Protein AF-A0A432UGG3-F1 (afdb_monomer_lite)

Sequence (606 aa):
MLRRPDIIRIIIPVVLSIFFVIMGLDVCRGDDNATISLNNWPVVSEWVRELSLVPADPLHSLPAAFDLRTEHRALPAAHDHPCASCWASAGTYMVESLLMPGQETDLSETDMQMTMNEECSGGGSLSTITNYLTTWNGPVTEDDYQDLVVAQGKKAPIQAHVQQVRILPARRSPNDNLWIKSAIYHYGPVYAEVSKYGIGHDNPNCPNCYYMPKRSPQHAVALVGWDDNIPREWFSHTFYDEEYTPPGDGAFIARGNEGFCYYISYYDGTVGYDITGFLSMESTDNYRRIYQHDPLGTLSWLELLDIPGGYEVPNQLPTVYGGNVFIAQEDEILSAVGFKVEDHLTVSEHPDTTVHVSVYLDPDSGPVNTSGPVSSFTTVVYMDGYYTVPLPQEIPLSAGQRFSVVLHYGTNLPIETKTLTHHFAVSPGESFISKDGTQWFDITDVPKSGDVFGNLDIKAYTRKLVLPAFVSNLSWSTDWDFVSHLSLMPWHPGFTLGKAPEVESTEPLNNETVTDGVVLKVHFKDQIKPGPGLADVVLASDDETRLVFVFIEGDTLLIPPGGPLTAHETGGKKWTVKIPADAVTDIYGNSMEQDYSWSFVVMAVN

Structure (mmCIF, N/CA/C/O backbone):
data_AF-A0A432UGG3-F1
#
_entry.id   AF-A0A432UGG3-F1
#
loop_
_atom_site.group_PDB
_atom_site.id
_atom_site.type_symbol
_atom_site.label_atom_id
_atom_site.label_alt_id
_atom_site.label_comp_id
_atom_site.label_asym_id
_atom_site.label_entity_id
_atom_site.label_seq_id
_atom_site.pdbx_PDB_ins_code
_atom_site.Cartn_x
_atom_site.Cartn_y
_atom_site.Cartn_z
_atom_site.occupancy
_atom_site.B_iso_or_equiv
_atom_site.auth_seq_id
_atom_site.auth_comp_id
_atom_site.auth_asym_id
_atom_site.auth_atom_id
_atom_site.pdbx_PDB_model_num
ATOM 1 N N . MET A 1 1 ? -55.460 -19.803 51.973 1.00 30.41 1 MET A N 1
ATOM 2 C CA . MET A 1 1 ? -54.493 -20.880 51.654 1.00 30.41 1 MET A CA 1
ATOM 3 C C . MET A 1 1 ? -54.147 -20.694 50.185 1.00 30.41 1 MET A C 1
ATOM 5 O O . MET A 1 1 ? -55.088 -20.676 49.418 1.00 30.41 1 MET A O 1
ATOM 9 N N . LEU A 1 2 ? -52.947 -20.420 49.684 1.00 28.98 2 LEU A N 1
ATOM 10 C CA . LEU A 1 2 ? -51.561 -20.333 50.155 1.00 28.98 2 LEU A CA 1
ATOM 11 C C . LEU A 1 2 ? -50.867 -19.205 49.337 1.00 28.98 2 LEU A C 1
ATOM 13 O O . LEU A 1 2 ? -51.477 -18.624 48.446 1.00 28.98 2 LEU A O 1
ATOM 17 N N . ARG A 1 3 ? -49.646 -18.833 49.738 1.00 26.69 3 ARG A N 1
ATOM 18 C CA . ARG A 1 3 ? -48.885 -17.597 49.432 1.00 26.69 3 ARG A CA 1
ATOM 19 C C . ARG A 1 3 ? -48.250 -17.549 48.008 1.00 26.69 3 ARG A C 1
ATOM 21 O O . ARG A 1 3 ? -48.073 -18.593 47.401 1.00 26.69 3 ARG A O 1
ATOM 28 N N . ARG A 1 4 ? -47.893 -16.324 47.549 1.00 34.59 4 ARG A N 1
ATOM 29 C CA . ARG A 1 4 ? -47.024 -15.900 46.389 1.00 34.59 4 ARG A CA 1
ATOM 30 C C . ARG A 1 4 ? -45.610 -16.580 46.387 1.00 34.59 4 ARG A C 1
ATOM 32 O O . ARG A 1 4 ? -45.355 -17.164 47.443 1.00 34.59 4 ARG A O 1
ATOM 39 N N . PRO A 1 5 ? -44.652 -16.446 45.404 1.00 40.06 5 PRO A N 1
ATOM 40 C CA . PRO A 1 5 ? -44.424 -15.394 44.363 1.00 40.06 5 PRO A CA 1
ATOM 41 C C . PRO A 1 5 ? -43.720 -15.815 43.009 1.00 40.06 5 PRO A C 1
ATOM 43 O O . PRO A 1 5 ? -43.531 -16.995 42.750 1.00 40.06 5 PRO A O 1
ATOM 46 N N . ASP A 1 6 ? -43.333 -14.816 42.184 1.00 27.33 6 ASP A N 1
ATOM 47 C CA . ASP A 1 6 ? -42.291 -14.789 41.112 1.00 27.33 6 ASP A CA 1
ATOM 48 C C . ASP A 1 6 ? -42.625 -15.122 39.628 1.00 27.33 6 ASP A C 1
ATOM 50 O O . ASP A 1 6 ? -42.434 -16.235 39.152 1.00 27.33 6 ASP A O 1
ATOM 54 N N . ILE A 1 7 ? -42.979 -14.086 38.840 1.00 30.62 7 ILE A N 1
ATOM 55 C CA . ILE A 1 7 ? -42.857 -14.033 37.357 1.00 30.62 7 ILE A CA 1
ATOM 56 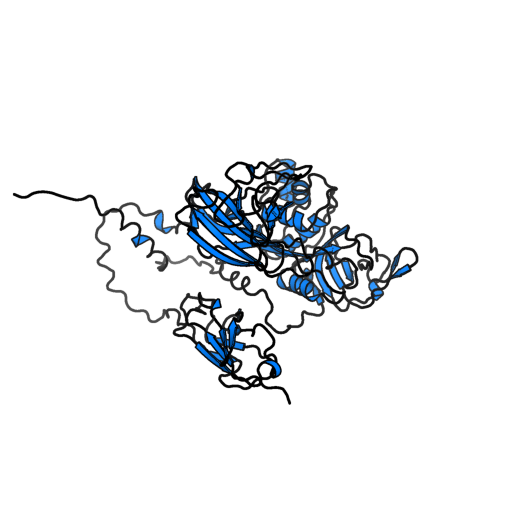C C . ILE A 1 7 ? -42.056 -12.777 36.961 1.00 30.62 7 ILE A C 1
ATOM 58 O O . ILE A 1 7 ? -42.538 -11.888 36.270 1.00 30.62 7 ILE A O 1
ATOM 62 N N . ILE A 1 8 ? -40.822 -12.664 37.454 1.00 31.95 8 ILE A N 1
ATOM 63 C CA . ILE A 1 8 ? -39.798 -11.749 36.919 1.00 31.95 8 ILE A CA 1
ATOM 64 C C . ILE A 1 8 ? -38.461 -12.479 37.045 1.00 31.95 8 ILE A C 1
ATOM 66 O O . ILE A 1 8 ? -37.739 -12.259 38.012 1.00 31.95 8 ILE A O 1
ATOM 70 N N . ARG A 1 9 ? -38.169 -13.421 36.132 1.00 30.23 9 ARG A N 1
ATOM 71 C CA . ARG A 1 9 ? -36.820 -14.008 35.952 1.00 30.23 9 ARG A CA 1
ATOM 72 C C . ARG A 1 9 ? -36.668 -14.948 34.744 1.00 30.23 9 ARG A C 1
ATOM 74 O O . ARG A 1 9 ? -35.931 -15.912 34.839 1.00 30.23 9 ARG A O 1
ATOM 81 N N . ILE A 1 10 ? -37.316 -14.703 33.601 1.00 31.17 10 ILE A N 1
ATOM 82 C CA . ILE A 1 10 ? -37.008 -15.442 32.352 1.00 31.17 10 ILE A CA 1
ATOM 83 C C . ILE A 1 10 ? -37.231 -14.535 31.124 1.00 31.17 10 ILE A C 1
ATOM 85 O O . ILE A 1 10 ? -38.097 -14.807 30.308 1.00 31.17 10 ILE A O 1
ATOM 89 N N . ILE A 1 11 ? -36.512 -13.411 31.002 1.00 32.97 11 ILE A N 1
ATOM 90 C CA . ILE A 1 11 ? -36.455 -12.624 29.737 1.00 32.97 11 ILE A CA 1
ATOM 91 C C . ILE A 1 11 ? -35.000 -12.234 29.392 1.00 32.97 11 ILE A C 1
ATOM 93 O O . ILE A 1 11 ? -34.749 -11.296 28.657 1.00 32.97 11 ILE A O 1
ATOM 97 N N . ILE A 1 12 ? -33.993 -12.945 29.914 1.00 28.56 12 ILE A N 1
ATOM 98 C CA . ILE A 1 12 ? -32.579 -12.632 29.612 1.00 28.56 12 ILE A CA 1
ATOM 99 C C . ILE A 1 12 ? -31.769 -13.823 29.047 1.00 28.56 12 ILE A C 1
ATOM 101 O O . ILE A 1 12 ? -30.853 -13.561 28.278 1.00 28.56 12 ILE A O 1
ATOM 105 N N . PRO A 1 13 ? -32.123 -15.117 29.235 1.00 26.33 13 PRO A N 1
ATOM 106 C CA . PRO A 1 13 ? -31.367 -16.186 28.560 1.00 26.33 13 PRO A CA 1
ATOM 107 C C . PRO A 1 13 ? -31.864 -16.558 27.150 1.00 26.33 13 PRO A C 1
ATOM 109 O O . PRO A 1 13 ? -31.120 -17.163 26.392 1.00 26.33 13 PRO A O 1
ATOM 112 N N . VAL A 1 14 ? -33.102 -16.221 26.767 1.00 28.94 14 VAL A N 1
ATOM 113 C CA . VAL A 1 14 ? -33.704 -16.741 25.514 1.00 28.94 14 VAL A CA 1
ATOM 114 C C . VAL A 1 14 ? -33.273 -15.951 24.268 1.00 28.94 14 VAL A C 1
ATOM 116 O O . VAL A 1 14 ? -33.290 -16.487 23.166 1.00 28.94 14 VAL A O 1
ATOM 119 N N . VAL A 1 15 ? -32.795 -14.714 24.433 1.00 29.27 15 VAL A N 1
ATOM 120 C CA . VAL A 1 15 ? -32.273 -13.899 23.317 1.00 29.27 15 VAL A CA 1
ATOM 121 C C . VAL A 1 15 ? -30.853 -14.334 22.910 1.00 29.27 15 VAL A C 1
ATOM 123 O O . VAL A 1 15 ? -30.475 -14.184 21.755 1.00 29.27 15 VAL A O 1
ATOM 126 N N . LEU A 1 16 ? -30.097 -14.973 23.811 1.00 28.00 16 LEU A N 1
ATOM 127 C CA . LEU A 1 16 ? -28.740 -15.468 23.535 1.00 28.00 16 LEU A CA 1
ATOM 128 C C . LEU A 1 16 ? -28.710 -16.862 22.887 1.00 28.00 16 LEU A C 1
ATOM 130 O O . LEU A 1 16 ? -27.773 -17.176 22.161 1.00 28.00 16 LEU A O 1
ATOM 134 N N . SER A 1 17 ? -29.739 -17.692 23.082 1.00 27.23 17 SER A N 1
ATOM 135 C CA . SER A 1 17 ? -29.787 -19.037 22.481 1.00 27.23 17 SER A CA 1
ATOM 136 C C . SER A 1 17 ? -30.266 -19.053 21.025 1.00 27.23 17 SER A C 1
ATOM 138 O O . SER A 1 17 ? -30.052 -20.043 20.333 1.00 27.23 17 SER A O 1
ATOM 140 N N . ILE A 1 18 ? -30.885 -17.971 20.542 1.00 30.36 18 ILE A N 1
ATOM 141 C CA . ILE A 1 18 ? -31.332 -17.853 19.142 1.00 30.36 18 ILE A CA 1
ATOM 142 C C . ILE A 1 18 ? -30.207 -17.314 18.236 1.00 30.36 18 ILE A C 1
ATOM 144 O O . ILE A 1 18 ? -30.219 -17.564 17.035 1.00 30.36 18 ILE A O 1
ATOM 148 N N . PHE A 1 19 ? -29.173 -16.685 18.805 1.00 29.77 19 PHE A N 1
ATOM 149 C CA . PHE A 1 19 ? -28.015 -16.193 18.048 1.00 29.77 19 PHE A CA 1
ATOM 150 C C . PHE A 1 19 ? -27.074 -17.305 17.552 1.00 29.77 19 PHE A C 1
ATOM 152 O O . PHE A 1 19 ? -26.435 -17.139 16.521 1.00 29.77 19 PHE A O 1
ATOM 159 N N . PHE A 1 20 ? -27.027 -18.461 18.224 1.00 28.27 20 PHE A N 1
ATOM 160 C CA . PHE A 1 20 ? -26.119 -19.560 17.858 1.00 28.27 20 PHE A CA 1
ATOM 161 C C . PHE A 1 20 ? -26.693 -20.572 16.853 1.00 28.27 20 PHE A C 1
ATOM 163 O O . PHE A 1 20 ? -25.953 -21.411 16.355 1.00 28.27 20 PHE A O 1
ATOM 170 N N . VAL A 1 21 ? -27.990 -20.514 16.532 1.00 28.78 21 VAL A N 1
ATOM 171 C CA . VAL A 1 21 ? -28.657 -21.544 15.702 1.00 28.78 21 VAL A CA 1
ATOM 172 C C . VAL A 1 21 ? -28.946 -21.068 14.268 1.00 28.78 21 VAL A C 1
ATOM 174 O O . VAL A 1 21 ? -29.292 -21.874 13.414 1.00 28.78 21 VAL A O 1
ATOM 177 N N . ILE A 1 22 ? -28.748 -19.783 13.956 1.00 28.97 22 ILE A N 1
ATOM 178 C CA . ILE A 1 22 ? -29.049 -19.219 12.622 1.00 28.97 22 ILE A CA 1
ATOM 179 C C . ILE A 1 22 ? -27.804 -19.151 11.706 1.00 28.97 22 ILE A C 1
ATOM 181 O O . ILE A 1 22 ? -27.929 -18.881 10.519 1.00 28.97 22 ILE A O 1
ATOM 185 N N . MET A 1 23 ? -26.608 -19.495 12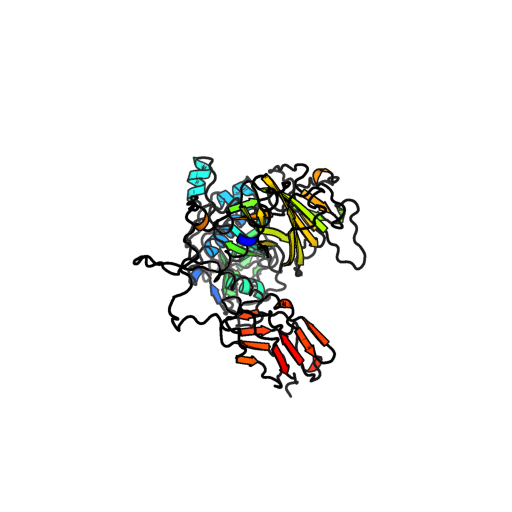.198 1.00 28.27 23 MET A N 1
ATOM 186 C CA . MET A 1 23 ? -25.381 -19.546 11.378 1.00 28.27 23 MET A CA 1
ATOM 187 C C . MET A 1 23 ? -25.157 -20.868 10.623 1.00 28.27 23 MET A C 1
ATOM 189 O O . MET A 1 23 ? -24.085 -21.088 10.073 1.00 28.27 23 MET A O 1
ATOM 193 N N . GLY A 1 24 ? -26.145 -21.757 10.548 1.00 30.25 24 GLY A N 1
ATOM 194 C CA . GLY A 1 24 ? -25.952 -23.015 9.830 1.00 30.25 24 GLY A CA 1
ATOM 195 C C . GLY A 1 24 ? -27.244 -23.756 9.573 1.00 30.25 24 GLY A C 1
ATOM 196 O O . GLY A 1 24 ? -27.504 -24.734 10.260 1.00 30.25 24 GLY A O 1
ATOM 197 N N . LEU A 1 25 ? -28.044 -23.269 8.619 1.00 27.38 25 LEU A N 1
ATOM 198 C CA . LEU A 1 25 ? -29.070 -24.016 7.875 1.00 27.38 25 LEU A CA 1
ATOM 199 C C . LEU A 1 25 ? -29.767 -23.058 6.895 1.00 27.38 25 LEU A C 1
ATOM 201 O O . LEU A 1 25 ? -30.711 -22.368 7.271 1.00 27.38 25 LEU A O 1
ATOM 205 N N . ASP A 1 26 ? -29.338 -23.047 5.632 1.00 25.86 26 ASP A N 1
ATOM 206 C CA . ASP A 1 26 ? -30.174 -22.533 4.546 1.00 25.86 26 ASP A CA 1
ATOM 207 C C . ASP A 1 26 ? -31.056 -23.680 4.037 1.00 25.86 26 ASP A C 1
ATOM 209 O O . ASP A 1 26 ? -30.601 -24.613 3.374 1.00 25.86 26 ASP A O 1
ATOM 213 N N . VAL A 1 27 ? -32.341 -23.636 4.392 1.00 27.03 27 VAL A N 1
ATOM 214 C CA . VAL A 1 27 ? -33.385 -24.463 3.778 1.00 27.03 27 VAL A CA 1
ATOM 215 C C . VAL A 1 27 ? -34.187 -23.556 2.854 1.00 27.03 27 VAL A C 1
ATOM 217 O O . VAL A 1 27 ? -35.085 -22.840 3.296 1.00 27.03 27 VAL A O 1
ATOM 220 N N . CYS A 1 28 ? -33.894 -23.600 1.555 1.00 27.22 28 CYS A N 1
ATOM 221 C CA . CYS A 1 28 ? -34.759 -22.995 0.550 1.00 27.22 28 CYS A CA 1
ATOM 222 C C . CYS A 1 28 ? -36.041 -23.831 0.395 1.00 27.22 28 CYS A C 1
ATOM 224 O O . CYS A 1 28 ? -35.994 -25.012 0.046 1.00 27.22 28 CYS A O 1
ATOM 226 N N . ARG A 1 29 ? -37.206 -23.204 0.603 1.00 27.62 29 ARG A N 1
ATOM 227 C CA . ARG A 1 29 ? -38.473 -23.640 -0.002 1.00 27.62 29 ARG A CA 1
ATOM 228 C C . ARG A 1 29 ? -38.636 -22.900 -1.327 1.00 27.62 29 ARG A C 1
ATOM 230 O O . ARG A 1 29 ? -38.493 -21.683 -1.363 1.00 27.62 29 ARG A O 1
ATOM 237 N N . GLY A 1 30 ? -38.873 -23.670 -2.384 1.00 28.83 30 GLY A N 1
ATOM 238 C CA . GLY A 1 30 ? -38.929 -23.198 -3.760 1.00 28.83 30 GLY A CA 1
ATOM 239 C C . GLY A 1 30 ? -40.196 -22.428 -4.110 1.00 28.83 30 GLY A C 1
ATOM 240 O O . GLY A 1 30 ? -41.278 -22.750 -3.627 1.00 28.83 30 GLY A O 1
ATOM 241 N N . ASP A 1 31 ? -40.010 -21.477 -5.019 1.00 26.67 31 ASP A N 1
ATOM 242 C CA . ASP A 1 31 ? -40.995 -21.093 -6.019 1.00 26.67 31 ASP A CA 1
ATOM 243 C C . ASP A 1 31 ? -40.331 -21.247 -7.395 1.00 26.67 31 ASP A C 1
ATOM 245 O O . ASP A 1 31 ? -39.202 -20.805 -7.628 1.00 26.67 31 ASP A O 1
ATOM 249 N N . ASP A 1 32 ? -41.025 -21.953 -8.282 1.00 34.75 32 ASP A N 1
ATOM 250 C CA . ASP A 1 32 ? -40.562 -22.324 -9.612 1.00 34.75 32 ASP A CA 1
ATOM 251 C C . ASP A 1 32 ? -40.459 -21.093 -10.539 1.00 34.75 32 ASP A C 1
ATOM 253 O O . ASP A 1 32 ? -41.384 -20.286 -10.630 1.00 34.75 32 ASP A O 1
ATOM 257 N N . ASN A 1 33 ? -39.351 -21.024 -11.291 1.00 31.39 33 ASN A N 1
ATOM 258 C CA . ASN A 1 33 ? -38.985 -20.054 -12.345 1.00 31.39 33 ASN A CA 1
ATOM 259 C C . ASN A 1 33 ? -38.254 -18.752 -11.958 1.00 31.39 33 ASN A C 1
ATOM 261 O O . ASN A 1 33 ? -38.509 -17.696 -12.540 1.00 31.39 33 ASN A O 1
ATOM 265 N N . ALA A 1 34 ? -37.210 -18.851 -11.135 1.00 25.44 34 ALA A N 1
ATOM 266 C CA . ALA A 1 34 ? -36.071 -17.934 -11.228 1.00 25.44 34 ALA A CA 1
ATOM 267 C C . ALA A 1 34 ? -34.775 -18.728 -11.460 1.00 25.44 34 ALA A C 1
ATOM 269 O O . ALA A 1 34 ? -34.230 -19.339 -10.546 1.00 25.44 34 ALA A O 1
ATOM 270 N N . THR A 1 35 ? -34.262 -18.734 -12.692 1.00 25.23 35 THR A N 1
ATOM 271 C CA . THR A 1 35 ? -32.867 -19.114 -12.963 1.00 25.23 35 THR A CA 1
ATOM 272 C C . THR A 1 35 ? -31.955 -18.060 -12.342 1.00 25.23 35 THR A C 1
ATOM 274 O O . THR A 1 35 ? -31.727 -17.009 -12.938 1.00 25.23 35 THR A O 1
ATOM 277 N N . ILE A 1 36 ? -31.460 -18.331 -11.135 1.00 24.83 36 ILE A N 1
ATOM 278 C CA . ILE A 1 36 ? -30.361 -17.585 -10.520 1.00 24.83 36 ILE A CA 1
ATOM 279 C C . ILE A 1 36 ? -29.060 -18.171 -11.073 1.00 24.83 36 ILE A C 1
ATOM 281 O O . ILE A 1 36 ? -28.774 -19.355 -10.912 1.00 24.83 36 ILE A O 1
ATOM 285 N N . SER A 1 37 ? -28.299 -17.335 -11.774 1.00 25.00 37 SER A N 1
ATOM 286 C CA . SER A 1 37 ? -26.930 -17.632 -12.192 1.00 25.00 37 SER A CA 1
ATOM 287 C C . SER A 1 37 ? -26.035 -17.709 -10.952 1.00 25.00 37 SER A C 1
ATOM 289 O O . SER A 1 37 ? -25.988 -16.758 -10.176 1.00 25.00 37 SER A O 1
ATOM 291 N N . LEU A 1 38 ? -25.313 -18.816 -10.768 1.00 26.30 38 LEU A N 1
ATOM 292 C CA . LEU A 1 38 ? -24.376 -19.052 -9.656 1.00 26.30 38 LEU A CA 1
ATOM 293 C C . LEU A 1 38 ? -23.055 -18.253 -9.772 1.00 26.30 38 LEU A C 1
ATOM 295 O O . LEU A 1 38 ? -22.051 -18.632 -9.183 1.00 26.30 38 LEU A O 1
ATOM 299 N N . ASN A 1 39 ? -23.045 -17.128 -10.491 1.00 25.48 39 ASN A N 1
ATOM 300 C CA . ASN A 1 39 ? -21.838 -16.324 -10.721 1.00 25.48 39 ASN A CA 1
ATOM 301 C C . ASN A 1 39 ? -21.619 -15.182 -9.706 1.00 25.48 39 ASN A C 1
ATOM 303 O O . ASN A 1 39 ? -20.687 -14.408 -9.882 1.00 25.48 39 ASN A O 1
ATOM 307 N N . ASN A 1 40 ? -22.430 -15.059 -8.649 1.00 29.25 40 ASN A N 1
ATOM 308 C CA . ASN A 1 40 ? -22.374 -13.907 -7.730 1.00 29.25 40 ASN A CA 1
ATOM 309 C C . ASN A 1 40 ? -21.915 -14.255 -6.302 1.00 29.25 40 ASN A C 1
ATOM 311 O O . ASN A 1 40 ? -22.542 -13.839 -5.330 1.00 29.25 40 ASN A O 1
ATOM 315 N N . TRP A 1 41 ? -20.794 -14.966 -6.159 1.00 23.98 41 TRP A N 1
ATOM 316 C CA . TRP A 1 41 ? -20.061 -15.000 -4.885 1.00 23.98 41 TRP A CA 1
ATOM 317 C C . TRP A 1 41 ? -18.558 -14.752 -5.115 1.00 23.98 41 TRP A C 1
ATOM 319 O O . TRP A 1 41 ? -17.819 -15.706 -5.345 1.00 23.98 41 TRP A O 1
ATOM 329 N N . PRO A 1 42 ? -18.084 -13.489 -5.070 1.00 28.41 42 PRO A N 1
ATOM 330 C CA . PRO A 1 42 ? -16.671 -13.161 -5.326 1.00 28.41 42 PRO A CA 1
ATOM 331 C C . PRO A 1 42 ? -15.732 -13.592 -4.183 1.00 28.41 42 PRO A C 1
ATOM 333 O O . PRO A 1 42 ? -14.552 -13.856 -4.382 1.00 28.41 42 PRO A O 1
ATOM 336 N N . VAL A 1 43 ? -16.276 -13.744 -2.973 1.00 33.69 43 VAL A N 1
ATOM 337 C CA . VAL A 1 43 ? -15.511 -13.791 -1.713 1.00 33.69 43 VAL A CA 1
ATOM 338 C C . VAL A 1 43 ? -14.913 -15.170 -1.395 1.00 33.69 43 VAL A C 1
ATOM 340 O O . VAL A 1 43 ? -14.542 -15.422 -0.266 1.00 33.69 43 VAL A O 1
ATOM 343 N N . VAL A 1 44 ? -14.841 -16.124 -2.326 1.00 28.05 44 VAL A N 1
ATOM 344 C CA . VAL A 1 44 ? -14.196 -17.433 -2.043 1.00 28.05 44 VAL A CA 1
ATOM 345 C C . VAL A 1 44 ? -13.108 -17.762 -3.060 1.00 28.05 44 VAL A C 1
ATOM 347 O O . VAL A 1 44 ? -12.134 -18.422 -2.712 1.00 28.05 44 VAL A O 1
ATOM 350 N N . SER A 1 45 ? -13.211 -17.245 -4.288 1.00 27.61 45 SER A N 1
ATOM 351 C CA . SER A 1 45 ? -12.153 -17.374 -5.294 1.00 27.61 45 SER A CA 1
ATOM 352 C C . SER A 1 45 ? -10.966 -16.439 -5.046 1.00 27.61 45 SER A C 1
ATOM 354 O O . SER A 1 45 ? -9.860 -16.769 -5.462 1.00 27.61 45 SER A O 1
ATOM 356 N N . GLU A 1 46 ? -11.164 -15.309 -4.357 1.00 33.66 46 GLU A N 1
ATOM 357 C CA . GLU A 1 46 ? -10.078 -14.363 -4.042 1.00 33.66 46 GLU A CA 1
ATOM 358 C C . GLU A 1 46 ? -9.252 -14.786 -2.815 1.00 33.66 46 GLU A C 1
ATOM 360 O O . GLU A 1 46 ? -8.032 -14.660 -2.836 1.00 33.66 46 GLU A O 1
ATOM 365 N N . TRP A 1 47 ? -9.860 -15.456 -1.827 1.00 30.12 47 TRP A N 1
ATOM 366 C CA . TRP A 1 47 ? -9.157 -15.961 -0.632 1.00 30.12 47 TRP A CA 1
ATOM 367 C C . TRP A 1 47 ? -8.092 -17.020 -0.946 1.00 30.12 47 TRP A C 1
ATOM 369 O O . TRP A 1 47 ? -7.101 -17.142 -0.232 1.00 30.12 47 TRP A O 1
ATOM 379 N N . VAL A 1 48 ? -8.273 -17.777 -2.033 1.00 28.72 48 VAL A N 1
ATOM 380 C CA . VAL A 1 48 ? -7.290 -18.768 -2.509 1.00 28.72 48 VAL A CA 1
ATOM 381 C C . VAL A 1 48 ? -6.091 -18.086 -3.184 1.00 28.72 48 VAL A C 1
ATOM 383 O O . VAL A 1 48 ? -5.030 -18.688 -3.299 1.00 28.72 48 VAL A O 1
ATOM 386 N N . ARG A 1 49 ? -6.222 -16.817 -3.590 1.00 29.17 49 ARG A N 1
ATOM 387 C CA . ARG A 1 49 ? -5.159 -16.045 -4.247 1.00 29.17 49 ARG A CA 1
ATOM 388 C C . ARG A 1 49 ? -4.315 -15.229 -3.256 1.00 29.17 49 ARG A C 1
ATOM 390 O O . ARG A 1 49 ? -3.172 -14.906 -3.567 1.00 29.17 49 ARG A O 1
ATOM 397 N N . GLU A 1 50 ? -4.852 -14.929 -2.072 1.00 33.62 50 GLU A N 1
ATOM 398 C CA . GLU A 1 50 ? -4.221 -14.052 -1.071 1.00 33.62 50 GLU A CA 1
ATOM 399 C C . GLU A 1 50 ? -3.309 -14.758 -0.050 1.00 33.62 50 GLU A C 1
ATOM 401 O O . GLU A 1 50 ? -2.496 -14.101 0.595 1.00 33.62 50 GLU A O 1
ATOM 406 N N . LEU A 1 51 ? -3.364 -16.090 0.062 1.00 30.53 51 LEU A N 1
ATOM 407 C CA . LEU A 1 51 ? -2.536 -16.877 0.997 1.00 30.53 51 LEU A CA 1
ATOM 408 C C . LEU A 1 51 ? -1.288 -17.519 0.362 1.00 30.53 51 LEU A C 1
ATOM 410 O O . LEU A 1 51 ? -0.522 -18.201 1.040 1.00 30.53 51 LEU A O 1
ATOM 414 N N . SER A 1 52 ? -1.048 -17.285 -0.927 1.00 29.23 52 SER A N 1
ATOM 415 C CA . SER A 1 52 ? 0.004 -17.942 -1.711 1.00 29.23 52 SER A CA 1
ATOM 416 C C . SER A 1 52 ? 0.968 -16.927 -2.321 1.00 29.23 52 SER A C 1
ATOM 418 O O . SER A 1 52 ? 0.969 -16.746 -3.533 1.00 29.23 52 SER A O 1
ATOM 420 N N . LEU A 1 53 ? 1.760 -16.217 -1.509 1.00 32.94 53 LEU A N 1
ATOM 421 C CA . LEU A 1 53 ? 2.646 -15.157 -2.021 1.00 32.94 53 LEU A CA 1
ATOM 422 C C . LEU A 1 53 ? 4.062 -15.156 -1.421 1.00 32.94 53 LEU A C 1
ATOM 424 O O . LEU A 1 53 ? 4.659 -14.109 -1.185 1.00 32.94 53 LEU A O 1
ATOM 428 N N . VAL A 1 54 ? 4.631 -16.354 -1.293 1.00 31.25 54 VAL A N 1
ATOM 429 C CA . VAL A 1 54 ? 6.051 -16.608 -1.578 1.00 31.25 54 VAL A CA 1
ATOM 430 C C . VAL A 1 54 ? 6.066 -17.807 -2.529 1.00 31.25 54 VAL A C 1
ATOM 432 O O . VAL A 1 54 ? 5.464 -18.824 -2.185 1.00 31.25 54 VAL A O 1
ATOM 435 N N . PRO A 1 55 ? 6.689 -17.741 -3.720 1.00 29.33 55 PRO A N 1
ATOM 436 C CA . PRO A 1 55 ? 6.832 -18.930 -4.546 1.00 29.33 55 PRO A CA 1
ATOM 437 C C . PRO A 1 55 ? 7.694 -19.944 -3.787 1.00 29.33 55 PRO A C 1
ATOM 439 O O . PRO A 1 55 ? 8.896 -19.750 -3.620 1.00 29.33 55 PRO A O 1
ATOM 442 N N . ALA A 1 56 ? 7.066 -21.019 -3.314 1.00 31.38 56 ALA A N 1
ATOM 443 C CA . ALA A 1 56 ? 7.751 -22.213 -2.830 1.00 31.38 56 ALA A CA 1
ATOM 444 C C . ALA A 1 56 ? 7.778 -23.336 -3.879 1.00 31.38 56 ALA A C 1
ATOM 446 O O . ALA A 1 56 ? 8.051 -24.488 -3.546 1.00 31.38 56 ALA A O 1
ATOM 447 N N . ASP A 1 57 ? 7.537 -22.998 -5.145 1.00 31.12 57 ASP A N 1
ATOM 448 C CA . ASP A 1 57 ? 7.796 -23.885 -6.273 1.00 31.12 57 ASP A CA 1
ATOM 449 C C . ASP A 1 57 ? 9.201 -23.553 -6.816 1.00 31.12 57 ASP A C 1
ATOM 451 O O . ASP A 1 57 ? 9.544 -22.368 -6.941 1.00 31.12 57 ASP A O 1
ATOM 455 N N . PRO A 1 58 ? 10.068 -24.539 -7.107 1.00 33.31 58 PRO A N 1
ATOM 456 C CA . PRO A 1 58 ? 11.350 -24.257 -7.724 1.00 33.31 58 PRO A CA 1
ATOM 457 C C . PRO A 1 58 ? 11.065 -23.632 -9.082 1.00 33.31 58 PRO A C 1
ATOM 459 O O . PRO A 1 58 ? 10.610 -24.344 -9.967 1.00 33.31 58 PRO A O 1
ATOM 462 N N . LEU A 1 59 ? 11.314 -22.321 -9.218 1.00 35.12 59 LEU A N 1
ATOM 463 C CA . LEU A 1 59 ? 11.467 -21.601 -10.485 1.00 35.12 59 LEU A CA 1
ATOM 464 C C . LEU A 1 59 ? 10.784 -22.332 -11.651 1.00 35.12 59 LEU A C 1
ATOM 466 O O . LEU A 1 59 ? 11.455 -22.947 -12.485 1.00 35.12 59 LEU A O 1
ATOM 470 N N . HIS A 1 60 ? 9.459 -22.208 -11.775 1.00 42.41 60 HIS A N 1
ATOM 471 C CA . HIS A 1 60 ? 8.959 -22.034 -13.131 1.00 42.41 60 HIS A CA 1
ATOM 472 C C . HIS A 1 60 ? 9.745 -20.828 -13.632 1.00 42.41 60 HIS A C 1
ATOM 474 O O . HIS A 1 60 ? 9.589 -19.725 -13.107 1.00 42.41 60 HIS A O 1
ATOM 480 N N . SER A 1 61 ? 10.730 -21.064 -14.498 1.00 63.09 61 SER A N 1
ATOM 481 C CA . SER A 1 61 ? 11.572 -19.994 -15.008 1.00 63.09 61 SER A CA 1
ATOM 482 C C . SER A 1 61 ? 10.624 -18.945 -15.569 1.00 63.09 61 SER A C 1
ATOM 484 O O . SER A 1 61 ? 9.912 -19.250 -16.531 1.00 63.09 61 SER A O 1
ATOM 486 N N . LEU A 1 62 ? 10.566 -17.763 -14.939 1.00 76.88 62 LEU A N 1
ATOM 487 C CA . LEU A 1 62 ? 9.815 -16.636 -15.483 1.00 76.88 62 LEU A CA 1
ATOM 488 C C . LEU A 1 62 ? 10.177 -16.533 -16.970 1.00 76.88 62 LEU A C 1
ATOM 490 O O . LEU A 1 62 ? 11.348 -16.742 -17.317 1.00 76.88 62 LEU A O 1
ATOM 494 N N . PRO A 1 63 ? 9.201 -16.296 -17.859 1.00 90.12 63 PRO A N 1
ATOM 495 C CA . PRO A 1 63 ? 9.478 -16.312 -19.283 1.00 90.12 63 PRO A CA 1
ATOM 496 C C . PRO A 1 63 ? 10.571 -15.290 -19.613 1.00 90.12 63 PRO A C 1
ATOM 498 O O . PRO A 1 63 ? 10.701 -14.256 -18.956 1.00 90.12 63 PRO A O 1
ATOM 501 N N . ALA A 1 64 ? 11.357 -15.565 -20.654 1.00 91.50 64 ALA A N 1
ATOM 502 C CA . ALA A 1 64 ? 12.410 -14.642 -21.080 1.00 91.50 64 ALA A CA 1
ATOM 503 C C . ALA A 1 64 ? 11.846 -13.258 -21.462 1.00 91.50 64 ALA A C 1
ATOM 505 O O . ALA A 1 64 ? 12.553 -12.260 -21.390 1.00 91.50 64 ALA A O 1
ATOM 506 N N . ALA A 1 65 ? 10.561 -13.186 -21.822 1.00 94.62 65 ALA A N 1
ATOM 507 C CA . ALA A 1 65 ? 9.837 -11.944 -22.029 1.00 94.62 65 ALA A CA 1
ATOM 508 C C . ALA A 1 65 ? 8.401 -12.045 -21.501 1.00 94.62 65 ALA A C 1
ATOM 510 O O . ALA A 1 65 ? 7.771 -13.100 -21.594 1.00 94.62 65 ALA A O 1
ATOM 511 N N . PHE A 1 66 ? 7.886 -10.938 -20.980 1.00 92.25 66 PHE A N 1
ATOM 512 C CA . PHE A 1 66 ? 6.510 -10.787 -20.519 1.00 92.25 66 PHE A CA 1
ATOM 513 C C . PHE A 1 66 ? 6.059 -9.342 -20.711 1.00 92.25 66 PHE A C 1
ATOM 515 O O . PHE A 1 66 ? 6.840 -8.415 -20.503 1.00 92.25 66 PHE A O 1
ATOM 522 N N . ASP A 1 67 ? 4.801 -9.143 -21.092 1.00 91.69 67 ASP A N 1
ATOM 523 C CA . ASP A 1 67 ? 4.274 -7.827 -21.431 1.00 91.69 67 ASP A CA 1
ATOM 524 C C . ASP A 1 67 ? 2.785 -7.730 -21.082 1.00 91.69 67 ASP A C 1
ATOM 526 O O . ASP A 1 67 ? 1.942 -8.354 -21.720 1.00 91.69 67 ASP A O 1
ATOM 530 N N . LEU A 1 68 ? 2.426 -6.904 -20.098 1.00 86.25 68 LEU A N 1
ATOM 531 C CA . LEU A 1 68 ? 1.024 -6.722 -19.702 1.00 86.25 68 LEU A CA 1
ATOM 532 C C . LEU A 1 68 ? 0.147 -6.154 -20.829 1.00 86.25 68 LEU A C 1
ATOM 534 O O . LEU A 1 68 ? -1.075 -6.307 -20.800 1.00 86.25 68 LEU A O 1
ATOM 538 N N . ARG A 1 69 ? 0.744 -5.530 -21.854 1.00 82.06 69 ARG A N 1
ATOM 539 C CA . ARG A 1 69 ? 0.010 -5.037 -23.029 1.00 82.06 69 ARG A CA 1
ATOM 540 C C . ARG A 1 69 ? -0.570 -6.176 -23.857 1.00 82.06 69 ARG A C 1
ATOM 542 O O . ARG A 1 69 ? -1.658 -6.022 -24.406 1.00 82.06 69 ARG A O 1
ATOM 549 N N . THR A 1 70 ? 0.130 -7.308 -23.952 1.00 77.00 70 THR A N 1
ATOM 550 C CA . THR A 1 70 ? -0.368 -8.473 -24.700 1.00 77.00 70 THR A CA 1
ATOM 551 C C . THR A 1 70 ? -1.479 -9.204 -23.952 1.00 77.00 70 THR A C 1
ATOM 553 O O . THR A 1 70 ? -2.258 -9.913 -24.577 1.00 77.00 70 THR A O 1
ATOM 556 N N . GLU A 1 71 ? -1.602 -8.960 -22.646 1.00 69.12 71 GLU A N 1
ATOM 557 C CA . GLU A 1 71 ? -2.644 -9.502 -21.767 1.00 69.12 71 GLU A CA 1
ATOM 558 C C . GLU A 1 71 ? -3.890 -8.595 -21.665 1.00 69.12 71 GLU A C 1
ATOM 560 O O . GLU A 1 71 ? -4.740 -8.818 -20.808 1.00 69.12 71 GLU A O 1
ATOM 565 N N . HIS A 1 72 ? -4.011 -7.553 -22.503 1.00 64.62 72 HIS A N 1
ATOM 566 C CA . HIS A 1 72 ? -5.080 -6.536 -22.432 1.00 64.62 72 HIS A CA 1
ATOM 567 C C . HIS A 1 72 ? -5.156 -5.789 -21.088 1.00 64.62 72 HIS A C 1
ATOM 569 O O . HIS A 1 72 ? -6.214 -5.311 -20.689 1.00 64.62 72 HIS A O 1
ATOM 575 N N . ARG A 1 73 ? -4.023 -5.657 -20.389 1.00 64.44 73 ARG A N 1
ATOM 576 C CA . ARG A 1 73 ? -3.915 -4.956 -19.100 1.00 64.44 73 ARG A CA 1
ATOM 577 C C . ARG A 1 73 ? -3.091 -3.675 -19.212 1.00 64.44 73 ARG A C 1
ATOM 579 O O . ARG A 1 73 ? -2.404 -3.286 -18.272 1.00 64.44 73 ARG A O 1
ATOM 586 N N . ALA A 1 74 ? -3.145 -3.002 -20.358 1.00 62.78 74 ALA A N 1
ATOM 587 C CA . ALA A 1 74 ? -2.498 -1.710 -20.562 1.00 62.78 74 ALA A CA 1
ATOM 588 C C . ALA A 1 74 ? -3.338 -0.814 -21.480 1.00 62.78 74 ALA A C 1
ATOM 590 O O . ALA A 1 74 ? -3.737 -1.243 -22.563 1.00 62.78 74 ALA A O 1
ATOM 591 N N . LEU A 1 75 ? -3.570 0.436 -21.065 1.00 60.03 75 LEU A N 1
ATOM 592 C CA . LEU A 1 75 ? -4.440 1.350 -21.802 1.00 60.03 75 LEU A CA 1
ATOM 593 C C . LEU A 1 75 ? -3.818 1.825 -23.130 1.00 60.03 75 LEU A C 1
ATOM 595 O O . LEU A 1 75 ? -2.594 1.910 -23.249 1.00 60.03 75 LEU A O 1
ATOM 599 N N . PRO A 1 76 ? -4.620 2.195 -24.140 1.00 49.22 76 PRO A N 1
ATOM 600 C CA . PRO A 1 76 ? -4.103 2.523 -25.468 1.00 49.22 76 PRO A CA 1
ATOM 601 C C . PRO A 1 76 ? -3.358 3.869 -25.628 1.00 49.22 76 PRO A C 1
ATOM 603 O O . PRO A 1 76 ? -2.668 4.013 -26.635 1.00 49.22 76 PRO A O 1
ATOM 606 N N . ALA A 1 77 ? -3.426 4.840 -24.703 1.00 51.94 77 ALA A N 1
ATOM 607 C CA . ALA A 1 77 ? -2.688 6.117 -24.825 1.00 51.94 77 ALA A CA 1
ATOM 608 C C . ALA A 1 77 ? -2.462 6.822 -23.469 1.00 51.94 77 ALA A C 1
ATOM 610 O O . ALA A 1 77 ? -3.176 6.520 -22.520 1.00 51.94 77 ALA A O 1
ATOM 611 N N . ALA A 1 78 ? -1.473 7.724 -23.370 1.00 52.72 78 ALA A N 1
ATOM 612 C CA . ALA A 1 78 ? -1.456 8.765 -22.324 1.00 52.72 78 ALA A CA 1
ATOM 613 C C . ALA A 1 78 ? -2.186 10.010 -22.814 1.00 52.72 78 ALA A C 1
ATOM 615 O O . ALA A 1 78 ? -2.381 10.193 -24.023 1.00 52.72 78 ALA A O 1
ATOM 616 N N . HIS A 1 79 ? -2.550 10.877 -21.880 1.00 56.41 79 HIS A N 1
ATOM 617 C CA . HIS A 1 79 ? -3.169 12.156 -22.171 1.00 56.41 79 HIS A CA 1
ATOM 618 C C . HIS A 1 79 ? -2.193 13.312 -21.917 1.00 56.41 79 HIS A C 1
ATOM 620 O O . HIS A 1 79 ? -1.265 13.231 -21.114 1.00 56.41 79 HIS A O 1
ATOM 626 N N . ASP A 1 80 ? -2.363 14.380 -22.698 1.00 49.84 80 ASP A N 1
ATOM 627 C CA . ASP A 1 80 ? -1.578 15.613 -22.603 1.00 49.84 80 ASP A CA 1
ATOM 628 C C . ASP A 1 80 ? -2.071 16.381 -21.363 1.00 49.84 80 ASP A C 1
ATOM 630 O O . ASP A 1 80 ? -2.958 17.235 -21.442 1.00 49.84 80 ASP A O 1
ATOM 634 N N . HIS A 1 81 ? -1.557 16.028 -20.183 1.00 59.91 81 HIS A N 1
ATOM 635 C CA . HIS A 1 81 ? -1.967 16.679 -18.940 1.00 59.91 81 HIS A CA 1
ATOM 636 C C . HIS A 1 81 ? -1.223 18.010 -18.749 1.00 59.91 81 HIS A C 1
ATOM 638 O O . HIS A 1 81 ? -0.001 18.078 -18.919 1.00 59.91 81 HIS A O 1
ATOM 644 N N . PRO A 1 82 ? -1.916 19.086 -18.327 1.00 53.94 82 PRO A N 1
ATOM 645 C CA . PRO A 1 82 ? -1.293 20.391 -18.094 1.00 53.94 82 PRO A CA 1
ATOM 646 C C . PRO A 1 82 ? -0.297 20.385 -16.920 1.00 53.94 82 PRO A C 1
ATOM 648 O O . PRO A 1 82 ? 0.514 21.305 -16.798 1.00 53.94 82 PRO A O 1
ATOM 651 N N . CYS A 1 83 ? -0.351 19.358 -16.067 1.00 62.88 83 CYS A N 1
ATOM 652 C CA . CYS A 1 83 ? 0.471 19.191 -14.875 1.00 62.88 83 CYS A CA 1
ATOM 653 C C . CYS A 1 83 ? 1.347 17.944 -15.073 1.00 62.88 83 CYS A C 1
ATOM 655 O O . CYS A 1 83 ? 0.864 16.819 -15.086 1.00 62.88 83 CYS A O 1
ATOM 657 N N . ALA A 1 84 ? 2.641 18.151 -15.326 1.00 55.09 84 ALA A N 1
ATOM 658 C CA . ALA A 1 84 ? 3.580 17.104 -15.733 1.00 55.09 84 ALA A CA 1
ATOM 659 C C . ALA A 1 84 ? 4.114 16.289 -14.536 1.00 55.09 84 ALA A C 1
ATOM 661 O O . ALA A 1 84 ? 5.317 16.299 -14.254 1.00 55.09 84 ALA A O 1
ATOM 662 N N . SER A 1 85 ? 3.233 15.592 -13.817 1.00 79.56 85 SER A N 1
ATOM 663 C CA . SER A 1 85 ? 3.579 14.810 -12.628 1.00 79.56 85 SER A CA 1
ATOM 664 C C . SER A 1 85 ? 3.725 13.319 -12.922 1.00 79.56 85 SER A C 1
ATOM 666 O O . SER A 1 85 ? 2.821 12.515 -12.735 1.00 79.56 85 SER A O 1
ATOM 668 N N . CYS A 1 86 ? 4.932 12.929 -13.332 1.00 87.56 86 CYS A N 1
ATOM 669 C CA . CYS A 1 86 ? 5.269 11.537 -13.650 1.00 87.56 86 CYS A CA 1
ATOM 670 C C . CYS A 1 86 ? 4.897 10.504 -12.573 1.00 87.56 86 CYS A C 1
ATOM 672 O O . CYS A 1 86 ? 4.530 9.384 -12.911 1.00 87.56 86 CYS A O 1
ATOM 674 N N . TRP A 1 87 ? 4.946 10.877 -11.292 1.00 89.88 87 TRP A N 1
ATOM 675 C CA . TRP A 1 87 ? 4.534 10.008 -10.192 1.00 89.88 87 TRP A CA 1
ATOM 676 C C . TRP A 1 87 ? 3.022 9.742 -10.204 1.00 89.88 87 TRP A C 1
ATOM 678 O O . TRP A 1 87 ? 2.614 8.601 -10.013 1.00 89.88 87 TRP A O 1
ATOM 688 N N . ALA A 1 88 ? 2.200 10.762 -10.480 1.00 90.62 88 ALA A N 1
ATOM 689 C CA . ALA A 1 88 ? 0.749 10.624 -10.531 1.00 90.62 88 ALA A CA 1
ATOM 690 C C . ALA A 1 88 ? 0.346 9.766 -11.732 1.00 90.62 88 ALA A C 1
ATOM 692 O O . ALA A 1 88 ? -0.398 8.811 -11.550 1.00 90.62 88 ALA A O 1
ATOM 693 N N . SER A 1 89 ? 0.940 10.017 -12.908 1.00 88.88 89 SER A N 1
ATOM 694 C CA . SER A 1 89 ? 0.733 9.182 -14.101 1.00 88.88 89 SER A CA 1
ATOM 695 C C . SER A 1 89 ? 1.175 7.733 -13.889 1.00 88.88 89 SER A C 1
ATOM 697 O O . SER A 1 89 ? 0.491 6.804 -14.300 1.00 88.88 89 SER A O 1
ATOM 699 N N . ALA A 1 90 ? 2.316 7.497 -13.230 1.00 90.75 90 ALA A N 1
ATOM 700 C CA . ALA A 1 90 ? 2.724 6.137 -12.888 1.00 90.75 90 ALA A CA 1
ATOM 701 C C . ALA A 1 90 ? 1.689 5.466 -11.968 1.00 90.75 90 ALA A C 1
ATOM 703 O O . ALA A 1 90 ? 1.322 4.317 -12.200 1.00 90.75 90 ALA A O 1
ATOM 704 N N . GLY A 1 91 ? 1.186 6.190 -10.963 1.00 92.56 91 GLY A N 1
ATOM 705 C CA . GLY A 1 91 ? 0.166 5.702 -10.036 1.00 92.56 91 GLY A CA 1
ATOM 706 C C . GLY A 1 91 ? -1.168 5.367 -10.702 1.00 92.56 91 GLY A C 1
ATOM 707 O O . GLY A 1 91 ? -1.681 4.266 -10.497 1.00 92.56 91 GLY A O 1
ATOM 708 N N . THR A 1 92 ? -1.719 6.272 -11.515 1.00 91.75 92 THR A N 1
ATOM 709 C CA . THR A 1 92 ? -2.973 6.041 -12.254 1.00 91.75 92 THR A CA 1
ATOM 710 C C . THR A 1 92 ? -2.829 4.863 -13.209 1.00 91.75 92 THR A C 1
ATOM 712 O O . THR A 1 92 ? -3.639 3.940 -13.125 1.00 91.75 92 THR A O 1
ATOM 715 N N . TYR A 1 93 ? -1.739 4.780 -13.986 1.00 89.56 93 TYR A N 1
ATOM 716 C CA . TYR A 1 93 ? -1.503 3.638 -14.880 1.00 89.56 93 TYR A CA 1
ATOM 717 C C . TYR A 1 93 ? -1.436 2.300 -14.155 1.00 89.56 93 TYR A C 1
ATOM 719 O O . TYR A 1 93 ? -1.928 1.291 -14.672 1.00 89.56 93 TYR A O 1
ATOM 727 N N . MET A 1 94 ? -0.811 2.258 -12.976 1.00 91.69 94 MET A N 1
ATOM 728 C CA . MET A 1 94 ? -0.796 1.038 -12.175 1.00 91.69 94 MET A CA 1
ATOM 729 C C . MET A 1 94 ? -2.214 0.632 -11.783 1.00 91.69 94 MET A C 1
ATOM 731 O O . MET A 1 94 ? -2.580 -0.525 -11.978 1.00 91.69 94 MET A O 1
ATOM 735 N N . VAL A 1 95 ? -3.025 1.566 -11.277 1.00 92.62 95 VAL A N 1
ATOM 736 C CA . VAL A 1 95 ? -4.397 1.257 -10.858 1.00 92.62 95 VAL A CA 1
ATOM 737 C C . VAL A 1 95 ? -5.266 0.850 -12.047 1.00 92.62 95 VAL A C 1
ATOM 739 O O . VAL A 1 95 ? -5.926 -0.181 -11.978 1.00 92.62 95 VAL A O 1
ATOM 742 N N . GLU A 1 96 ? -5.234 1.576 -13.159 1.00 90.44 96 GLU A N 1
ATOM 743 C CA . GLU A 1 96 ? -5.995 1.235 -14.371 1.00 90.44 96 GLU A CA 1
ATOM 744 C C . GLU A 1 96 ? -5.664 -0.175 -14.868 1.00 90.44 96 GLU A C 1
ATOM 746 O O . GLU A 1 96 ? -6.552 -0.959 -15.200 1.00 90.44 96 GLU A O 1
ATOM 751 N N . SER A 1 97 ? -4.380 -0.540 -14.861 1.00 87.75 97 SER A N 1
ATOM 752 C CA . SER A 1 97 ? -3.926 -1.887 -15.222 1.00 87.75 97 SER A CA 1
ATOM 753 C C . SER A 1 97 ? -4.415 -2.983 -14.272 1.00 87.75 97 SER A C 1
ATOM 755 O O . SER A 1 97 ? -4.636 -4.123 -14.697 1.00 87.75 97 SER A O 1
ATOM 757 N N . LEU A 1 98 ? -4.590 -2.656 -12.991 1.00 87.81 98 LEU A N 1
ATOM 758 C CA . LEU A 1 98 ? -5.147 -3.564 -11.988 1.00 87.81 98 LEU A CA 1
ATOM 759 C C . LEU A 1 98 ? -6.663 -3.726 -12.131 1.00 87.81 98 LEU A C 1
ATOM 761 O O . LEU A 1 98 ? -7.174 -4.807 -11.851 1.00 87.81 98 LEU A O 1
ATOM 765 N N . LEU A 1 99 ? -7.366 -2.693 -12.598 1.00 84.56 99 LEU A N 1
ATOM 766 C CA . LEU A 1 99 ? -8.804 -2.745 -12.868 1.00 84.56 99 LEU A CA 1
ATOM 767 C C . LEU A 1 99 ? -9.129 -3.473 -14.181 1.00 84.56 99 LEU A C 1
ATOM 769 O O . LEU A 1 99 ? -10.201 -4.066 -14.321 1.00 84.56 99 LEU A O 1
ATOM 773 N N . MET A 1 100 ? -8.197 -3.496 -15.133 1.00 82.50 100 MET A N 1
ATOM 774 C CA . MET A 1 100 ? -8.361 -4.217 -16.393 1.00 82.50 100 MET A CA 1
ATOM 775 C C . MET A 1 100 ? -8.204 -5.746 -16.264 1.00 82.50 100 MET A C 1
ATOM 777 O O . MET A 1 100 ? -7.384 -6.235 -15.482 1.00 82.50 100 MET A O 1
ATOM 781 N N . PRO A 1 101 ? -8.931 -6.526 -17.093 1.00 69.94 101 PRO A N 1
ATOM 782 C CA . PRO A 1 101 ? -9.908 -6.087 -18.102 1.00 69.94 101 PRO A CA 1
ATOM 783 C C . PRO A 1 101 ? -11.326 -5.862 -17.536 1.00 69.94 101 PRO A C 1
ATOM 785 O O . PRO A 1 101 ? -12.256 -5.627 -18.302 1.00 69.94 101 PRO A O 1
ATOM 788 N N . GLY A 1 102 ? -11.525 -5.986 -16.217 1.00 74.94 102 GLY A N 1
ATOM 789 C CA . GLY A 1 102 ? -12.845 -5.887 -15.582 1.00 74.94 102 GLY A CA 1
ATOM 790 C C . GLY A 1 102 ? -13.472 -4.494 -15.679 1.00 74.94 102 GLY A C 1
ATOM 791 O O . GLY A 1 102 ? -14.685 -4.376 -15.853 1.00 74.94 102 GLY A O 1
ATOM 792 N N . GLN A 1 103 ? -12.642 -3.455 -15.616 1.00 80.38 103 GLN A N 1
ATOM 793 C CA . GLN A 1 103 ? -13.022 -2.059 -15.774 1.00 80.38 103 GLN A CA 1
ATOM 794 C C . GLN A 1 103 ? -11.934 -1.314 -16.558 1.00 80.38 103 GLN A C 1
ATOM 796 O O . GLN A 1 103 ? -10.822 -1.110 -16.076 1.00 80.38 103 GLN A O 1
ATOM 801 N N . GLU A 1 104 ? -12.274 -0.892 -17.775 1.00 83.94 104 GLU A N 1
ATOM 802 C CA . GLU A 1 104 ? -11.485 0.064 -18.553 1.00 83.94 104 GLU A CA 1
ATOM 803 C C . GLU A 1 104 ? -11.915 1.475 -18.138 1.00 83.94 104 GLU A C 1
ATOM 805 O O . GLU A 1 104 ? -13.052 1.880 -18.381 1.00 83.94 104 GLU A O 1
ATOM 810 N N . THR A 1 105 ? -11.031 2.201 -17.460 1.00 85.50 105 THR A N 1
ATOM 811 C CA . THR A 1 105 ? -11.304 3.547 -16.946 1.00 85.50 105 THR A CA 1
ATOM 812 C C . THR A 1 105 ? -10.101 4.447 -17.168 1.00 85.50 105 THR A C 1
ATOM 814 O O . THR A 1 105 ? -8.976 3.960 -17.168 1.00 85.50 105 THR A O 1
ATOM 817 N N . ASP A 1 106 ? -10.368 5.737 -17.341 1.00 87.94 106 ASP A N 1
ATOM 818 C CA . ASP A 1 106 ? -9.377 6.813 -17.406 1.00 87.94 106 ASP A CA 1
ATOM 819 C C . ASP A 1 106 ? -9.402 7.546 -16.059 1.00 87.94 106 ASP A C 1
ATOM 821 O O . ASP A 1 106 ? -10.426 8.139 -15.696 1.00 87.94 106 ASP A O 1
ATOM 825 N N . LEU A 1 107 ? -8.356 7.376 -15.249 1.00 91.56 107 LEU A N 1
ATOM 826 C CA . LEU A 1 107 ? -8.266 7.926 -13.896 1.00 91.56 107 LEU A CA 1
ATOM 827 C C . LEU A 1 107 ? -7.602 9.300 -13.906 1.00 91.56 107 LEU A C 1
ATOM 829 O O . LEU A 1 107 ? -6.682 9.551 -14.666 1.00 91.56 107 LEU A O 1
ATOM 833 N N . SER A 1 108 ? -8.021 10.179 -12.998 1.00 91.19 108 SER A N 1
ATOM 834 C CA . SER A 1 108 ? -7.510 11.548 -12.968 1.00 91.19 108 SER A CA 1
ATOM 835 C C . SER A 1 108 ? -6.176 11.677 -12.230 1.00 91.19 108 SER A C 1
ATOM 837 O O . SER A 1 108 ? -6.126 11.708 -10.995 1.00 91.19 108 SER A O 1
ATOM 839 N N . GLU A 1 109 ? -5.084 11.872 -12.969 1.00 89.12 109 GLU A N 1
ATOM 840 C CA . GLU A 1 109 ? -3.796 12.297 -12.405 1.00 89.12 109 GLU A CA 1
ATOM 841 C C . GLU A 1 109 ? -3.907 13.665 -11.737 1.00 89.12 109 GLU A C 1
ATOM 843 O O . GLU A 1 109 ? -3.237 13.930 -10.737 1.00 89.12 109 GLU A O 1
ATOM 848 N N . THR A 1 110 ? -4.741 14.548 -12.294 1.00 87.38 110 THR A N 1
ATOM 849 C CA . THR A 1 110 ? -4.917 15.907 -11.773 1.00 87.38 110 THR A CA 1
ATOM 850 C C . THR A 1 110 ? -5.573 15.876 -10.398 1.00 87.38 110 THR A C 1
ATOM 852 O O . THR A 1 110 ? -5.121 16.598 -9.509 1.00 87.38 110 THR A O 1
ATOM 855 N N . ASP A 1 111 ? -6.576 15.019 -10.181 1.00 90.38 111 ASP A N 1
ATOM 856 C CA . ASP A 1 111 ? -7.162 14.822 -8.852 1.00 90.38 111 ASP A CA 1
ATOM 857 C C . ASP A 1 111 ? -6.113 14.359 -7.835 1.00 90.38 111 ASP A C 1
ATOM 859 O O . ASP A 1 111 ? -5.962 14.976 -6.777 1.00 90.38 111 ASP A O 1
ATOM 863 N N . MET A 1 112 ? -5.327 13.335 -8.187 1.00 90.88 112 MET A N 1
ATOM 864 C CA . MET A 1 112 ? -4.259 12.812 -7.331 1.00 90.88 112 MET A CA 1
ATOM 865 C C . MET A 1 112 ? -3.209 13.887 -7.011 1.00 90.88 112 MET A C 1
ATOM 867 O O . MET A 1 112 ? -2.852 14.095 -5.850 1.00 90.88 112 MET A O 1
ATOM 871 N N . GLN A 1 113 ? -2.742 14.615 -8.027 1.00 86.94 113 GLN A N 1
ATOM 872 C CA . GLN A 1 113 ? -1.755 15.686 -7.887 1.00 86.94 113 GLN A CA 1
ATOM 873 C C . GLN A 1 113 ? -2.267 16.816 -6.993 1.00 86.94 113 GLN A C 1
ATOM 875 O O . GLN A 1 113 ? -1.570 17.238 -6.070 1.00 86.94 113 GLN A O 1
ATOM 880 N N . MET A 1 114 ? -3.460 17.334 -7.283 1.00 85.00 114 MET A N 1
ATOM 881 C CA . MET A 1 114 ? -4.000 18.510 -6.603 1.00 85.00 114 MET A CA 1
ATOM 882 C C . MET A 1 114 ? -4.414 18.192 -5.170 1.00 85.00 114 MET A C 1
ATOM 884 O O . MET A 1 114 ? -4.238 19.043 -4.302 1.00 85.00 114 MET A O 1
ATOM 888 N N . THR A 1 115 ? -4.886 16.969 -4.914 1.00 86.88 115 THR A N 1
ATOM 889 C CA . THR A 1 115 ? -5.191 16.494 -3.560 1.00 86.88 115 THR A CA 1
ATOM 890 C C . THR A 1 115 ? -3.936 16.386 -2.702 1.00 86.88 115 THR A C 1
ATOM 892 O O . THR A 1 115 ? -3.979 16.724 -1.525 1.00 86.88 115 THR A O 1
ATOM 895 N N . MET A 1 116 ? -2.818 15.923 -3.271 1.00 85.06 116 MET A N 1
ATOM 896 C CA . MET A 1 116 ? -1.616 15.645 -2.480 1.00 85.06 116 MET A CA 1
ATOM 897 C C . MET A 1 116 ? -0.608 16.791 -2.434 1.00 85.06 116 MET A C 1
ATOM 899 O O . MET A 1 116 ? 0.164 16.876 -1.480 1.00 85.06 116 MET A O 1
ATOM 903 N N . ASN A 1 117 ? -0.555 17.644 -3.459 1.00 71.94 117 ASN A N 1
ATOM 904 C CA . ASN A 1 117 ? 0.537 18.606 -3.607 1.00 71.94 117 ASN A CA 1
ATOM 905 C C . ASN A 1 117 ? 0.104 20.052 -3.855 1.00 71.94 117 ASN A C 1
ATOM 907 O O . ASN A 1 117 ? 0.982 20.902 -3.938 1.00 71.94 117 ASN A O 1
ATOM 911 N N . GLU A 1 118 ? -1.198 20.349 -3.966 1.00 65.44 118 GLU A N 1
ATOM 912 C CA . GLU A 1 118 ? -1.801 21.680 -4.232 1.00 65.44 118 GLU A CA 1
ATOM 913 C C . GLU A 1 118 ? -1.260 22.460 -5.460 1.00 65.44 118 GLU A C 1
ATOM 915 O O . GLU A 1 118 ? -1.885 23.420 -5.912 1.00 65.44 118 GLU A O 1
ATOM 920 N N . GLU A 1 119 ? -0.133 22.050 -6.047 1.00 70.94 119 GLU A N 1
ATOM 921 C CA . GLU A 1 119 ? 0.588 22.702 -7.128 1.00 70.94 119 GLU A CA 1
ATOM 922 C C . GLU A 1 119 ? 0.955 21.696 -8.225 1.00 70.94 119 GLU A C 1
ATOM 924 O O . GLU A 1 119 ? 1.508 20.619 -7.984 1.00 70.94 119 GLU A O 1
ATOM 929 N N . CYS A 1 120 ? 0.746 22.098 -9.478 1.00 68.00 120 CYS A N 1
ATOM 930 C CA . CYS A 1 120 ? 1.049 21.281 -10.656 1.00 68.00 120 CYS A CA 1
ATOM 931 C C . CYS A 1 120 ? 2.541 20.981 -10.879 1.00 68.00 120 CYS A C 1
ATOM 933 O O . CYS A 1 120 ? 2.868 20.091 -11.660 1.00 68.00 120 CYS A O 1
ATOM 935 N N . SER A 1 121 ? 3.448 21.710 -10.220 1.00 67.12 121 SER A N 1
ATOM 936 C CA . SER A 1 121 ? 4.898 21.457 -10.239 1.00 67.12 121 SER A CA 1
ATOM 937 C C . SER A 1 121 ? 5.395 20.621 -9.060 1.00 67.12 121 SER A C 1
ATOM 939 O O . SER A 1 121 ? 6.595 20.368 -8.957 1.00 67.12 121 SER A O 1
ATOM 941 N N . GLY A 1 122 ? 4.502 20.226 -8.154 1.00 69.81 122 GLY A N 1
ATOM 942 C CA . GLY A 1 122 ? 4.861 19.469 -6.968 1.00 69.81 122 GLY A CA 1
ATOM 943 C C . GLY A 1 122 ? 5.371 18.064 -7.308 1.00 69.81 122 GLY A C 1
ATOM 944 O O . GLY A 1 122 ? 4.697 17.288 -7.993 1.00 69.81 122 GLY A O 1
ATOM 945 N N . GLY A 1 123 ? 6.568 17.732 -6.820 1.00 79.44 123 GLY A N 1
ATOM 946 C CA . GLY A 1 123 ? 7.129 16.382 -6.910 1.00 79.44 123 GLY A CA 1
ATOM 947 C C . GLY A 1 123 ? 6.468 15.421 -5.921 1.00 79.44 123 GLY A C 1
ATOM 948 O O . GLY A 1 123 ? 6.008 15.840 -4.863 1.00 79.44 123 GLY A O 1
ATOM 949 N N . GLY A 1 124 ? 6.446 14.134 -6.245 1.00 86.31 124 GLY A N 1
ATOM 950 C CA . GLY A 1 124 ? 5.858 13.086 -5.415 1.00 86.31 124 GLY A CA 1
ATOM 951 C C . GLY A 1 124 ? 6.578 11.760 -5.626 1.00 86.31 124 GLY A C 1
ATOM 952 O O . GLY A 1 124 ? 7.438 11.649 -6.500 1.00 86.31 124 GLY A O 1
ATOM 953 N N . SER A 1 125 ? 6.239 10.775 -4.802 1.00 89.25 125 SER A N 1
ATOM 954 C CA . SER A 1 125 ? 6.816 9.427 -4.831 1.00 89.25 125 SER A CA 1
ATOM 955 C C . SER A 1 125 ? 5.726 8.367 -4.671 1.00 89.25 125 SER A C 1
ATOM 957 O O . SER A 1 125 ? 4.549 8.696 -4.499 1.00 89.25 125 SER A O 1
ATOM 959 N N . LEU A 1 126 ? 6.113 7.087 -4.641 1.00 92.75 126 LEU A N 1
ATOM 960 C CA . LEU A 1 126 ? 5.195 6.005 -4.276 1.00 92.75 126 LEU A CA 1
ATOM 961 C C . LEU A 1 126 ? 4.499 6.270 -2.934 1.00 92.75 126 LEU A C 1
ATOM 963 O O . LEU A 1 126 ? 3.314 5.997 -2.815 1.00 92.75 126 LEU A O 1
ATOM 967 N N . SER A 1 127 ? 5.180 6.872 -1.951 1.00 91.19 127 SER A N 1
ATOM 968 C CA . SER A 1 127 ? 4.545 7.207 -0.668 1.00 91.19 127 SER A CA 1
ATOM 969 C C . SER A 1 127 ? 3.435 8.252 -0.819 1.00 91.19 127 SER A C 1
ATOM 971 O O . SER A 1 127 ? 2.448 8.198 -0.091 1.00 91.19 127 SER A O 1
ATOM 973 N N . THR A 1 128 ? 3.563 9.188 -1.764 1.00 91.50 128 THR A N 1
ATOM 974 C CA . THR A 1 128 ? 2.510 10.171 -2.066 1.00 91.50 128 THR A CA 1
ATOM 975 C C . THR A 1 128 ? 1.280 9.486 -2.662 1.00 91.50 128 THR A C 1
ATOM 977 O O . THR A 1 128 ? 0.157 9.780 -2.253 1.00 91.50 128 THR A O 1
ATOM 980 N N . ILE A 1 129 ? 1.495 8.533 -3.576 1.00 94.06 129 ILE A N 1
ATOM 981 C CA . ILE A 1 129 ? 0.435 7.701 -4.169 1.00 94.06 129 ILE A CA 1
ATOM 982 C C . ILE A 1 129 ? -0.242 6.863 -3.080 1.00 94.06 129 ILE A C 1
ATOM 984 O O . ILE A 1 129 ? -1.468 6.840 -2.996 1.00 94.06 129 ILE A O 1
ATOM 988 N N . THR A 1 130 ? 0.547 6.225 -2.209 1.00 95.06 130 THR A N 1
ATOM 989 C CA . THR A 1 130 ? 0.046 5.448 -1.070 1.00 95.06 130 THR A CA 1
ATOM 990 C C . THR A 1 130 ? -0.884 6.292 -0.215 1.00 95.06 130 THR A C 1
ATOM 992 O O . THR A 1 130 ? -2.023 5.893 -0.021 1.00 95.06 130 THR A O 1
ATOM 995 N N . ASN A 1 131 ? -0.459 7.479 0.226 1.00 93.81 131 ASN A N 1
ATOM 996 C CA . ASN A 1 131 ? -1.289 8.329 1.080 1.00 93.81 131 ASN A CA 1
ATOM 997 C C . ASN A 1 131 ? -2.599 8.747 0.399 1.00 93.81 131 ASN A C 1
ATOM 999 O O . ASN A 1 131 ? -3.643 8.735 1.045 1.00 93.81 131 ASN A O 1
ATOM 1003 N N . TYR A 1 132 ? -2.579 9.073 -0.898 1.00 94.81 132 TYR A N 1
ATOM 1004 C CA . TYR A 1 132 ? -3.797 9.394 -1.651 1.00 94.81 132 TYR A CA 1
ATOM 1005 C C . TYR A 1 132 ? -4.798 8.228 -1.664 1.00 94.81 132 TYR A C 1
ATOM 1007 O O . TYR A 1 132 ? -5.994 8.415 -1.419 1.00 94.81 132 TYR A O 1
ATOM 1015 N N . LEU A 1 133 ? -4.307 7.015 -1.924 1.00 96.81 133 LEU A N 1
ATOM 1016 C CA . LEU A 1 133 ? -5.147 5.828 -2.045 1.00 96.81 133 LEU A CA 1
ATOM 1017 C C . LEU A 1 133 ? -5.624 5.311 -0.675 1.00 96.81 133 LEU A C 1
ATOM 1019 O O . LEU A 1 133 ? -6.801 4.985 -0.516 1.00 96.81 133 LEU A O 1
ATOM 1023 N N . THR A 1 134 ? -4.750 5.254 0.335 1.00 95.69 134 THR A N 1
ATOM 1024 C CA . THR A 1 134 ? -5.062 4.665 1.654 1.00 95.69 134 THR A CA 1
ATOM 1025 C C . THR A 1 134 ? -5.969 5.546 2.504 1.00 95.69 134 THR A C 1
ATOM 1027 O O . THR A 1 134 ? -6.676 5.039 3.373 1.00 95.69 134 THR A O 1
ATOM 1030 N N . THR A 1 135 ? -6.006 6.853 2.231 1.00 94.25 135 THR A N 1
ATOM 1031 C CA . THR A 1 135 ? -6.941 7.795 2.867 1.00 94.25 135 THR A CA 1
ATOM 1032 C C . THR A 1 135 ? -8.316 7.836 2.189 1.00 94.25 135 THR A C 1
ATOM 1034 O O . THR A 1 135 ? -9.196 8.565 2.653 1.00 94.25 135 THR A O 1
ATOM 1037 N N . TRP A 1 136 ? -8.533 7.038 1.132 1.00 94.62 136 TRP A N 1
ATOM 1038 C CA . TRP A 1 136 ? -9.754 7.024 0.311 1.00 94.62 136 TRP A CA 1
ATOM 1039 C C . TRP A 1 136 ? -10.107 8.407 -0.264 1.00 94.62 136 TRP A C 1
ATOM 1041 O O . TRP A 1 136 ? -11.278 8.821 -0.308 1.00 94.62 136 TRP A O 1
ATOM 1051 N N . ASN A 1 137 ? -9.086 9.140 -0.710 1.00 92.94 137 ASN A N 1
ATOM 1052 C CA . ASN A 1 137 ? -9.290 10.356 -1.493 1.00 92.94 137 ASN A CA 1
ATOM 1053 C C . ASN A 1 137 ? -9.601 10.042 -2.964 1.00 92.94 137 ASN A C 1
ATOM 1055 O O . ASN A 1 137 ? -10.377 10.769 -3.578 1.00 92.94 137 ASN A O 1
ATOM 1059 N N . GLY A 1 138 ? -9.127 8.904 -3.476 1.00 94.12 138 GLY A N 1
ATOM 1060 C CA . GLY A 1 138 ? -9.496 8.375 -4.785 1.00 94.12 138 GLY A CA 1
ATOM 1061 C C . GLY A 1 138 ? -9.077 6.911 -4.971 1.00 94.12 138 GLY A C 1
ATOM 1062 O O . GLY A 1 138 ? -8.956 6.198 -3.973 1.00 94.12 138 GLY A O 1
ATOM 1063 N N . PRO A 1 139 ? -8.886 6.441 -6.218 1.00 94.56 139 PRO A N 1
ATOM 1064 C CA . PRO A 1 139 ? -8.858 7.230 -7.446 1.00 94.56 139 PRO A CA 1
ATOM 1065 C C . PRO A 1 139 ? -10.252 7.509 -8.012 1.00 94.56 139 PRO A C 1
ATOM 1067 O O . PRO A 1 139 ? -11.200 6.763 -7.760 1.00 94.56 139 PRO A O 1
ATOM 1070 N N . VAL A 1 140 ? -10.360 8.583 -8.790 1.00 95.00 140 VAL A N 1
ATOM 1071 C CA . VAL A 1 140 ? -11.579 9.027 -9.487 1.00 95.00 140 VAL A CA 1
ATOM 1072 C C . VAL A 1 140 ? -11.327 9.070 -10.993 1.00 95.00 140 VAL A C 1
ATOM 1074 O O . VAL A 1 140 ? -10.171 9.107 -11.414 1.00 95.00 140 VAL A O 1
ATOM 1077 N N . THR A 1 141 ? -12.383 9.055 -11.807 1.00 93.44 141 THR A N 1
ATOM 1078 C CA . THR A 1 141 ? -12.232 9.180 -13.266 1.00 93.44 141 THR A CA 1
ATOM 1079 C C . THR A 1 141 ? -11.882 10.615 -13.671 1.00 93.44 141 THR A C 1
ATOM 1081 O O . THR A 1 141 ? -12.240 11.557 -12.958 1.00 93.44 141 THR A O 1
ATOM 1084 N N . GLU A 1 142 ? -11.202 10.802 -14.805 1.00 89.75 142 GLU A N 1
ATOM 1085 C CA . GLU A 1 142 ? -10.916 12.141 -15.348 1.00 89.75 142 GLU A CA 1
ATOM 1086 C C . GLU A 1 142 ? -12.216 12.906 -15.652 1.00 89.75 142 GLU A C 1
ATOM 1088 O O . GLU A 1 142 ? -12.355 14.065 -15.257 1.00 89.75 142 GLU A O 1
ATOM 1093 N N . ASP A 1 143 ? -13.217 12.242 -16.237 1.00 91.06 143 ASP A N 1
ATOM 1094 C CA . ASP 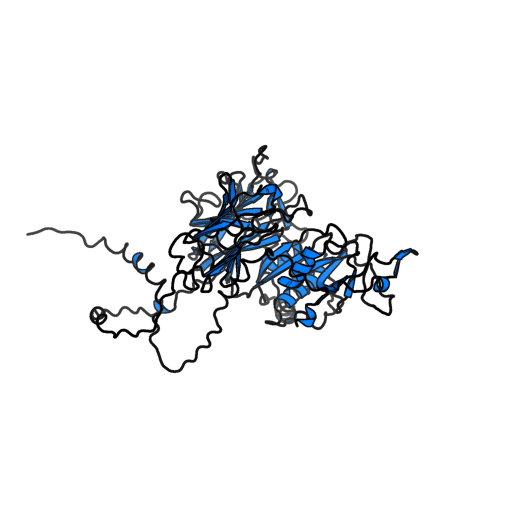A 1 143 ? -14.534 12.836 -16.502 1.00 91.06 143 ASP A CA 1
ATOM 1095 C C . ASP A 1 143 ? -15.230 13.296 -15.208 1.00 91.06 143 ASP A C 1
ATOM 1097 O O . ASP A 1 143 ? -15.663 14.447 -15.110 1.00 91.06 143 ASP A O 1
ATOM 1101 N N . ASP A 1 144 ? -15.302 12.441 -14.179 1.00 93.88 144 ASP A N 1
ATOM 1102 C CA . ASP A 1 144 ? -15.925 12.810 -12.902 1.00 93.88 144 ASP A CA 1
ATOM 1103 C C . ASP A 1 144 ? -15.141 13.911 -12.180 1.00 93.88 144 ASP A C 1
ATOM 1105 O O . ASP A 1 144 ? -15.742 14.754 -11.506 1.00 93.88 144 ASP A O 1
ATOM 1109 N N . TYR A 1 145 ? -13.813 13.941 -12.310 1.00 91.12 145 TYR A N 1
ATOM 1110 C CA . TYR A 1 145 ? -13.010 15.034 -11.774 1.00 91.12 145 TYR A CA 1
ATOM 1111 C C . TYR A 1 145 ? -13.391 16.368 -12.428 1.00 91.12 145 TYR A C 1
ATOM 1113 O O . TYR A 1 145 ? -13.706 17.335 -11.725 1.00 91.12 145 TYR A O 1
ATOM 1121 N N . GLN A 1 146 ? -13.453 16.425 -13.760 1.00 90.06 146 GLN A N 1
ATOM 1122 C CA . GLN A 1 146 ? -13.834 17.646 -14.473 1.00 90.06 146 GLN A CA 1
ATOM 1123 C C . GLN A 1 146 ? -15.285 18.058 -14.166 1.00 90.06 146 GLN A C 1
ATOM 1125 O O . GLN A 1 146 ? -15.557 19.215 -13.819 1.00 90.06 146 GLN A O 1
ATOM 1130 N N . ASP A 1 147 ? -16.225 17.115 -14.229 1.00 91.19 147 ASP A N 1
ATOM 1131 C CA . ASP A 1 147 ? -17.656 17.399 -14.115 1.00 91.19 147 ASP A CA 1
ATOM 1132 C C . ASP A 1 147 ? -18.120 17.631 -12.674 1.00 91.19 147 ASP A C 1
ATOM 1134 O O . ASP A 1 147 ? -18.977 18.490 -12.431 1.00 91.19 147 ASP A O 1
ATOM 1138 N N . LEU A 1 148 ? -17.606 16.873 -11.702 1.00 92.06 148 LEU A N 1
ATOM 1139 C CA . LEU A 1 148 ? -18.051 16.941 -10.307 1.00 92.06 148 LEU A CA 1
ATOM 1140 C C . LEU A 1 148 ? -17.126 17.809 -9.461 1.00 92.06 148 LEU A C 1
ATOM 1142 O O . LEU A 1 148 ? -17.622 18.693 -8.757 1.00 92.06 148 LEU A O 1
ATOM 1146 N N . VAL A 1 149 ? -15.811 17.604 -9.535 1.00 89.12 149 VAL A N 1
ATOM 1147 C CA . VAL A 1 149 ? -14.862 18.325 -8.676 1.00 89.12 149 VAL A CA 1
ATOM 1148 C C . VAL A 1 149 ? -14.651 19.741 -9.200 1.00 89.12 149 VAL A C 1
ATOM 1150 O O . VAL A 1 149 ? -14.977 20.703 -8.501 1.00 89.12 149 VAL A O 1
ATOM 1153 N N . VAL A 1 150 ? -14.195 19.892 -10.446 1.00 87.56 150 VAL A N 1
ATOM 1154 C CA . VAL A 1 150 ? -13.849 21.203 -11.020 1.00 87.56 150 VAL A CA 1
ATOM 1155 C C . VAL A 1 150 ? -15.096 22.049 -11.288 1.00 87.56 150 VAL A C 1
ATOM 1157 O O . VAL A 1 150 ? -15.173 23.197 -10.846 1.00 87.56 150 VAL A O 1
ATOM 1160 N N . ALA A 1 151 ? -16.093 21.506 -11.992 1.00 90.38 151 ALA A N 1
ATOM 1161 C CA . ALA A 1 151 ? -17.256 22.290 -12.407 1.00 90.38 151 ALA A CA 1
ATOM 1162 C C . ALA A 1 151 ? -18.290 22.515 -11.288 1.00 90.38 151 ALA A C 1
ATOM 1164 O O . ALA A 1 151 ? -19.003 23.523 -11.309 1.00 90.38 151 ALA A O 1
ATOM 1165 N N . GLN A 1 152 ? -18.401 21.594 -10.322 1.00 92.56 152 GLN A N 1
ATOM 1166 C CA . GLN A 1 152 ? -19.469 21.621 -9.310 1.00 92.56 152 GLN A CA 1
ATOM 1167 C C . GLN A 1 152 ? -18.980 21.721 -7.860 1.00 92.56 152 GLN A C 1
ATOM 1169 O O . GLN A 1 152 ? -19.814 21.957 -6.981 1.00 92.56 152 GLN A O 1
ATOM 1174 N N . GLY A 1 153 ? -17.683 21.551 -7.583 1.00 91.94 153 GLY A N 1
ATOM 1175 C CA . GLY A 1 153 ? -17.151 21.530 -6.216 1.00 91.94 153 GLY A CA 1
ATOM 1176 C C . GLY A 1 153 ? -17.689 20.367 -5.374 1.00 91.94 153 GLY A C 1
ATOM 1177 O O . GLY A 1 153 ? -17.915 20.525 -4.174 1.00 91.94 153 GLY A O 1
ATOM 1178 N N . LYS A 1 154 ? -17.976 19.222 -6.002 1.00 92.50 154 LYS A N 1
ATOM 1179 C CA . LYS A 1 154 ? -18.508 18.006 -5.369 1.00 92.50 154 LYS A CA 1
ATOM 1180 C C . LYS A 1 154 ? -17.461 16.898 -5.361 1.00 92.50 154 LYS A C 1
ATOM 1182 O O . LYS A 1 154 ? -16.623 16.835 -6.247 1.00 92.50 154 LYS A O 1
ATOM 1187 N N . LYS A 1 155 ? -17.559 15.981 -4.392 1.00 91.06 155 LYS A N 1
ATOM 1188 C CA . LYS A 1 155 ? -16.720 14.775 -4.357 1.00 91.06 155 LYS A CA 1
ATOM 1189 C C . LYS A 1 155 ? -17.096 13.840 -5.514 1.00 91.06 155 LYS A C 1
ATOM 1191 O O . LYS A 1 155 ? -18.279 13.534 -5.681 1.00 91.06 155 LYS A O 1
ATOM 1196 N N . ALA A 1 156 ? -16.098 13.395 -6.270 1.00 94.88 156 ALA A N 1
ATOM 1197 C CA . ALA A 1 156 ? -16.251 12.380 -7.306 1.00 94.88 156 ALA A CA 1
ATOM 1198 C C . ALA A 1 156 ? -16.296 10.955 -6.707 1.00 94.88 156 ALA A C 1
ATOM 1200 O O . ALA A 1 156 ? -15.791 10.730 -5.600 1.00 94.88 156 ALA A O 1
ATOM 1201 N N . PRO A 1 157 ? -16.949 9.991 -7.384 1.00 95.19 157 PRO A N 1
ATOM 1202 C CA . PRO A 1 157 ? -17.006 8.609 -6.930 1.00 95.19 157 PRO A CA 1
ATOM 1203 C C . PRO A 1 157 ? -15.638 7.928 -7.049 1.00 95.19 157 PRO A C 1
ATOM 1205 O O . PRO A 1 157 ? -14.981 7.973 -8.090 1.00 95.19 157 PRO A O 1
ATOM 1208 N N . ILE A 1 158 ? -15.242 7.256 -5.971 1.00 95.81 158 ILE A N 1
ATOM 1209 C CA . ILE A 1 158 ? -14.020 6.453 -5.916 1.00 95.81 158 ILE A CA 1
ATOM 1210 C C . ILE A 1 158 ? -14.235 5.171 -6.724 1.00 95.81 158 ILE A C 1
ATOM 1212 O O . ILE A 1 158 ? -15.274 4.526 -6.585 1.00 95.81 158 ILE A O 1
ATOM 1216 N N . GLN A 1 159 ? -13.259 4.810 -7.554 1.00 94.75 159 GLN A N 1
ATOM 1217 C CA . GLN A 1 159 ? -13.350 3.669 -8.468 1.00 94.75 159 GLN A CA 1
ATOM 1218 C C . GLN A 1 159 ? -12.927 2.346 -7.820 1.00 94.75 159 GLN A C 1
ATOM 1220 O O . GLN A 1 159 ? -13.489 1.302 -8.135 1.00 94.75 159 GLN A O 1
ATOM 1225 N N . ALA A 1 160 ? -11.964 2.378 -6.897 1.00 92.00 160 ALA A N 1
ATOM 1226 C CA . ALA A 1 160 ? -11.457 1.196 -6.204 1.00 92.00 160 ALA A CA 1
ATOM 1227 C C . ALA A 1 160 ? -10.742 1.579 -4.905 1.00 92.00 160 ALA A C 1
ATOM 1229 O O . ALA A 1 160 ? -10.282 2.711 -4.756 1.00 92.00 160 ALA A O 1
ATOM 1230 N N . HIS A 1 161 ? -10.611 0.629 -3.981 1.00 92.69 161 HIS A N 1
ATOM 1231 C CA . HIS A 1 161 ? -9.858 0.810 -2.743 1.00 92.69 161 HIS A CA 1
ATOM 1232 C C . HIS A 1 161 ? -8.552 0.024 -2.788 1.00 92.69 161 HIS A C 1
ATOM 1234 O O . HIS A 1 161 ? -8.558 -1.190 -3.008 1.00 92.69 161 HIS A O 1
ATOM 1240 N N . VAL A 1 162 ? -7.434 0.699 -2.516 1.00 93.44 162 VAL A N 1
ATOM 1241 C CA . VAL A 1 162 ? -6.156 0.014 -2.297 1.00 93.44 162 VAL A CA 1
ATOM 1242 C C . VAL A 1 162 ? -6.252 -0.850 -1.046 1.00 93.44 162 VAL A C 1
ATOM 1244 O O . VAL A 1 162 ? -6.777 -0.400 -0.027 1.00 93.44 162 VAL A O 1
ATOM 1247 N N . GLN A 1 163 ? -5.756 -2.081 -1.120 1.00 88.44 163 GLN A N 1
ATOM 1248 C CA . GLN A 1 163 ? -5.641 -2.946 0.056 1.00 88.44 163 GLN A CA 1
ATOM 1249 C C . GLN A 1 163 ? -4.213 -3.009 0.551 1.00 88.44 163 GLN A C 1
ATOM 1251 O O . GLN A 1 163 ? -3.975 -2.962 1.759 1.00 88.44 163 GLN A O 1
ATOM 1256 N N . GLN A 1 164 ? -3.259 -3.094 -0.372 1.00 88.25 164 GLN A N 1
ATOM 1257 C CA . GLN A 1 164 ? -1.852 -3.178 -0.033 1.00 88.25 164 GLN A CA 1
ATOM 1258 C C . GLN A 1 164 ? -1.011 -2.334 -0.977 1.00 88.25 164 GLN A C 1
ATOM 1260 O O . GLN A 1 164 ? -1.282 -2.234 -2.174 1.00 88.25 164 GLN A O 1
ATOM 1265 N N . VAL A 1 165 ? 0.051 -1.772 -0.420 1.00 92.06 165 VAL A N 1
ATOM 1266 C CA . VAL A 1 165 ? 1.176 -1.226 -1.174 1.00 92.06 165 VAL A CA 1
ATOM 1267 C C . VAL A 1 165 ? 2.411 -1.905 -0.631 1.00 92.06 165 VAL A C 1
ATOM 1269 O O . VAL A 1 165 ? 2.577 -1.918 0.581 1.00 92.06 165 VAL A O 1
ATOM 1272 N N . ARG A 1 166 ? 3.263 -2.468 -1.486 1.00 88.25 166 ARG A N 1
ATOM 1273 C CA . ARG A 1 166 ? 4.489 -3.145 -1.045 1.00 88.25 166 ARG A CA 1
ATOM 1274 C C . ARG A 1 166 ? 5.698 -2.606 -1.788 1.00 88.25 166 ARG A C 1
ATOM 1276 O O . ARG A 1 166 ? 5.677 -2.491 -3.014 1.00 88.25 166 ARG A O 1
ATOM 1283 N N . ILE A 1 167 ? 6.740 -2.285 -1.036 1.00 89.06 167 ILE A N 1
ATOM 1284 C CA . ILE A 1 167 ? 8.014 -1.757 -1.508 1.00 89.06 167 ILE A CA 1
ATOM 1285 C C . ILE A 1 167 ? 8.958 -2.939 -1.714 1.00 89.06 167 ILE A C 1
ATOM 1287 O O . ILE A 1 167 ? 9.230 -3.710 -0.802 1.00 89.06 167 ILE A O 1
ATOM 1291 N N . LEU A 1 168 ? 9.434 -3.111 -2.939 1.00 85.56 168 LEU A N 1
ATOM 1292 C CA . LEU A 1 168 ? 10.354 -4.181 -3.283 1.00 85.56 168 LEU A CA 1
ATOM 1293 C C . LEU A 1 168 ? 11.766 -3.871 -2.772 1.00 85.56 168 LEU A C 1
ATOM 1295 O O . LEU A 1 168 ? 12.194 -2.716 -2.850 1.00 85.56 168 LEU A O 1
ATOM 1299 N N . PRO A 1 169 ? 12.538 -4.907 -2.390 1.00 81.69 169 PRO A N 1
ATOM 1300 C CA . PRO A 1 169 ? 13.960 -4.754 -2.128 1.00 81.69 169 PRO A CA 1
ATOM 1301 C C . PRO A 1 169 ? 14.686 -4.096 -3.294 1.00 81.69 169 PRO A C 1
ATOM 1303 O O . PRO A 1 169 ? 14.497 -4.476 -4.456 1.00 81.69 169 PRO A O 1
ATOM 1306 N N . ALA A 1 170 ? 15.572 -3.157 -2.966 1.00 83.94 170 ALA A N 1
ATOM 1307 C CA . ALA A 1 170 ? 16.454 -2.560 -3.951 1.00 83.94 170 ALA A CA 1
ATOM 1308 C C . ALA A 1 170 ? 17.311 -3.642 -4.628 1.00 83.94 170 ALA A C 1
ATOM 1310 O O . ALA A 1 170 ? 17.881 -4.531 -3.985 1.00 83.94 170 ALA A O 1
ATOM 1311 N N . ARG A 1 171 ? 17.445 -3.542 -5.949 1.00 87.62 171 ARG A N 1
ATOM 1312 C CA . ARG A 1 171 ? 18.319 -4.404 -6.744 1.00 87.62 171 ARG A CA 1
ATOM 1313 C C . ARG A 1 171 ? 19.753 -4.272 -6.248 1.00 87.62 171 ARG A C 1
ATOM 1315 O O . ARG A 1 171 ? 20.257 -3.176 -6.015 1.00 87.62 171 ARG A O 1
ATOM 1322 N N . ARG A 1 172 ? 20.463 -5.394 -6.165 1.00 86.62 172 ARG A N 1
ATOM 1323 C CA . ARG A 1 172 ? 21.893 -5.411 -5.807 1.00 86.62 172 ARG A CA 1
ATOM 1324 C C . ARG A 1 172 ? 22.811 -5.318 -7.021 1.00 86.62 172 ARG A C 1
ATOM 1326 O O . ARG A 1 172 ? 23.993 -5.011 -6.887 1.00 86.62 172 ARG A O 1
ATOM 1333 N N . SER A 1 173 ? 22.291 -5.622 -8.209 1.00 86.25 173 SER A N 1
ATOM 1334 C CA . SER A 1 173 ? 23.039 -5.580 -9.466 1.00 86.25 173 SER A CA 1
ATOM 1335 C C . SER A 1 173 ? 22.101 -5.536 -10.679 1.00 86.25 173 SER A C 1
ATOM 1337 O O . SER A 1 173 ? 20.917 -5.851 -10.536 1.00 86.25 173 SER A O 1
ATOM 1339 N N . PRO A 1 174 ? 22.621 -5.268 -11.895 1.00 86.69 174 PRO A N 1
ATOM 1340 C CA . PRO A 1 174 ? 21.835 -5.313 -13.128 1.00 86.69 174 PRO A CA 1
ATOM 1341 C C . PRO A 1 174 ? 21.126 -6.651 -13.406 1.00 86.69 174 PRO A C 1
ATOM 1343 O O . PRO A 1 174 ? 20.149 -6.696 -14.147 1.00 86.69 174 PRO A O 1
ATOM 1346 N N . ASN A 1 175 ? 21.594 -7.744 -12.802 1.00 83.88 175 ASN A N 1
ATOM 1347 C CA . ASN A 1 175 ? 21.009 -9.074 -12.979 1.00 83.88 175 ASN A CA 1
ATOM 1348 C C . ASN A 1 175 ? 20.011 -9.439 -11.865 1.00 83.88 175 ASN A C 1
ATOM 1350 O O . ASN A 1 175 ? 19.346 -10.468 -11.955 1.00 83.88 175 ASN A O 1
ATOM 1354 N N . ASP A 1 176 ? 19.896 -8.620 -10.816 1.00 86.06 176 ASP A N 1
ATOM 1355 C CA . ASP A 1 176 ? 18.986 -8.842 -9.686 1.00 86.06 176 ASP A CA 1
ATOM 1356 C C . ASP A 1 176 ? 17.565 -8.383 -10.046 1.00 86.06 176 ASP A C 1
ATOM 1358 O O . ASP A 1 176 ? 17.052 -7.416 -9.505 1.00 86.06 176 ASP A O 1
ATOM 1362 N N . ASN A 1 177 ? 16.953 -9.015 -11.050 1.00 88.44 177 ASN A N 1
ATOM 1363 C CA . ASN A 1 177 ? 15.662 -8.581 -11.611 1.00 88.44 177 ASN A CA 1
ATOM 1364 C C . ASN A 1 177 ? 14.477 -9.410 -11.113 1.00 88.44 177 ASN A C 1
ATOM 1366 O O . ASN A 1 177 ? 13.337 -9.115 -11.465 1.00 88.44 177 ASN A O 1
ATOM 1370 N N . LEU A 1 178 ? 14.731 -10.462 -10.331 1.00 84.56 178 LEU A N 1
ATOM 1371 C CA . LEU A 1 178 ? 13.731 -11.480 -10.020 1.00 84.56 178 LEU A CA 1
ATOM 1372 C C . LEU A 1 178 ? 12.532 -10.909 -9.257 1.00 84.56 178 LEU A C 1
ATOM 1374 O O . LEU A 1 178 ? 11.403 -11.201 -9.632 1.00 84.56 178 LEU A O 1
ATOM 1378 N N . TRP A 1 179 ? 12.763 -10.065 -8.246 1.00 82.38 179 TRP A N 1
ATOM 1379 C CA . TRP A 1 179 ? 11.681 -9.450 -7.469 1.00 82.38 179 TRP A CA 1
ATOM 1380 C C . TRP A 1 179 ? 10.770 -8.578 -8.330 1.00 82.38 179 TRP A C 1
ATOM 1382 O O . TRP A 1 179 ? 9.554 -8.728 -8.276 1.00 82.38 179 TRP A O 1
ATOM 1392 N N . ILE A 1 180 ? 11.352 -7.731 -9.182 1.00 88.94 180 ILE A N 1
ATOM 1393 C CA . ILE A 1 180 ? 10.592 -6.855 -10.082 1.00 88.94 180 ILE A CA 1
ATOM 1394 C C . ILE A 1 180 ? 9.825 -7.681 -11.115 1.00 88.94 180 ILE A C 1
ATOM 1396 O O . ILE A 1 180 ? 8.632 -7.470 -11.295 1.00 88.94 180 ILE A O 1
ATOM 1400 N N . LYS A 1 181 ? 10.475 -8.651 -11.771 1.00 91.12 181 LYS A N 1
ATOM 1401 C CA . LYS A 1 181 ? 9.813 -9.507 -12.769 1.00 91.12 181 LYS A CA 1
ATOM 1402 C C . LYS A 1 181 ? 8.684 -10.331 -12.155 1.00 91.12 181 LYS A C 1
ATOM 1404 O O . LYS A 1 181 ? 7.602 -10.397 -12.728 1.00 91.12 181 LYS A O 1
ATOM 1409 N N . SER A 1 182 ? 8.926 -10.922 -10.986 1.00 83.06 182 SER A N 1
ATOM 1410 C CA . SER A 1 182 ? 7.917 -11.664 -10.226 1.00 83.06 182 SER A CA 1
ATOM 1411 C C . SER A 1 182 ? 6.735 -10.763 -9.879 1.00 83.06 182 SER A C 1
ATOM 1413 O O . SER A 1 182 ? 5.585 -11.133 -10.113 1.00 83.06 182 SER A O 1
ATOM 1415 N N . ALA A 1 183 ? 7.010 -9.539 -9.417 1.00 83.12 183 ALA A N 1
ATOM 1416 C CA . ALA A 1 183 ? 5.957 -8.600 -9.082 1.00 83.12 183 ALA A CA 1
ATOM 1417 C C . ALA A 1 183 ? 5.115 -8.208 -10.306 1.00 83.12 183 ALA A C 1
ATOM 1419 O O . ALA A 1 183 ? 3.889 -8.297 -10.254 1.00 83.12 183 ALA A O 1
ATOM 1420 N N . ILE A 1 184 ? 5.771 -7.894 -11.431 1.00 89.62 184 ILE A N 1
ATOM 1421 C CA . ILE A 1 184 ? 5.104 -7.600 -12.707 1.00 89.62 184 ILE A CA 1
ATOM 1422 C C . ILE A 1 184 ? 4.202 -8.758 -13.144 1.00 89.62 184 ILE A C 1
ATOM 1424 O O . ILE A 1 184 ? 3.053 -8.552 -13.536 1.00 89.62 184 ILE A O 1
ATOM 1428 N N . TYR A 1 185 ? 4.727 -9.980 -13.074 1.00 82.56 185 TYR A N 1
ATOM 1429 C CA . TYR A 1 185 ? 4.049 -11.178 -13.553 1.00 82.56 185 TYR A CA 1
ATOM 1430 C C . TYR A 1 185 ? 2.818 -11.539 -12.711 1.00 82.56 185 TYR A C 1
ATOM 1432 O O . TYR A 1 185 ? 1.765 -11.861 -13.259 1.00 82.56 185 TYR A O 1
ATOM 1440 N N . HIS A 1 186 ? 2.931 -11.476 -11.382 1.00 79.69 186 HIS A N 1
ATOM 1441 C CA . HIS A 1 186 ? 1.879 -11.949 -10.479 1.00 79.69 186 HIS A CA 1
ATOM 1442 C C . HIS A 1 186 ? 0.881 -10.865 -10.073 1.00 79.69 186 HIS A C 1
ATOM 1444 O O . HIS A 1 186 ? -0.313 -11.156 -9.949 1.00 79.69 186 HIS A O 1
ATOM 1450 N N . TYR A 1 187 ? 1.347 -9.628 -9.895 1.00 81.31 187 TYR A N 1
ATOM 1451 C CA . TYR A 1 187 ? 0.527 -8.538 -9.365 1.00 81.31 187 TYR A CA 1
ATOM 1452 C C . TYR A 1 187 ? 0.151 -7.510 -10.423 1.00 81.31 187 TYR A C 1
ATOM 1454 O O . TYR A 1 187 ? -0.873 -6.858 -10.281 1.00 81.31 187 TYR A O 1
ATOM 1462 N N . GLY A 1 188 ? 0.872 -7.425 -11.539 1.00 87.75 188 GLY A N 1
ATOM 1463 C CA . GLY A 1 188 ? 0.678 -6.357 -12.518 1.00 87.75 188 GLY A CA 1
ATOM 1464 C C . GLY A 1 188 ? 1.724 -5.259 -12.340 1.00 87.75 188 GLY A C 1
ATOM 1465 O O . GLY A 1 188 ? 2.802 -5.541 -11.828 1.00 87.75 188 GLY A O 1
ATOM 1466 N N . PRO A 1 189 ? 1.479 -4.022 -12.797 1.00 92.50 189 PRO A N 1
ATOM 1467 C CA . PRO A 1 189 ? 2.560 -3.062 -12.958 1.00 92.50 189 PRO A CA 1
ATOM 1468 C C . PRO A 1 189 ? 3.266 -2.695 -11.654 1.00 92.50 189 PRO A C 1
ATOM 1470 O O . PRO A 1 189 ? 2.673 -2.694 -10.575 1.00 92.50 189 PRO A O 1
ATOM 1473 N N . VAL A 1 190 ? 4.537 -2.328 -11.785 1.00 95.38 190 VAL A N 1
ATOM 1474 C CA . VAL A 1 190 ? 5.420 -1.961 -10.674 1.00 95.38 190 VAL A CA 1
ATOM 1475 C C . VAL A 1 190 ? 5.860 -0.509 -10.838 1.00 95.38 190 VAL A C 1
ATOM 1477 O O . VAL A 1 190 ? 6.430 -0.153 -11.864 1.00 95.38 190 VAL A O 1
ATOM 1480 N N . TYR A 1 191 ? 5.633 0.326 -9.831 1.00 95.69 191 TYR A N 1
ATOM 1481 C CA . TYR A 1 191 ? 6.196 1.670 -9.754 1.00 95.69 191 TYR A CA 1
ATOM 1482 C C . TYR A 1 191 ? 7.717 1.572 -9.706 1.00 95.69 191 TYR A C 1
ATOM 1484 O O . TYR A 1 191 ? 8.244 0.775 -8.929 1.00 95.69 191 TYR A O 1
ATOM 1492 N N . ALA A 1 192 ? 8.422 2.406 -10.463 1.00 94.56 192 ALA A N 1
ATOM 1493 C CA . ALA A 1 192 ? 9.866 2.546 -10.340 1.00 94.56 192 ALA A CA 1
ATOM 1494 C C . ALA A 1 192 ? 10.310 3.993 -10.550 1.00 94.56 192 ALA A C 1
ATOM 1496 O O . ALA A 1 192 ? 9.852 4.676 -11.471 1.00 94.56 192 ALA A O 1
ATOM 1497 N N . GLU A 1 193 ? 11.266 4.432 -9.735 1.00 91.56 193 GLU A N 1
ATOM 1498 C CA . GLU A 1 193 ? 12.006 5.664 -9.989 1.00 91.56 193 GLU A CA 1
ATOM 1499 C C . GLU A 1 193 ? 13.084 5.437 -11.052 1.00 91.56 193 GLU A C 1
ATOM 1501 O O . GLU A 1 193 ? 13.806 4.436 -11.057 1.00 91.56 193 GLU A O 1
ATOM 1506 N N . VAL A 1 194 ? 13.185 6.387 -11.977 1.00 89.31 194 VAL A N 1
ATOM 1507 C CA . VAL A 1 194 ? 14.110 6.343 -13.107 1.00 89.31 194 VAL A CA 1
ATOM 1508 C C . VAL A 1 194 ? 14.757 7.707 -13.320 1.00 89.31 194 VAL A C 1
ATOM 1510 O O . VAL A 1 194 ? 14.304 8.750 -12.836 1.00 89.31 194 VAL A O 1
ATOM 1513 N N . SER A 1 195 ? 15.870 7.708 -14.043 1.00 85.75 195 SER A N 1
ATOM 1514 C CA . SER A 1 195 ? 16.492 8.955 -14.474 1.00 85.75 195 SER A CA 1
ATOM 1515 C C . SER A 1 195 ? 15.673 9.587 -15.608 1.00 85.75 195 SER A C 1
ATOM 1517 O O . SER A 1 195 ? 15.135 8.891 -16.460 1.00 85.75 195 SER A O 1
ATOM 1519 N N . LYS A 1 196 ? 15.588 10.923 -15.640 1.00 73.38 196 LYS A N 1
ATOM 1520 C CA . LYS A 1 196 ? 14.897 11.659 -16.718 1.00 73.38 196 LYS A CA 1
ATOM 1521 C C . LYS A 1 196 ? 15.780 11.885 -17.958 1.00 73.38 196 LYS A C 1
ATOM 1523 O O . LYS A 1 196 ? 15.278 12.128 -19.047 1.00 73.38 196 LYS A O 1
ATOM 1528 N N . TYR A 1 197 ? 17.106 11.860 -17.789 1.00 61.16 197 TYR A N 1
ATOM 1529 C CA . TYR A 1 197 ? 18.069 12.384 -18.773 1.00 61.16 197 TYR A CA 1
ATOM 1530 C C . TYR A 1 197 ? 18.741 11.344 -19.688 1.00 61.16 197 TYR A C 1
ATOM 1532 O O . TYR A 1 197 ? 19.606 11.713 -20.477 1.00 61.16 197 TYR A O 1
ATOM 1540 N N . GLY A 1 198 ? 18.382 10.063 -19.622 1.00 55.12 198 GLY A N 1
ATOM 1541 C CA . GLY A 1 198 ? 18.871 9.020 -20.539 1.00 55.12 198 GLY A CA 1
ATOM 1542 C C . GLY A 1 198 ? 18.157 9.054 -21.884 1.00 55.12 198 GLY A C 1
ATOM 1543 O O . GLY A 1 198 ? 17.450 8.136 -22.270 1.00 55.12 198 GLY A O 1
ATOM 1544 N N . ILE A 1 199 ? 18.324 10.144 -22.615 1.00 53.66 199 ILE A N 1
ATOM 1545 C CA . ILE A 1 199 ? 17.765 10.305 -23.956 1.00 53.66 199 ILE A CA 1
ATOM 1546 C C . ILE A 1 199 ? 18.594 9.433 -24.916 1.00 53.66 199 ILE A C 1
ATOM 1548 O O . ILE A 1 199 ? 19.612 9.864 -25.444 1.00 53.66 199 ILE A O 1
ATOM 1552 N N . GLY A 1 200 ? 18.150 8.191 -25.131 1.00 53.56 200 GLY A N 1
ATOM 1553 C CA . GLY A 1 200 ? 18.627 7.276 -26.177 1.00 53.56 200 GLY A CA 1
ATOM 1554 C C . GLY A 1 200 ? 17.841 7.409 -27.489 1.00 53.56 200 GLY A C 1
ATOM 1555 O O . GLY A 1 200 ? 17.694 6.443 -28.230 1.00 53.56 200 GLY A O 1
ATOM 1556 N N . HIS A 1 201 ? 17.305 8.599 -27.779 1.00 55.69 201 HIS A N 1
ATOM 1557 C CA . HIS A 1 201 ? 16.416 8.844 -28.925 1.00 55.69 201 HIS A CA 1
ATOM 1558 C C . HIS A 1 201 ? 17.114 8.787 -30.296 1.00 55.69 201 HIS A C 1
ATOM 1560 O O . HIS A 1 201 ? 16.450 8.862 -31.330 1.00 55.69 201 HIS A O 1
ATOM 1566 N N . ASP A 1 202 ? 18.438 8.635 -30.323 1.00 57.12 202 ASP A N 1
ATOM 1567 C CA . ASP A 1 202 ? 19.218 8.689 -31.559 1.00 57.12 202 ASP A CA 1
ATOM 1568 C C . ASP A 1 202 ? 19.376 7.320 -32.241 1.00 57.12 202 ASP A C 1
ATOM 1570 O O . ASP A 1 202 ? 19.945 7.245 -33.333 1.00 57.12 202 ASP A O 1
ATOM 1574 N N . ASN A 1 203 ? 18.860 6.230 -31.650 1.00 68.25 203 ASN A N 1
ATOM 1575 C CA . ASN A 1 203 ? 18.886 4.922 -32.298 1.00 68.25 203 ASN A CA 1
ATOM 1576 C C . ASN A 1 203 ? 17.645 4.701 -33.184 1.00 68.25 203 ASN A C 1
ATOM 1578 O O . ASN A 1 203 ? 16.555 4.448 -32.666 1.00 68.25 203 ASN A O 1
ATOM 1582 N N . PRO A 1 204 ? 17.781 4.686 -34.524 1.00 69.56 204 PRO A N 1
ATOM 1583 C CA . PRO A 1 204 ? 16.646 4.472 -35.420 1.00 69.56 204 PRO A CA 1
ATOM 1584 C C . PRO A 1 204 ? 16.017 3.075 -35.295 1.00 69.56 204 PRO A C 1
ATOM 1586 O O . PRO A 1 204 ? 14.883 2.888 -35.730 1.00 69.56 204 PRO A O 1
ATOM 1589 N N . ASN A 1 205 ? 16.724 2.095 -34.717 1.00 71.44 205 ASN A N 1
ATOM 1590 C CA . ASN A 1 205 ? 16.196 0.746 -34.496 1.00 71.44 205 ASN A CA 1
ATOM 1591 C C . ASN A 1 205 ? 15.367 0.634 -33.210 1.00 71.44 205 ASN A C 1
ATOM 1593 O O . ASN A 1 205 ? 14.556 -0.279 -33.095 1.00 71.44 205 ASN A O 1
ATOM 1597 N N . CYS A 1 206 ? 15.560 1.550 -32.257 1.00 76.50 206 CYS A N 1
ATOM 1598 C CA . CYS A 1 206 ? 14.773 1.616 -31.035 1.00 76.50 206 CYS A CA 1
ATOM 1599 C C . CYS A 1 206 ? 14.670 3.073 -30.552 1.00 76.50 206 CYS A C 1
ATOM 1601 O O . CYS A 1 206 ? 15.426 3.490 -29.676 1.00 76.50 206 CYS A O 1
ATOM 1603 N N . PRO A 1 207 ? 13.724 3.858 -31.098 1.00 73.56 207 PRO A N 1
ATOM 1604 C CA . PRO A 1 207 ? 13.583 5.279 -30.760 1.00 73.56 207 PRO A CA 1
ATOM 1605 C C . PRO A 1 207 ? 13.153 5.526 -29.303 1.00 73.56 207 PRO A C 1
ATOM 1607 O O . PRO A 1 207 ? 13.247 6.650 -28.816 1.00 73.56 207 PRO A O 1
ATOM 1610 N N . ASN A 1 208 ? 12.697 4.469 -28.622 1.00 82.44 208 ASN A N 1
ATOM 1611 C CA . ASN A 1 208 ? 12.210 4.463 -27.247 1.00 82.44 208 ASN A CA 1
ATOM 1612 C C . ASN A 1 208 ? 13.059 3.522 -26.367 1.00 82.44 208 ASN A C 1
ATOM 1614 O O . ASN A 1 208 ? 12.514 2.806 -25.531 1.00 82.44 208 ASN A O 1
ATOM 1618 N N . CYS A 1 209 ? 14.373 3.444 -26.594 1.00 87.19 209 CYS A N 1
ATOM 1619 C CA . CYS A 1 209 ? 15.299 2.697 -25.739 1.00 87.19 209 CYS A CA 1
ATOM 1620 C C . CYS A 1 209 ? 16.076 3.649 -24.823 1.00 87.19 209 CYS A C 1
ATOM 1622 O O . CYS A 1 209 ? 16.660 4.632 -25.271 1.00 87.19 209 CYS A O 1
ATOM 1624 N N . TYR A 1 210 ? 16.097 3.332 -23.531 1.00 87.12 210 TYR A N 1
ATOM 1625 C CA . TYR A 1 210 ? 16.610 4.171 -22.457 1.00 87.12 210 TYR A CA 1
ATOM 1626 C C . TYR A 1 210 ? 17.715 3.454 -21.674 1.00 87.12 210 TYR A C 1
ATOM 1628 O O . TYR A 1 210 ? 17.568 2.304 -21.249 1.00 87.12 210 TYR A O 1
ATOM 1636 N N . TYR A 1 211 ? 18.824 4.156 -21.449 1.00 89.25 211 TYR A N 1
ATOM 1637 C CA . TYR A 1 211 ? 19.916 3.705 -20.592 1.00 89.25 211 TYR A CA 1
ATOM 1638 C C . TYR A 1 211 ? 20.661 4.912 -20.024 1.00 89.25 211 TYR A C 1
ATOM 1640 O O . TYR A 1 211 ? 21.186 5.722 -20.781 1.00 89.25 211 TYR A O 1
ATOM 1648 N N . MET A 1 212 ? 20.750 5.022 -18.699 1.00 87.12 212 MET A N 1
ATOM 1649 C CA . MET A 1 212 ? 21.606 5.994 -18.026 1.00 87.12 212 MET A CA 1
ATOM 1650 C C . MET A 1 212 ? 22.460 5.278 -16.967 1.00 87.12 212 MET A C 1
ATOM 1652 O O . MET A 1 212 ? 21.948 4.897 -15.917 1.00 87.12 212 MET A O 1
ATOM 1656 N N . PRO A 1 213 ? 23.778 5.103 -17.174 1.00 85.50 213 PRO A N 1
ATOM 1657 C CA . PRO A 1 213 ? 24.629 4.399 -16.207 1.00 85.50 213 PRO A CA 1
ATOM 1658 C C . PRO A 1 213 ? 24.829 5.151 -14.886 1.00 85.50 213 PRO A C 1
ATOM 1660 O O . PRO A 1 213 ? 25.316 4.574 -13.916 1.00 85.50 213 PRO A O 1
ATOM 1663 N N . LYS A 1 214 ? 24.510 6.449 -14.843 1.00 84.81 214 LYS A N 1
ATOM 1664 C CA . LYS A 1 214 ? 24.654 7.290 -13.651 1.00 84.81 214 LYS A CA 1
ATOM 1665 C C . LYS A 1 214 ? 23.317 7.363 -12.914 1.00 84.81 214 LYS A C 1
ATOM 1667 O O . LYS A 1 214 ? 22.328 7.806 -13.483 1.00 84.81 214 LYS A O 1
ATOM 1672 N N . ARG A 1 215 ? 23.298 6.978 -11.637 1.00 84.56 215 ARG A N 1
ATOM 1673 C CA . ARG A 1 215 ? 22.100 7.060 -10.786 1.00 84.56 215 ARG A CA 1
ATOM 1674 C C . ARG A 1 215 ? 21.675 8.516 -10.582 1.00 84.56 215 ARG A C 1
ATOM 1676 O O . ARG A 1 215 ? 22.457 9.316 -10.065 1.00 84.56 215 ARG A O 1
ATOM 1683 N N . SER A 1 216 ? 20.462 8.866 -11.007 1.00 83.94 216 SER A N 1
ATOM 1684 C CA . SER A 1 216 ? 19.903 10.218 -10.868 1.00 83.94 216 SER A CA 1
ATOM 1685 C C . SER A 1 216 ? 18.362 10.205 -10.904 1.00 83.94 216 SER A C 1
ATOM 1687 O O . SER A 1 216 ? 17.772 10.680 -11.879 1.00 83.94 216 SER A O 1
ATOM 1689 N N . PRO A 1 217 ? 17.695 9.654 -9.870 1.00 83.25 217 PRO A N 1
ATOM 1690 C CA . PRO A 1 217 ? 16.235 9.534 -9.835 1.00 83.25 217 PRO A CA 1
ATOM 1691 C C . PRO A 1 217 ? 15.567 10.911 -9.906 1.00 83.25 217 PRO A C 1
ATOM 1693 O O . PRO A 1 217 ? 15.783 11.771 -9.054 1.00 83.25 217 PRO A O 1
ATOM 1696 N N . GLN A 1 218 ? 14.810 11.144 -10.982 1.00 84.69 218 GLN A N 1
ATOM 1697 C CA . GLN A 1 218 ? 14.124 12.418 -11.269 1.00 84.69 218 GLN A CA 1
ATOM 1698 C C . GLN A 1 218 ? 12.793 12.225 -12.011 1.00 84.69 218 GLN A C 1
ATOM 1700 O O . GLN A 1 218 ? 12.143 13.199 -12.399 1.00 84.69 218 GLN A O 1
ATOM 1705 N N . HIS A 1 219 ? 12.423 10.976 -12.277 1.00 88.38 219 HIS A N 1
ATOM 1706 C CA . HIS A 1 219 ? 11.231 10.591 -13.009 1.00 88.38 219 HIS A CA 1
ATOM 1707 C C . HIS A 1 219 ? 10.674 9.289 -12.427 1.00 88.38 219 HIS A C 1
ATOM 1709 O O . HIS A 1 219 ? 11.390 8.561 -11.739 1.00 88.38 219 HIS A O 1
ATOM 1715 N N . ALA A 1 220 ? 9.408 9.005 -12.699 1.00 89.88 220 ALA A N 1
ATOM 1716 C CA . ALA A 1 220 ? 8.706 7.832 -12.206 1.00 89.88 220 ALA A CA 1
ATOM 1717 C C . ALA A 1 220 ? 7.907 7.193 -13.338 1.00 89.88 220 ALA A C 1
ATOM 1719 O O . ALA A 1 220 ? 7.355 7.896 -14.185 1.00 89.88 220 ALA A O 1
ATOM 1720 N N . VAL A 1 221 ? 7.865 5.864 -13.344 1.00 91.62 221 VAL A N 1
ATOM 1721 C CA . VAL A 1 221 ? 7.211 5.067 -14.385 1.00 91.62 221 VAL A CA 1
ATOM 1722 C C . VAL A 1 221 ? 6.483 3.879 -13.782 1.00 91.62 221 VAL A C 1
ATOM 1724 O O . VAL A 1 221 ? 6.829 3.411 -12.698 1.00 91.62 221 VAL A O 1
ATOM 1727 N N . ALA A 1 222 ? 5.534 3.336 -14.538 1.00 93.25 222 ALA A N 1
ATOM 1728 C CA . ALA A 1 222 ? 5.014 1.996 -14.320 1.00 93.25 222 ALA A CA 1
ATOM 1729 C C . ALA A 1 222 ? 5.788 1.000 -15.201 1.00 93.25 222 ALA A C 1
ATOM 1731 O O . ALA A 1 222 ? 5.756 1.078 -16.430 1.00 93.25 222 ALA A O 1
ATOM 1732 N N . LEU A 1 223 ? 6.488 0.048 -14.590 1.00 95.25 223 LEU A N 1
ATOM 1733 C CA . LEU A 1 223 ? 7.060 -1.108 -15.270 1.00 95.25 223 LEU A CA 1
ATOM 1734 C C . LEU A 1 223 ? 5.944 -2.115 -15.545 1.00 95.25 223 LEU A C 1
ATOM 1736 O O . LEU A 1 223 ? 5.276 -2.579 -14.625 1.00 95.25 223 LEU A O 1
ATOM 1740 N N . VAL A 1 224 ? 5.749 -2.453 -16.815 1.00 93.31 224 VAL A N 1
ATOM 1741 C CA . VAL A 1 224 ? 4.631 -3.278 -17.302 1.00 93.31 224 VAL A CA 1
ATOM 1742 C C . VAL A 1 224 ? 5.086 -4.583 -17.955 1.00 93.31 224 VAL A C 1
ATOM 1744 O O . VAL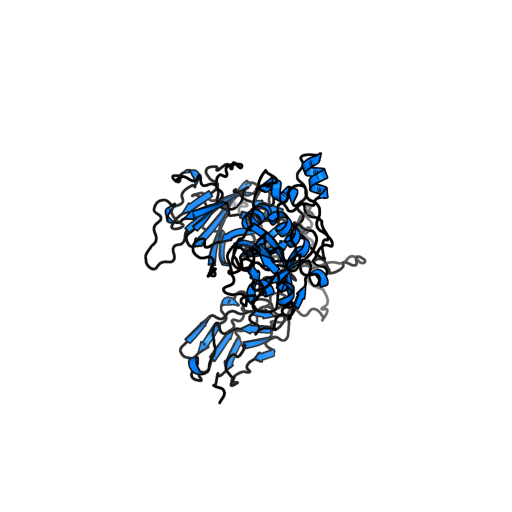 A 1 224 ? 4.275 -5.329 -18.496 1.00 93.31 224 VAL A O 1
ATOM 1747 N N . GLY A 1 225 ? 6.385 -4.863 -17.946 1.00 94.44 225 GLY A N 1
ATOM 1748 C CA . GLY A 1 225 ? 6.936 -6.042 -18.596 1.00 94.44 225 GLY A CA 1
ATOM 1749 C C . GLY A 1 225 ? 8.455 -6.060 -18.617 1.00 94.44 225 GLY A C 1
ATOM 1750 O O . GLY A 1 225 ? 9.122 -5.188 -18.053 1.00 94.44 225 GLY A O 1
ATOM 1751 N N . TRP A 1 226 ? 9.004 -7.058 -19.296 1.00 96.69 226 TRP A N 1
ATOM 1752 C CA . TRP A 1 226 ? 10.427 -7.190 -19.565 1.00 96.69 226 TRP A CA 1
ATOM 1753 C C . TRP A 1 226 ? 10.679 -8.048 -20.810 1.00 96.69 226 TRP A C 1
ATOM 1755 O O . TRP A 1 226 ? 9.825 -8.830 -21.217 1.00 96.69 226 TRP A O 1
ATOM 1765 N N . ASP A 1 227 ? 11.875 -7.935 -21.378 1.00 95.75 227 ASP A N 1
ATOM 1766 C CA . ASP A 1 227 ? 12.401 -8.861 -22.384 1.00 95.75 227 ASP A CA 1
ATOM 1767 C C . ASP A 1 227 ? 13.920 -8.982 -22.205 1.00 95.75 227 ASP A C 1
ATOM 1769 O O . ASP A 1 227 ? 14.644 -7.989 -22.284 1.00 95.75 227 ASP A O 1
ATOM 1773 N N . ASP A 1 228 ? 14.388 -10.200 -21.930 1.00 96.44 228 ASP A N 1
ATOM 1774 C CA . ASP A 1 228 ? 15.790 -10.553 -21.687 1.00 96.44 228 ASP A CA 1
ATOM 1775 C C . ASP A 1 228 ? 16.671 -10.455 -22.937 1.00 96.44 228 ASP A C 1
ATOM 1777 O O . ASP A 1 228 ? 17.894 -10.421 -22.821 1.00 96.44 228 ASP A O 1
ATOM 1781 N N . ASN A 1 229 ? 16.073 -10.401 -24.129 1.00 95.69 229 ASN A N 1
ATOM 1782 C CA . ASN A 1 229 ? 16.790 -10.495 -25.400 1.00 95.69 229 ASN A CA 1
ATOM 1783 C C . ASN A 1 229 ? 16.868 -9.162 -26.154 1.00 95.69 229 ASN A C 1
ATOM 1785 O O . ASN A 1 229 ? 17.293 -9.151 -27.311 1.00 95.69 229 ASN A O 1
ATOM 1789 N N . ILE A 1 230 ? 16.454 -8.043 -25.542 1.00 92.81 230 ILE A N 1
ATOM 1790 C CA . ILE A 1 230 ? 16.590 -6.727 -26.178 1.00 92.81 230 ILE A CA 1
ATOM 1791 C C . ILE A 1 230 ? 18.083 -6.416 -26.352 1.00 92.81 230 ILE A C 1
ATOM 1793 O O . ILE A 1 230 ? 18.786 -6.315 -25.341 1.00 92.81 230 ILE A O 1
ATOM 1797 N N . PRO A 1 231 ? 18.580 -6.241 -27.592 1.00 94.44 231 PRO A N 1
ATOM 1798 C CA . PRO A 1 231 ? 20.007 -6.083 -27.839 1.00 94.44 231 PRO A CA 1
ATOM 1799 C C . PRO A 1 231 ? 20.572 -4.842 -27.155 1.00 94.44 231 PRO A C 1
ATOM 1801 O O . PRO A 1 231 ? 20.036 -3.740 -27.295 1.00 94.44 231 PRO A O 1
ATOM 1804 N N . ARG A 1 232 ? 21.706 -4.986 -26.473 1.00 92.62 232 ARG A N 1
ATOM 1805 C CA . ARG A 1 232 ? 22.398 -3.879 -25.798 1.00 92.62 232 ARG A CA 1
ATOM 1806 C C . ARG A 1 232 ? 22.744 -2.725 -26.746 1.00 92.62 232 ARG A C 1
ATOM 1808 O O . ARG A 1 232 ? 22.740 -1.567 -26.336 1.00 92.62 232 ARG A O 1
ATOM 1815 N N . GLU A 1 233 ? 22.999 -3.015 -28.025 1.00 91.38 233 GLU A N 1
ATOM 1816 C CA . GLU A 1 233 ? 23.300 -2.015 -29.057 1.00 91.38 233 GLU A CA 1
ATOM 1817 C C . GLU A 1 233 ? 22.117 -1.076 -29.338 1.00 91.38 233 GLU A C 1
ATOM 1819 O O . GLU A 1 233 ? 22.303 -0.003 -29.912 1.00 91.38 233 GLU A O 1
ATOM 1824 N N . TRP A 1 234 ? 20.893 -1.444 -28.938 1.00 89.94 234 TRP A N 1
ATOM 1825 C CA . TRP A 1 234 ? 19.723 -0.574 -29.075 1.00 89.94 234 TRP A CA 1
ATOM 1826 C C . TRP A 1 234 ? 19.780 0.638 -28.141 1.00 89.94 234 TRP A C 1
ATOM 1828 O O . TRP A 1 234 ? 19.193 1.671 -28.446 1.00 89.94 234 TRP A O 1
ATOM 1838 N N . PHE A 1 235 ? 20.548 0.542 -27.056 1.00 89.44 235 PHE A N 1
ATOM 1839 C CA . PHE A 1 235 ? 20.692 1.578 -26.032 1.00 89.44 235 PHE A CA 1
ATOM 1840 C C . PHE A 1 235 ? 21.940 2.456 -26.212 1.00 89.44 235 PHE A C 1
ATOM 1842 O O . PHE A 1 235 ? 22.224 3.316 -25.371 1.00 89.44 235 PHE A O 1
ATOM 1849 N N . SER A 1 236 ? 22.722 2.220 -27.272 1.00 87.62 236 SER A N 1
ATOM 1850 C CA . SER A 1 236 ? 23.949 2.965 -27.536 1.00 87.62 236 SER A CA 1
ATOM 1851 C C . SER A 1 236 ? 23.660 4.438 -27.836 1.00 87.62 236 SER A C 1
ATOM 1853 O O . SER A 1 236 ? 22.884 4.742 -28.739 1.00 87.62 236 SER A O 1
ATOM 1855 N N . HIS A 1 237 ? 24.302 5.350 -27.107 1.00 83.50 237 HIS A N 1
ATOM 1856 C CA . HIS A 1 237 ? 24.165 6.797 -27.303 1.00 83.50 237 HIS A CA 1
ATOM 1857 C C . HIS A 1 237 ? 25.428 7.542 -26.845 1.00 83.50 237 HIS A C 1
ATOM 1859 O O . HIS A 1 237 ? 26.300 6.968 -26.190 1.00 83.50 237 HIS A O 1
ATOM 1865 N N . THR A 1 238 ? 25.522 8.830 -27.177 1.00 82.69 238 THR A N 1
ATOM 1866 C CA . THR A 1 238 ? 26.617 9.708 -26.745 1.00 82.69 238 THR A CA 1
ATOM 1867 C C . THR A 1 238 ? 26.098 10.745 -25.754 1.00 82.69 238 THR A C 1
ATOM 1869 O O . THR A 1 238 ? 25.115 11.427 -26.027 1.00 82.69 238 THR A O 1
ATOM 1872 N N . PHE A 1 239 ? 26.773 10.909 -24.618 1.00 76.94 239 PHE A N 1
ATOM 1873 C CA . PHE A 1 239 ? 26.430 11.910 -23.607 1.00 76.94 239 PHE A CA 1
ATOM 1874 C C . PHE A 1 239 ? 27.709 12.561 -23.064 1.00 76.94 239 PHE A C 1
ATOM 1876 O O . PHE A 1 239 ? 28.623 11.865 -22.637 1.00 76.94 239 PHE A O 1
ATOM 1883 N N . TYR A 1 240 ? 27.800 13.897 -23.111 1.00 77.00 240 TYR A N 1
ATOM 1884 C CA . TYR A 1 240 ? 29.023 14.666 -22.798 1.00 77.00 240 TYR A CA 1
ATOM 1885 C C . TYR A 1 240 ? 30.300 14.128 -23.480 1.00 77.00 240 TYR A C 1
ATOM 1887 O O . TYR A 1 240 ? 31.321 13.938 -22.826 1.00 77.00 240 TYR A O 1
ATOM 1895 N N . ASP A 1 241 ? 30.233 13.885 -24.793 1.00 82.19 241 ASP A N 1
ATOM 1896 C CA . ASP A 1 241 ? 31.344 13.374 -25.618 1.00 82.19 241 ASP A CA 1
ATOM 1897 C C . ASP A 1 241 ? 31.845 11.958 -25.248 1.00 82.19 241 ASP A C 1
ATOM 1899 O O . ASP A 1 241 ? 32.884 11.516 -25.740 1.00 82.19 241 ASP A O 1
ATOM 1903 N N . GLU A 1 242 ? 31.093 11.216 -24.428 1.00 83.12 242 GLU A N 1
ATOM 1904 C CA . GLU A 1 242 ? 31.348 9.811 -24.100 1.00 83.12 242 GLU A CA 1
ATOM 1905 C C . GLU A 1 242 ? 30.287 8.906 -24.738 1.00 83.12 242 GLU A C 1
ATOM 1907 O O . GLU A 1 242 ? 29.092 9.200 -24.684 1.00 83.12 242 GLU A O 1
ATOM 1912 N N . GLU A 1 243 ? 30.714 7.794 -25.337 1.00 86.44 243 GLU A N 1
ATOM 1913 C CA . GLU A 1 243 ? 29.808 6.757 -25.833 1.00 86.44 243 GLU A CA 1
ATOM 1914 C C . GLU A 1 243 ? 29.438 5.787 -24.710 1.00 86.44 243 GLU A C 1
ATOM 1916 O O . GLU A 1 243 ? 30.300 5.216 -24.038 1.00 86.44 243 GLU A O 1
ATOM 1921 N N . TYR A 1 244 ? 28.141 5.556 -24.550 1.00 85.12 244 TYR A N 1
ATOM 1922 C CA . TYR A 1 244 ? 27.586 4.619 -23.591 1.00 85.12 244 TYR A CA 1
ATOM 1923 C C . TYR A 1 244 ? 26.922 3.470 -24.334 1.00 85.12 244 TYR A C 1
ATOM 1925 O O . TYR A 1 244 ? 26.189 3.670 -25.295 1.00 85.12 244 TYR A O 1
ATOM 1933 N N . THR A 1 245 ? 27.187 2.241 -23.903 1.00 90.50 245 THR A N 1
ATOM 1934 C CA . THR A 1 245 ? 26.490 1.029 -24.351 1.00 90.50 245 THR A CA 1
ATOM 1935 C C . THR A 1 245 ? 26.417 0.084 -23.159 1.00 90.50 245 THR A C 1
ATOM 1937 O O . THR A 1 245 ? 27.454 -0.129 -22.519 1.00 90.50 245 THR A O 1
ATOM 1940 N N . PRO A 1 246 ? 25.239 -0.467 -22.824 1.00 92.50 246 PRO A N 1
ATOM 1941 C CA . PRO A 1 246 ? 25.123 -1.341 -21.676 1.00 92.50 246 PRO A CA 1
ATOM 1942 C C . PRO A 1 246 ? 25.986 -2.605 -21.854 1.00 92.50 246 PRO A C 1
ATOM 1944 O O . PRO A 1 246 ? 26.204 -3.067 -22.982 1.00 92.50 246 PRO A O 1
ATOM 1947 N N . PRO A 1 247 ? 26.515 -3.172 -20.755 1.00 94.88 247 PRO A N 1
ATOM 1948 C CA . PRO A 1 247 ? 27.357 -4.367 -20.804 1.00 94.88 247 PRO A CA 1
ATOM 1949 C C . PRO A 1 247 ? 26.683 -5.632 -21.350 1.00 94.88 247 PRO A C 1
ATOM 1951 O O . PRO A 1 247 ? 27.393 -6.550 -21.755 1.00 94.88 247 PRO A O 1
ATOM 1954 N N . GLY A 1 248 ? 25.352 -5.702 -21.356 1.00 95.75 248 GLY A N 1
ATOM 1955 C CA . GLY A 1 248 ? 24.606 -6.876 -21.797 1.00 95.75 248 GLY A CA 1
ATOM 1956 C C . GLY A 1 248 ? 23.186 -6.542 -22.232 1.00 95.75 248 GLY A C 1
ATOM 1957 O O . GLY A 1 248 ? 22.738 -5.398 -22.109 1.00 95.75 248 GLY A O 1
ATOM 1958 N N . ASP A 1 249 ? 22.526 -7.559 -22.771 1.00 96.19 249 ASP A N 1
ATOM 1959 C CA . ASP A 1 249 ? 21.169 -7.478 -23.299 1.00 96.19 249 ASP A CA 1
ATOM 1960 C C . ASP A 1 249 ? 20.128 -7.434 -22.172 1.00 96.19 249 ASP A C 1
ATOM 1962 O O . ASP A 1 249 ? 20.414 -7.711 -21.002 1.00 96.19 249 ASP A O 1
ATOM 1966 N N . GLY A 1 250 ? 18.905 -7.088 -22.557 1.00 96.31 250 GLY A N 1
ATOM 1967 C CA . GLY A 1 250 ? 17.735 -7.170 -21.703 1.00 96.31 250 GLY A CA 1
ATOM 1968 C C . GLY A 1 250 ? 17.267 -5.828 -21.151 1.00 96.31 250 GLY A C 1
ATOM 1969 O O . GLY A 1 250 ? 18.048 -4.913 -20.855 1.00 96.31 250 GLY A O 1
ATOM 1970 N N . ALA A 1 251 ? 15.948 -5.705 -21.031 1.00 95.88 251 ALA A N 1
ATOM 1971 C CA . ALA A 1 251 ? 15.298 -4.478 -20.608 1.00 95.88 251 ALA A CA 1
ATOM 1972 C C . ALA A 1 251 ? 13.965 -4.720 -19.901 1.00 95.88 251 ALA A C 1
ATOM 1974 O O . ALA A 1 251 ? 13.270 -5.709 -20.138 1.00 95.88 251 ALA A O 1
ATOM 1975 N N . PHE A 1 252 ? 13.594 -3.773 -19.044 1.00 96.44 252 PHE A N 1
ATOM 1976 C CA . PHE A 1 252 ? 12.222 -3.604 -18.587 1.00 96.44 252 PHE A CA 1
ATOM 1977 C C . PHE A 1 252 ? 11.419 -2.825 -19.628 1.00 96.44 252 PHE A C 1
ATOM 1979 O O . PHE A 1 252 ? 11.966 -1.989 -20.347 1.00 96.44 252 PHE A O 1
ATOM 1986 N N . ILE A 1 253 ? 10.117 -3.081 -19.686 1.00 93.62 253 ILE A N 1
ATOM 1987 C CA . ILE A 1 253 ? 9.154 -2.307 -20.469 1.00 93.62 253 ILE A CA 1
ATOM 1988 C C . ILE A 1 253 ? 8.488 -1.341 -19.497 1.00 93.62 253 ILE A C 1
ATOM 1990 O O . ILE A 1 253 ? 7.870 -1.773 -18.527 1.00 93.62 253 ILE A O 1
ATOM 1994 N N . ALA A 1 254 ? 8.624 -0.047 -19.745 1.00 91.44 254 ALA A N 1
ATOM 1995 C CA . ALA A 1 254 ? 8.106 1.013 -18.897 1.00 91.44 254 ALA A CA 1
ATOM 1996 C C . ALA A 1 254 ? 7.054 1.841 -19.633 1.00 91.44 254 ALA A C 1
ATOM 1998 O O . ALA A 1 254 ? 7.081 1.973 -20.859 1.00 91.44 254 ALA A O 1
ATOM 1999 N N . ARG A 1 255 ? 6.140 2.421 -18.863 1.00 85.75 255 ARG A N 1
ATOM 2000 C CA . ARG A 1 255 ? 5.189 3.436 -19.296 1.00 85.75 255 ARG A CA 1
ATOM 2001 C C . ARG A 1 255 ? 5.316 4.637 -18.366 1.00 85.75 255 ARG A C 1
ATOM 2003 O O . ARG A 1 255 ? 5.106 4.510 -17.161 1.00 85.75 255 ARG A O 1
ATOM 2010 N N . GLY A 1 256 ? 5.692 5.772 -18.938 1.00 78.50 256 GLY A N 1
ATOM 2011 C CA . GLY A 1 256 ? 5.649 7.072 -18.280 1.00 78.50 256 GLY A CA 1
ATOM 2012 C C . GLY A 1 256 ? 4.485 7.908 -18.808 1.00 78.50 256 GLY A C 1
ATOM 2013 O O . GLY A 1 256 ? 3.584 7.399 -19.481 1.00 78.50 256 GLY A O 1
ATOM 2014 N N . ASN A 1 257 ? 4.515 9.204 -18.520 1.00 76.38 257 ASN A N 1
ATOM 2015 C CA . ASN A 1 257 ? 3.481 10.159 -18.917 1.00 76.38 257 ASN A CA 1
ATOM 2016 C C . ASN A 1 257 ? 3.548 10.569 -20.404 1.00 76.38 257 ASN A C 1
ATOM 2018 O O . ASN A 1 257 ? 2.758 11.392 -20.852 1.00 76.38 257 ASN A O 1
ATOM 2022 N N . GLU A 1 258 ? 4.485 10.025 -21.182 1.00 72.38 258 GLU A N 1
ATOM 2023 C CA . GLU A 1 258 ? 4.721 10.395 -22.582 1.00 72.38 258 GLU A CA 1
ATOM 2024 C C . GLU A 1 258 ? 3.780 9.704 -23.587 1.00 72.38 258 GLU A C 1
ATOM 2026 O O . GLU A 1 258 ? 3.832 9.983 -24.785 1.00 72.38 258 GLU A O 1
ATOM 2031 N N . GLY A 1 259 ? 2.921 8.785 -23.137 1.00 65.75 259 GLY A N 1
ATOM 2032 C CA . GLY A 1 259 ? 1.908 8.148 -23.996 1.00 65.75 259 GLY A CA 1
ATOM 2033 C C . GLY A 1 259 ? 2.386 7.027 -24.883 1.00 65.75 259 GLY A C 1
ATOM 2034 O O . GLY A 1 259 ? 1.616 6.512 -25.692 1.00 65.75 259 GLY A O 1
ATOM 2035 N N . PHE A 1 260 ? 3.618 6.587 -24.681 1.00 73.94 260 PHE A N 1
ATOM 2036 C CA . PHE A 1 260 ? 4.156 5.387 -25.288 1.00 73.94 260 PHE A CA 1
ATOM 2037 C C . PHE A 1 260 ? 4.921 4.568 -24.255 1.00 73.94 260 PHE A C 1
ATOM 2039 O O . PHE A 1 260 ? 5.387 5.073 -23.236 1.00 73.94 260 PHE A O 1
ATOM 2046 N N . CYS A 1 261 ? 5.073 3.280 -24.547 1.00 84.06 261 CYS A N 1
ATOM 2047 C CA . CYS A 1 261 ? 5.986 2.440 -23.791 1.00 84.06 261 CYS A CA 1
ATOM 2048 C C . CYS A 1 261 ? 7.403 2.552 -24.343 1.00 84.06 261 CYS A C 1
ATOM 2050 O O . CYS A 1 261 ? 7.611 2.660 -25.558 1.00 84.06 261 CYS A O 1
ATOM 2052 N N . TYR A 1 262 ? 8.367 2.459 -23.441 1.00 86.81 262 TYR A N 1
ATOM 2053 C CA . TYR A 1 262 ? 9.785 2.482 -23.749 1.00 86.81 262 TYR A CA 1
ATOM 2054 C C . TYR A 1 262 ? 10.524 1.380 -22.998 1.00 86.81 262 TYR A C 1
ATOM 2056 O O . TYR A 1 262 ? 10.034 0.829 -22.014 1.00 86.81 262 TYR A O 1
ATOM 2064 N N . TYR A 1 263 ? 11.694 1.020 -23.507 1.00 91.88 263 TYR A N 1
ATOM 2065 C CA . TYR A 1 263 ? 12.544 -0.013 -22.936 1.00 91.88 263 TYR A CA 1
ATOM 2066 C C . TYR A 1 263 ? 13.605 0.636 -22.062 1.00 91.88 263 TYR A C 1
ATOM 2068 O O . TYR A 1 263 ? 14.291 1.543 -22.516 1.00 91.88 263 TYR A O 1
ATOM 2076 N N . ILE A 1 264 ? 13.779 0.152 -20.838 1.00 93.25 264 ILE A N 1
ATOM 2077 C CA . ILE A 1 264 ? 14.838 0.586 -19.924 1.00 93.25 264 ILE A CA 1
ATOM 2078 C C . ILE A 1 264 ? 15.810 -0.575 -19.764 1.00 93.25 264 ILE A C 1
ATOM 2080 O O . ILE A 1 264 ? 15.424 -1.624 -19.249 1.00 93.25 264 ILE A O 1
ATOM 2084 N N . SER A 1 265 ? 17.060 -0.405 -20.199 1.00 94.25 265 SER A N 1
ATOM 2085 C CA . SER A 1 265 ? 18.083 -1.446 -20.050 1.00 94.25 265 SER A CA 1
ATOM 2086 C C . SER A 1 265 ? 18.188 -1.897 -18.591 1.00 94.25 265 SER A C 1
ATOM 2088 O O . SER A 1 265 ? 18.191 -1.069 -17.679 1.00 94.25 265 SER A O 1
ATOM 2090 N N . TYR A 1 266 ? 18.369 -3.198 -18.349 1.00 96.19 266 TYR A N 1
ATOM 2091 C CA . TYR A 1 266 ? 18.634 -3.703 -16.996 1.00 96.19 266 TYR A CA 1
ATOM 2092 C C . TYR A 1 266 ? 19.864 -3.069 -16.340 1.00 96.19 266 TYR A C 1
ATOM 2094 O O . TYR A 1 266 ? 19.969 -3.044 -15.113 1.00 96.19 266 TYR A O 1
ATOM 2102 N N . TYR A 1 267 ? 20.784 -2.549 -17.146 1.00 94.00 267 TYR A N 1
ATOM 2103 C CA . TYR A 1 267 ? 22.011 -1.915 -16.686 1.00 94.00 267 TYR A CA 1
ATOM 2104 C C . TYR A 1 267 ? 21.839 -0.438 -16.336 1.00 94.00 267 TYR A C 1
ATOM 2106 O O . TYR A 1 267 ? 22.817 0.179 -15.914 1.00 94.00 267 TYR A O 1
ATOM 2114 N N . ASP A 1 268 ? 20.639 0.128 -16.497 1.00 92.50 268 ASP A N 1
ATOM 2115 C CA . ASP A 1 268 ? 20.334 1.471 -16.016 1.00 92.50 268 ASP A CA 1
ATOM 2116 C C . ASP A 1 268 ? 20.690 1.623 -14.529 1.00 92.50 268 ASP A C 1
ATOM 2118 O O . ASP A 1 268 ? 20.456 0.728 -13.715 1.00 92.50 268 ASP A O 1
ATOM 2122 N N . GLY A 1 269 ? 21.295 2.759 -14.184 1.00 90.31 269 GLY A N 1
ATOM 2123 C CA . GLY A 1 269 ? 21.822 3.024 -12.850 1.00 90.31 269 GLY A CA 1
ATOM 2124 C C . GLY A 1 269 ? 20.769 3.424 -11.817 1.00 90.31 269 GLY A C 1
ATOM 2125 O O . GLY A 1 269 ? 21.137 3.639 -10.665 1.00 90.31 269 GLY A O 1
ATOM 2126 N N . THR A 1 270 ? 19.497 3.570 -12.205 1.00 90.94 270 THR A N 1
ATOM 2127 C CA . THR A 1 270 ? 18.415 4.051 -11.326 1.00 90.94 270 THR A CA 1
ATOM 2128 C C . THR A 1 270 ? 17.321 3.006 -11.136 1.00 90.94 270 THR A C 1
ATOM 2130 O O . THR A 1 270 ? 16.970 2.703 -9.998 1.00 90.94 270 THR A O 1
ATOM 2133 N N . VAL A 1 271 ? 16.819 2.411 -12.227 1.00 92.69 271 VAL A N 1
ATOM 2134 C CA . VAL A 1 271 ? 15.634 1.536 -12.177 1.00 92.69 271 VAL A CA 1
ATOM 2135 C C . VAL A 1 271 ? 15.819 0.380 -11.188 1.00 92.69 271 VAL A C 1
ATOM 2137 O O . VAL A 1 271 ? 16.750 -0.423 -11.300 1.00 92.69 271 VAL A O 1
ATOM 2140 N N . GLY A 1 272 ? 14.931 0.292 -10.200 1.00 89.69 272 GLY A N 1
ATOM 2141 C CA . GLY A 1 272 ? 14.960 -0.759 -9.187 1.00 89.69 272 GLY A CA 1
ATOM 2142 C C . GLY A 1 272 ? 16.016 -0.607 -8.088 1.00 89.69 272 GLY A C 1
ATOM 2143 O O . GLY A 1 272 ? 16.081 -1.466 -7.219 1.00 89.69 272 GLY A O 1
ATOM 2144 N N . TYR A 1 273 ? 16.863 0.426 -8.107 1.00 88.00 273 TYR A N 1
ATOM 2145 C CA . TYR A 1 273 ? 17.834 0.682 -7.031 1.00 88.00 273 TYR A CA 1
ATOM 2146 C C . TYR A 1 273 ? 17.324 1.671 -5.977 1.00 88.00 273 TYR A C 1
ATOM 2148 O O . TYR A 1 273 ? 17.853 1.698 -4.864 1.00 88.00 273 TYR A O 1
ATOM 2156 N N . ASP A 1 274 ? 16.359 2.505 -6.357 1.00 86.19 274 ASP A N 1
ATOM 2157 C CA . ASP A 1 274 ? 15.588 3.407 -5.498 1.00 86.19 274 ASP A CA 1
ATOM 2158 C C . ASP A 1 274 ? 14.185 2.809 -5.245 1.00 86.19 274 ASP A C 1
ATOM 2160 O O . ASP A 1 274 ? 13.977 1.602 -5.416 1.00 86.19 274 ASP A O 1
ATOM 2164 N N . ILE A 1 275 ? 13.215 3.633 -4.837 1.00 86.25 275 ILE A N 1
ATOM 2165 C CA . ILE A 1 275 ? 11.867 3.176 -4.485 1.00 86.25 275 ILE A CA 1
ATOM 2166 C C . ILE A 1 275 ? 11.219 2.461 -5.673 1.00 86.25 275 ILE A C 1
ATOM 2168 O O . ILE A 1 275 ? 11.055 3.013 -6.765 1.00 86.25 275 ILE A O 1
ATOM 2172 N N . THR A 1 276 ? 10.830 1.215 -5.426 1.00 89.44 276 THR A N 1
ATOM 2173 C CA . THR A 1 276 ? 10.136 0.353 -6.378 1.00 89.44 276 THR A CA 1
ATOM 2174 C C . THR A 1 276 ? 9.039 -0.378 -5.629 1.00 89.44 276 THR A C 1
ATOM 2176 O O . THR A 1 276 ? 9.282 -0.843 -4.522 1.00 89.44 276 THR A O 1
ATOM 2179 N N . GLY A 1 277 ? 7.838 -0.493 -6.184 1.00 91.25 277 GLY A N 1
ATOM 2180 C CA . GLY A 1 277 ? 6.752 -1.140 -5.453 1.00 91.25 277 GLY A CA 1
ATOM 2181 C C . GLY A 1 277 ? 5.523 -1.437 -6.285 1.00 91.25 277 GLY A C 1
ATOM 2182 O O . GLY A 1 277 ? 5.386 -0.967 -7.410 1.00 91.25 277 GLY A O 1
ATOM 2183 N N . PHE A 1 278 ? 4.629 -2.241 -5.733 1.00 90.25 278 PHE A N 1
ATOM 2184 C CA . PHE A 1 278 ? 3.383 -2.634 -6.382 1.00 90.25 278 PHE A CA 1
ATOM 2185 C C . PHE A 1 278 ? 2.192 -2.428 -5.451 1.00 90.25 278 PHE A C 1
ATOM 2187 O O . PHE A 1 278 ? 2.346 -2.230 -4.244 1.00 90.25 278 PHE A O 1
ATOM 2194 N N . LEU A 1 279 ? 1.002 -2.449 -6.044 1.00 89.69 279 LEU A N 1
ATOM 2195 C CA . LEU A 1 279 ? -0.267 -2.164 -5.385 1.00 89.69 279 LEU A CA 1
ATOM 2196 C C . LEU A 1 279 ? -1.192 -3.375 -5.540 1.00 89.69 279 LEU A C 1
ATOM 2198 O O . LEU A 1 279 ? -1.102 -4.101 -6.532 1.00 89.69 279 LEU A O 1
ATOM 2202 N N . SER A 1 280 ? -2.132 -3.536 -4.615 1.00 86.12 280 SER A N 1
ATOM 2203 C CA . SER A 1 280 ? -3.337 -4.339 -4.823 1.00 86.12 280 SER A CA 1
ATOM 2204 C C . SER A 1 280 ? -4.580 -3.469 -4.670 1.00 86.12 280 SER A C 1
ATOM 2206 O O . SER A 1 280 ? -4.661 -2.626 -3.775 1.00 86.12 280 SER A O 1
ATOM 2208 N N . MET A 1 281 ? -5.546 -3.672 -5.563 1.00 84.25 281 MET A N 1
ATOM 2209 C CA . MET A 1 281 ? -6.785 -2.902 -5.625 1.00 84.25 281 MET A CA 1
ATOM 2210 C C . MET A 1 281 ? -7.974 -3.848 -5.541 1.00 84.25 281 MET A C 1
ATOM 2212 O O . MET A 1 281 ? -7.964 -4.909 -6.161 1.00 84.25 281 MET A O 1
ATOM 2216 N N . GLU A 1 282 ? -9.007 -3.427 -4.823 1.00 83.94 282 GLU A N 1
ATOM 2217 C CA . GLU A 1 282 ? -10.280 -4.136 -4.714 1.00 83.94 282 GLU A CA 1
ATOM 2218 C C . GLU A 1 282 ? -11.462 -3.213 -5.022 1.00 83.94 282 GLU A C 1
ATOM 2220 O O . GLU A 1 282 ? -11.350 -1.982 -5.000 1.00 83.94 282 GLU A O 1
ATOM 2225 N N . SER A 1 283 ? -12.618 -3.828 -5.285 1.00 85.44 283 SER A N 1
ATOM 2226 C CA . SER A 1 283 ? -13.893 -3.122 -5.432 1.00 85.44 283 SER A CA 1
ATOM 2227 C C . SER A 1 283 ? -14.211 -2.275 -4.199 1.00 85.44 283 SER A C 1
ATOM 2229 O O . SER A 1 283 ? -13.964 -2.692 -3.070 1.00 85.44 283 SER A O 1
ATOM 2231 N N . THR A 1 284 ? -14.863 -1.128 -4.400 1.00 88.00 284 THR A N 1
ATOM 2232 C CA . THR A 1 284 ? -15.337 -0.259 -3.309 1.00 88.00 284 THR A CA 1
ATOM 2233 C C . THR A 1 284 ? -16.462 -0.869 -2.466 1.00 88.00 284 THR A C 1
ATOM 2235 O O . THR A 1 284 ? -16.828 -0.312 -1.431 1.00 88.00 284 THR A O 1
ATOM 2238 N N . ASP A 1 285 ? -16.991 -2.028 -2.866 1.00 84.31 285 ASP A N 1
ATOM 2239 C CA . ASP A 1 285 ? -17.993 -2.781 -2.108 1.00 84.31 285 ASP A CA 1
ATOM 2240 C C . ASP A 1 285 ? -17.403 -3.564 -0.921 1.00 84.31 285 ASP A C 1
ATOM 2242 O O . ASP A 1 285 ? -18.155 -3.990 -0.038 1.00 84.31 285 ASP A O 1
ATOM 2246 N N . ASN A 1 286 ? -16.079 -3.763 -0.885 1.00 80.12 286 ASN A N 1
ATOM 2247 C CA . ASN A 1 286 ? -15.402 -4.558 0.143 1.00 80.12 286 ASN A CA 1
ATOM 2248 C C . ASN A 1 286 ? -15.570 -3.966 1.555 1.00 80.12 286 ASN A C 1
ATOM 2250 O O . ASN A 1 286 ? -15.874 -4.678 2.516 1.00 80.12 286 ASN A O 1
ATOM 2254 N N . TYR A 1 287 ? -15.473 -2.641 1.657 1.00 90.12 287 TYR A N 1
ATOM 2255 C CA . TYR A 1 287 ? -15.648 -1.876 2.879 1.00 90.12 287 TYR A CA 1
ATOM 2256 C C . TYR A 1 287 ? -16.487 -0.634 2.610 1.00 90.12 287 TYR A C 1
ATOM 2258 O O . TYR A 1 287 ? -16.312 0.098 1.642 1.00 90.12 287 TYR A O 1
ATOM 2266 N N . ARG A 1 288 ? -17.402 -0.359 3.535 1.00 90.56 288 ARG A N 1
ATOM 2267 C CA . ARG A 1 288 ? -18.341 0.759 3.456 1.00 90.56 288 ARG A CA 1
ATOM 2268 C C . ARG A 1 288 ? -17.730 2.057 3.971 1.00 90.56 288 ARG A C 1
ATOM 2270 O O . ARG A 1 288 ? -18.111 3.132 3.501 1.00 90.56 288 ARG A O 1
ATOM 2277 N N . ARG A 1 289 ? -16.878 1.968 4.994 1.00 94.88 289 ARG A N 1
ATOM 2278 C CA . ARG A 1 289 ? -16.345 3.123 5.714 1.00 94.88 289 ARG A CA 1
ATOM 2279 C C . ARG A 1 289 ? -14.935 2.849 6.212 1.00 94.88 289 ARG A C 1
ATOM 2281 O O . ARG A 1 289 ? -14.628 1.749 6.663 1.00 94.88 289 ARG A O 1
ATOM 2288 N N . ILE A 1 290 ? -14.138 3.907 6.178 1.00 97.06 290 ILE A N 1
ATOM 2289 C CA . ILE A 1 290 ? -12.834 4.006 6.809 1.00 97.06 290 ILE A CA 1
ATOM 2290 C C . ILE A 1 290 ? -12.935 4.920 8.034 1.00 97.06 290 ILE A C 1
ATOM 2292 O O . ILE A 1 290 ? -13.477 6.026 7.964 1.00 97.06 290 ILE A O 1
ATOM 2296 N N . TYR A 1 291 ? -12.432 4.439 9.161 1.00 98.00 291 TYR A N 1
ATOM 2297 C CA . TYR A 1 291 ? -12.170 5.208 10.368 1.00 98.00 291 TYR A CA 1
ATOM 2298 C C . TYR A 1 291 ? -10.689 5.541 10.403 1.00 98.00 291 TYR A C 1
ATOM 2300 O O . TYR A 1 291 ? -9.857 4.637 10.412 1.00 98.00 291 TYR A O 1
ATOM 2308 N N . GLN A 1 292 ? -10.378 6.831 10.394 1.00 96.38 292 GLN A N 1
ATOM 2309 C CA . GLN A 1 292 ? -9.018 7.350 10.379 1.00 96.38 292 GLN A CA 1
ATOM 2310 C C . GLN A 1 292 ? -9.002 8.748 10.998 1.00 96.38 292 GLN A C 1
ATOM 2312 O O . GLN A 1 292 ? -10.003 9.465 10.920 1.00 96.38 292 GLN A O 1
ATOM 2317 N N . HIS A 1 293 ? -7.863 9.121 11.574 1.00 94.88 293 HIS A N 1
ATOM 2318 C CA . HIS A 1 293 ? -7.616 10.464 12.111 1.00 94.88 293 HIS A CA 1
ATOM 2319 C C . HIS A 1 293 ? -6.518 11.207 11.344 1.00 94.88 293 HIS A C 1
ATOM 2321 O O . HIS A 1 293 ? -6.242 12.359 11.654 1.00 94.88 293 HIS A O 1
ATOM 2327 N N . ASP A 1 294 ? -5.924 10.549 10.345 1.00 91.88 294 ASP A N 1
ATOM 2328 C CA . ASP A 1 294 ? -4.776 10.994 9.563 1.00 91.88 294 ASP A CA 1
ATOM 2329 C C . ASP A 1 294 ? -5.159 11.277 8.091 1.00 91.88 294 ASP A C 1
ATOM 2331 O O . ASP A 1 294 ? -4.842 10.505 7.183 1.00 91.88 294 ASP A O 1
ATOM 2335 N N . PRO A 1 295 ? -5.883 12.372 7.793 1.00 88.00 295 PRO A N 1
ATOM 2336 C CA . PRO A 1 295 ? -6.368 12.664 6.439 1.00 88.00 295 PRO A CA 1
ATOM 2337 C C . PRO A 1 295 ? -5.261 12.880 5.393 1.00 88.00 295 PRO A C 1
ATOM 2339 O O . PRO A 1 295 ? -5.560 12.886 4.200 1.00 88.00 295 PRO A O 1
ATOM 2342 N N . LEU A 1 296 ? -4.006 13.074 5.818 1.00 85.69 296 LEU A N 1
ATOM 2343 C CA . LEU A 1 296 ? -2.840 13.232 4.937 1.00 85.69 296 LEU A CA 1
ATOM 2344 C C . LEU A 1 296 ? -2.023 11.938 4.768 1.00 85.69 296 LEU A C 1
ATOM 2346 O O . LEU A 1 296 ? -1.061 11.922 3.992 1.00 85.69 296 LEU A O 1
ATOM 2350 N N . GLY A 1 297 ? -2.390 10.873 5.487 1.00 89.19 297 GLY A N 1
ATOM 2351 C CA . GLY A 1 297 ? -1.619 9.638 5.588 1.00 89.19 297 GLY A CA 1
ATOM 2352 C C . GLY A 1 297 ? -0.288 9.812 6.326 1.00 89.19 297 GLY A C 1
ATOM 2353 O O . GLY A 1 297 ? -0.032 10.815 6.999 1.00 89.19 297 GLY A O 1
ATOM 2354 N N . THR A 1 298 ? 0.597 8.828 6.167 1.00 89.12 298 THR A N 1
ATOM 2355 C CA . THR A 1 298 ? 1.924 8.834 6.795 1.00 89.12 298 THR A CA 1
ATOM 2356 C C . THR A 1 298 ? 2.841 9.894 6.178 1.00 89.12 298 THR A C 1
ATOM 2358 O O . THR A 1 298 ? 3.155 9.835 4.988 1.00 89.12 298 THR A O 1
ATOM 2361 N N . LEU A 1 299 ? 3.345 10.827 6.989 1.00 85.62 299 LEU A N 1
ATOM 2362 C CA . LEU A 1 299 ? 4.289 11.868 6.548 1.00 85.62 299 LEU A CA 1
ATOM 2363 C C . LEU A 1 299 ? 5.578 11.918 7.379 1.00 85.62 299 LEU A C 1
ATOM 2365 O O . LEU A 1 299 ? 6.542 12.565 6.976 1.00 85.62 299 LEU A O 1
ATOM 2369 N N . SER A 1 300 ? 5.592 11.263 8.537 1.00 87.56 300 SER A N 1
ATOM 2370 C CA . SER A 1 300 ? 6.758 11.105 9.399 1.00 87.56 300 SER A CA 1
ATOM 2371 C C . SER A 1 300 ? 6.645 9.803 10.193 1.00 87.56 300 SER A C 1
ATOM 2373 O O . SER A 1 300 ? 5.705 9.023 10.010 1.00 87.56 300 SER A O 1
ATOM 2375 N N . TRP A 1 301 ? 7.603 9.591 11.088 1.00 86.88 301 TRP A N 1
ATOM 2376 C CA . TRP A 1 301 ? 7.720 8.416 11.937 1.00 86.88 301 TRP A CA 1
ATOM 2377 C C . TRP A 1 301 ? 7.965 8.863 13.363 1.00 86.88 301 TRP A C 1
ATOM 2379 O O . TRP A 1 301 ? 8.804 9.724 13.617 1.00 86.88 301 TRP A O 1
ATOM 2389 N N . LEU A 1 302 ? 7.198 8.296 14.284 1.00 85.62 302 LEU A N 1
ATOM 2390 C CA . LEU A 1 302 ? 7.410 8.474 15.709 1.00 85.62 302 LEU A CA 1
ATOM 2391 C C . LEU A 1 302 ? 8.337 7.364 16.195 1.00 85.62 302 LEU A C 1
ATOM 2393 O O . LEU A 1 302 ? 7.962 6.194 16.116 1.00 85.62 302 LEU A O 1
ATOM 2397 N N . GLU A 1 303 ? 9.514 7.707 16.712 1.00 85.06 303 GLU A N 1
ATOM 2398 C CA . GLU A 1 303 ? 10.468 6.719 17.214 1.00 85.06 303 GLU A CA 1
ATOM 2399 C C . GLU A 1 303 ? 10.198 6.375 18.685 1.00 85.06 303 GLU A C 1
ATOM 2401 O O . GLU A 1 303 ? 9.681 7.182 19.459 1.00 85.06 303 GLU A O 1
ATOM 2406 N N . LEU A 1 304 ? 10.619 5.184 19.125 1.00 81.69 304 LEU A N 1
ATOM 2407 C CA . LEU A 1 304 ? 10.541 4.769 20.532 1.00 81.69 304 LEU A CA 1
ATOM 2408 C C . LEU A 1 304 ? 11.137 5.816 21.490 1.00 81.69 304 LEU A C 1
ATOM 2410 O O . LEU A 1 304 ? 10.641 5.983 22.603 1.00 81.69 304 LEU A O 1
ATOM 2414 N N . LEU A 1 305 ? 12.195 6.513 21.073 1.00 82.31 305 LEU A N 1
ATOM 2415 C CA . LEU A 1 305 ? 12.873 7.532 21.878 1.00 82.31 305 LEU A CA 1
ATOM 2416 C C . LEU A 1 305 ? 12.058 8.824 22.044 1.00 82.31 305 LEU A C 1
ATOM 2418 O O . LEU A 1 305 ? 12.302 9.564 22.999 1.00 82.31 305 LEU A O 1
ATOM 2422 N N . ASP A 1 306 ? 11.077 9.073 21.175 1.00 81.88 306 ASP A N 1
ATOM 2423 C CA . ASP A 1 306 ? 10.154 10.208 21.291 1.00 81.88 306 ASP A CA 1
ATOM 2424 C C . ASP A 1 306 ? 9.055 9.956 22.337 1.00 81.88 306 ASP A C 1
ATOM 2426 O O . ASP A 1 306 ? 8.381 10.880 22.801 1.00 81.88 306 ASP A O 1
ATOM 2430 N N . ILE A 1 307 ? 8.876 8.700 22.755 1.00 84.62 307 ILE A N 1
ATOM 2431 C CA . ILE A 1 307 ? 7.862 8.306 23.733 1.00 84.62 307 ILE A CA 1
ATOM 2432 C C . ILE A 1 307 ? 8.358 8.634 25.144 1.00 84.62 307 ILE A C 1
ATOM 2434 O O . ILE A 1 307 ? 9.489 8.287 25.498 1.00 84.62 307 ILE A O 1
ATOM 2438 N N . PRO A 1 308 ? 7.529 9.235 26.021 1.00 84.44 308 PRO A N 1
ATOM 2439 C CA . PRO A 1 308 ? 7.921 9.491 27.401 1.00 84.44 308 PRO A CA 1
ATOM 2440 C C . PRO A 1 308 ? 8.425 8.230 28.122 1.00 84.44 308 PRO A C 1
ATOM 2442 O O . PRO A 1 308 ? 7.694 7.264 28.346 1.00 84.44 308 PRO A O 1
ATOM 2445 N N . GLY A 1 309 ? 9.702 8.256 28.516 1.00 81.81 309 GLY A N 1
ATOM 2446 C CA . GLY A 1 309 ? 10.367 7.126 29.169 1.00 81.81 309 GLY A CA 1
ATOM 2447 C C . GLY A 1 309 ? 10.745 5.978 28.228 1.00 81.81 309 GLY A C 1
ATOM 2448 O O . GLY A 1 309 ? 11.050 4.893 28.724 1.00 81.81 309 GLY A O 1
ATOM 2449 N N . GLY A 1 310 ? 10.708 6.195 26.913 1.00 81.25 310 GLY A N 1
ATOM 2450 C CA . GLY A 1 310 ? 11.193 5.273 25.896 1.00 81.25 310 GLY A CA 1
ATOM 2451 C C . GLY A 1 310 ? 12.717 5.184 25.894 1.00 81.25 310 GLY A C 1
ATOM 2452 O O . GLY A 1 310 ? 13.426 6.187 25.966 1.00 81.25 310 GLY A O 1
ATOM 2453 N N . TYR A 1 311 ? 13.225 3.958 25.880 1.00 76.88 311 TYR A N 1
ATOM 2454 C CA . TYR A 1 311 ? 14.642 3.644 25.738 1.00 76.88 311 TYR A CA 1
ATOM 2455 C C . TYR A 1 311 ? 14.774 2.227 25.189 1.00 76.88 311 TYR A C 1
ATOM 2457 O O . TYR A 1 311 ? 13.935 1.366 25.461 1.00 76.88 311 TYR A O 1
ATOM 2465 N N . GLU A 1 312 ? 15.843 1.972 24.444 1.00 76.25 312 GLU A N 1
ATOM 2466 C CA . GLU A 1 312 ? 16.158 0.624 23.987 1.00 76.25 312 GLU A CA 1
ATOM 2467 C C . GLU A 1 312 ? 16.656 -0.236 25.151 1.00 76.25 312 GLU A C 1
ATOM 2469 O O . GLU A 1 312 ? 17.538 0.163 25.921 1.00 76.25 312 GLU A O 1
ATOM 2474 N N . VAL A 1 313 ? 16.109 -1.444 25.273 1.00 71.44 313 VAL A N 1
ATOM 2475 C CA . VAL A 1 313 ? 16.585 -2.433 26.241 1.00 71.44 313 VAL A CA 1
ATOM 2476 C C . VAL A 1 313 ? 17.591 -3.350 25.541 1.00 71.44 313 VAL A C 1
ATOM 2478 O O . VAL A 1 313 ? 17.232 -4.009 24.564 1.00 71.44 313 VAL A O 1
ATOM 2481 N N . PRO A 1 314 ? 18.841 -3.459 26.031 1.00 72.56 314 PRO A N 1
ATOM 2482 C CA . PRO A 1 314 ? 19.820 -4.358 25.435 1.00 72.56 314 PRO A CA 1
ATOM 2483 C C . PRO A 1 314 ? 19.308 -5.803 25.378 1.00 72.56 314 PRO A C 1
ATOM 2485 O O . PRO A 1 314 ? 18.864 -6.347 26.391 1.00 72.56 314 PRO A O 1
ATOM 2488 N N . ASN A 1 315 ? 19.456 -6.446 24.217 1.00 67.38 315 ASN A N 1
ATOM 2489 C CA . ASN A 1 315 ? 19.018 -7.824 23.942 1.00 67.38 315 ASN A CA 1
ATOM 2490 C C . ASN A 1 315 ? 17.492 -8.043 23.955 1.00 67.38 315 ASN A C 1
ATOM 2492 O O . ASN A 1 315 ? 17.041 -9.173 24.143 1.00 67.38 315 ASN A O 1
ATOM 2496 N N . GLN A 1 316 ? 16.700 -6.991 23.752 1.00 65.38 316 GLN A N 1
ATOM 2497 C CA . GLN A 1 316 ? 15.283 -7.104 23.412 1.00 65.38 316 GLN A CA 1
ATOM 2498 C C . GLN A 1 316 ? 15.038 -6.384 22.092 1.00 65.38 316 GLN A C 1
ATOM 2500 O O . GLN A 1 316 ? 15.617 -5.326 21.853 1.00 65.38 316 GLN A O 1
ATOM 2505 N N . LEU A 1 317 ? 14.186 -6.960 21.243 1.00 65.31 317 LEU A N 1
ATOM 2506 C CA . LEU A 1 317 ? 13.662 -6.224 20.099 1.00 65.31 317 LEU A CA 1
ATOM 2507 C C . LEU A 1 317 ? 12.808 -5.083 20.661 1.00 65.31 317 LEU A C 1
ATOM 2509 O O . LEU A 1 317 ? 11.863 -5.370 21.405 1.00 65.31 317 LEU A O 1
ATOM 2513 N N . PRO A 1 318 ? 13.150 -3.813 20.397 1.00 69.62 318 PRO A N 1
ATOM 2514 C CA . PRO A 1 318 ? 12.323 -2.718 20.862 1.00 69.62 318 PRO A CA 1
ATOM 2515 C C . PRO A 1 318 ? 10.977 -2.800 20.137 1.00 69.62 318 PRO A C 1
ATOM 2517 O O . PRO A 1 318 ? 10.941 -3.071 18.939 1.00 69.62 318 PRO A O 1
ATOM 2520 N N . THR A 1 319 ? 9.887 -2.604 20.876 1.00 79.12 319 THR A N 1
ATOM 2521 C CA . THR A 1 319 ? 8.527 -2.539 20.328 1.00 79.12 319 THR A CA 1
ATOM 2522 C C . THR A 1 319 ? 7.864 -1.252 20.778 1.00 79.12 319 THR A C 1
ATOM 2524 O O . THR A 1 319 ? 7.838 -0.976 21.981 1.00 79.12 319 THR A O 1
ATOM 2527 N N . VAL A 1 320 ? 7.289 -0.499 19.850 1.00 88.31 320 VAL A N 1
ATOM 2528 C CA . VAL A 1 320 ? 6.427 0.644 20.156 1.00 88.31 320 VAL A CA 1
ATOM 2529 C C . VAL A 1 320 ? 4.956 0.237 20.077 1.00 88.31 320 VAL A C 1
ATOM 2531 O O . VAL A 1 320 ? 4.570 -0.566 19.232 1.00 88.31 320 VAL A O 1
ATOM 2534 N N . TYR A 1 321 ? 4.134 0.785 20.976 1.00 93.88 321 TYR A N 1
ATOM 2535 C CA . TYR A 1 321 ? 2.686 0.609 20.983 1.00 93.88 321 TYR A CA 1
ATOM 2536 C C . TYR A 1 321 ? 2.002 1.898 20.534 1.00 93.88 321 TYR A C 1
ATOM 2538 O O . TYR A 1 321 ? 2.312 2.984 21.030 1.00 93.88 321 TYR A O 1
ATOM 2546 N N 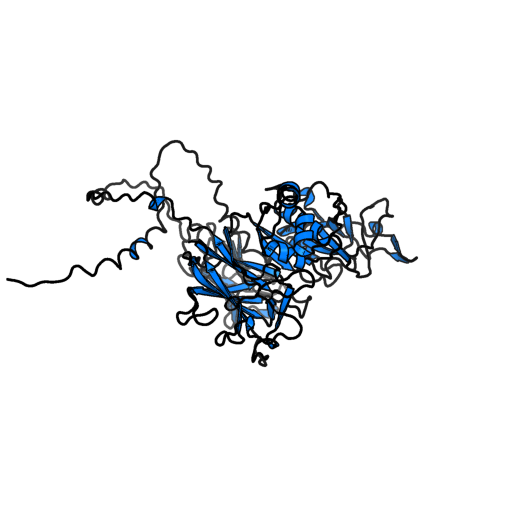. GLY A 1 322 ? 1.022 1.760 19.649 1.00 95.81 322 GLY A N 1
ATOM 2547 C CA . GLY A 1 322 ? 0.186 2.852 19.163 1.00 95.81 322 GLY A CA 1
ATOM 2548 C C . GLY A 1 322 ? -1.271 2.440 19.154 1.00 95.81 322 GLY A C 1
ATOM 2549 O O . GLY A 1 322 ? -1.580 1.272 18.936 1.00 95.81 322 GLY A O 1
ATOM 2550 N N . GLY A 1 323 ? -2.183 3.374 19.393 1.00 97.38 323 GLY A N 1
ATOM 2551 C CA . GLY A 1 323 ? -3.601 3.075 19.290 1.00 97.38 323 GLY A CA 1
ATOM 2552 C C . GLY A 1 323 ? -4.450 4.283 18.955 1.00 97.38 323 GLY A C 1
ATOM 2553 O O . GLY A 1 323 ? -4.293 5.338 19.565 1.00 97.38 323 GLY A O 1
ATOM 2554 N N . ASN A 1 324 ? -5.392 4.086 18.035 1.00 98.38 324 ASN A N 1
ATOM 2555 C CA . ASN A 1 324 ? -6.395 5.083 17.680 1.00 98.38 324 ASN A CA 1
ATOM 2556 C C . ASN A 1 324 ? -7.752 4.696 18.270 1.00 98.38 324 ASN A C 1
ATOM 2558 O O . ASN A 1 324 ? -8.143 3.527 18.237 1.00 98.38 324 ASN A O 1
ATOM 2562 N N . VAL A 1 325 ? -8.472 5.682 18.804 1.00 98.62 325 VAL A N 1
ATOM 2563 C CA . VAL A 1 325 ? -9.829 5.536 19.343 1.00 98.62 325 VAL A CA 1
ATOM 2564 C C . VAL A 1 325 ? -10.827 6.192 18.401 1.00 98.62 325 VAL A C 1
ATOM 2566 O O . VAL A 1 325 ? -10.708 7.366 18.064 1.00 98.62 325 VAL A O 1
ATOM 2569 N N . PHE A 1 326 ? -11.859 5.450 18.025 1.00 98.50 326 PHE A N 1
ATOM 2570 C CA . PHE A 1 326 ? -12.895 5.860 17.088 1.00 98.50 326 PHE A CA 1
ATOM 2571 C C . PHE A 1 326 ? -14.285 5.811 17.728 1.00 98.50 326 PHE A C 1
ATOM 2573 O O . PHE A 1 326 ? -14.490 5.226 18.796 1.00 98.50 326 PHE A O 1
ATOM 2580 N N . ILE A 1 327 ? -15.253 6.427 17.048 1.00 98.19 327 ILE A N 1
ATOM 2581 C CA . ILE A 1 327 ? -16.677 6.372 17.387 1.00 98.19 327 ILE A CA 1
ATOM 2582 C C . ILE A 1 327 ? -17.429 5.874 16.158 1.00 98.19 327 ILE A C 1
ATOM 2584 O O . ILE A 1 327 ? -17.444 6.563 15.133 1.00 98.19 327 ILE A O 1
ATOM 2588 N N . ALA A 1 328 ? -18.074 4.715 16.276 1.00 97.94 328 ALA A N 1
ATOM 2589 C CA . ALA A 1 328 ? -18.901 4.151 15.219 1.00 97.94 328 ALA A CA 1
ATOM 2590 C C . ALA A 1 328 ? -20.031 5.126 14.845 1.00 97.94 328 ALA A C 1
ATOM 2592 O O . ALA A 1 328 ? -20.736 5.646 15.709 1.00 97.94 328 ALA A O 1
ATOM 2593 N N . GLN A 1 329 ? -20.198 5.412 13.558 1.00 96.62 329 GLN A N 1
ATOM 2594 C CA . GLN A 1 329 ? -21.189 6.360 13.044 1.00 96.62 329 GLN A CA 1
ATOM 2595 C C . GLN A 1 329 ? -22.558 5.705 12.843 1.00 96.62 329 GLN A C 1
ATOM 2597 O O . GLN A 1 329 ? -23.583 6.380 12.900 1.00 96.62 329 GLN A O 1
ATOM 2602 N N . GLU A 1 330 ? -22.577 4.395 12.601 1.00 95.38 330 GLU A N 1
ATOM 2603 C CA . GLU A 1 330 ? -23.767 3.597 12.307 1.00 95.38 330 GLU A CA 1
ATOM 2604 C C . GLU A 1 330 ? -23.635 2.211 12.954 1.00 95.38 330 GLU A C 1
ATOM 2606 O O . GLU A 1 330 ? -22.568 1.851 13.448 1.00 95.38 330 GLU A O 1
ATOM 2611 N N . ASP A 1 331 ? -24.719 1.431 12.936 1.00 93.88 331 ASP A N 1
ATOM 2612 C CA . ASP A 1 331 ? -24.642 0.003 13.244 1.00 93.88 331 ASP A CA 1
ATOM 2613 C C . ASP A 1 331 ? -23.929 -0.713 12.088 1.00 93.88 331 ASP A C 1
ATOM 2615 O O . ASP A 1 331 ? -24.423 -0.769 10.955 1.00 93.88 331 ASP A O 1
ATOM 2619 N N . GLU A 1 332 ? -22.744 -1.244 12.358 1.00 94.31 332 GLU A N 1
ATOM 2620 C CA . GLU A 1 332 ? -21.834 -1.749 11.332 1.00 94.31 332 GLU A CA 1
ATOM 2621 C C . GLU A 1 332 ? -20.933 -2.858 11.873 1.00 94.31 332 GLU A C 1
ATOM 2623 O O . GLU A 1 332 ? -20.997 -3.226 13.044 1.00 94.31 332 GLU A O 1
ATOM 2628 N N . ILE A 1 333 ? -20.116 -3.436 10.999 1.00 95.06 333 ILE A N 1
ATOM 2629 C CA . ILE A 1 333 ? -19.222 -4.535 11.349 1.00 95.06 333 ILE A CA 1
ATOM 2630 C C . ILE A 1 333 ? -17.786 -4.111 11.057 1.00 95.06 333 ILE A C 1
ATOM 2632 O O . ILE A 1 333 ? -17.429 -3.926 9.891 1.00 95.06 333 ILE A O 1
ATOM 2636 N N . LEU A 1 334 ? -16.947 -4.011 12.088 1.00 96.94 334 LEU A N 1
ATOM 2637 C CA . LEU A 1 334 ? -15.502 -3.877 11.921 1.00 96.94 334 LEU A CA 1
ATOM 2638 C C . LEU A 1 334 ? -14.933 -5.181 11.366 1.00 96.94 334 LEU A C 1
ATOM 2640 O O . LEU A 1 334 ? -15.125 -6.246 11.954 1.00 96.94 334 LEU A O 1
ATOM 2644 N N . SER A 1 335 ? -14.279 -5.076 10.211 1.00 91.62 335 SER A N 1
ATOM 2645 C CA . SER A 1 335 ? -13.898 -6.229 9.388 1.00 91.62 335 SER A CA 1
ATOM 2646 C C . SER A 1 335 ? -12.411 -6.259 9.048 1.00 91.62 335 SER A C 1
ATOM 2648 O O . SER A 1 335 ? -11.878 -7.342 8.846 1.00 91.62 335 SER A O 1
ATOM 2650 N N . ALA A 1 336 ? -11.725 -5.114 9.034 1.00 94.81 336 ALA A N 1
ATOM 2651 C CA . ALA A 1 336 ? -10.280 -5.057 8.824 1.00 94.81 336 ALA A CA 1
ATOM 2652 C C . ALA A 1 336 ? -9.638 -3.864 9.537 1.00 94.81 336 ALA A C 1
ATOM 2654 O O . ALA A 1 336 ? -10.315 -2.906 9.926 1.00 94.81 336 ALA A O 1
ATOM 2655 N N . VAL A 1 337 ? -8.317 -3.923 9.680 1.00 97.56 337 VAL A N 1
ATOM 2656 C CA . VAL A 1 337 ? -7.474 -2.828 10.174 1.00 97.56 337 VAL A CA 1
ATOM 2657 C C . VAL A 1 337 ? -6.438 -2.454 9.124 1.00 97.56 337 VAL A C 1
ATOM 2659 O O . VAL A 1 337 ? -5.971 -3.314 8.385 1.00 97.56 337 VAL A O 1
ATOM 2662 N N . GLY A 1 338 ? -6.093 -1.175 9.054 1.00 96.12 338 GLY A N 1
ATOM 2663 C CA . GLY A 1 338 ? -5.105 -0.637 8.127 1.00 96.12 338 GLY A CA 1
ATOM 2664 C C . GLY A 1 338 ? -3.918 -0.050 8.867 1.00 96.12 338 GLY A C 1
ATOM 2665 O O . GLY A 1 338 ? -4.118 0.673 9.844 1.00 96.12 338 GLY A O 1
ATOM 2666 N N . PHE A 1 339 ? -2.703 -0.348 8.423 1.00 94.56 339 PHE A N 1
ATOM 2667 C CA . PHE A 1 339 ? -1.489 0.238 8.983 1.00 94.56 339 PHE A CA 1
ATOM 2668 C C . PHE A 1 339 ? -0.324 0.179 7.998 1.00 94.56 339 PHE A C 1
ATOM 2670 O O . PHE A 1 339 ? -0.272 -0.679 7.113 1.00 94.56 339 PHE A O 1
ATOM 2677 N N . LYS A 1 340 ? 0.634 1.088 8.179 1.00 92.50 340 LYS A N 1
ATOM 2678 C CA . LYS A 1 340 ? 1.896 1.102 7.436 1.00 92.50 340 LYS A CA 1
ATOM 2679 C C . LYS A 1 340 ? 3.012 0.462 8.260 1.00 92.50 340 LYS A C 1
ATOM 2681 O O . LYS A 1 340 ? 3.036 0.627 9.472 1.00 92.50 340 LYS A O 1
ATOM 2686 N N . VAL A 1 341 ? 3.928 -0.240 7.606 1.00 87.94 341 VAL A N 1
ATOM 2687 C CA . VAL A 1 341 ? 5.179 -0.757 8.173 1.00 87.94 341 VAL A CA 1
ATOM 2688 C C . VAL A 1 341 ? 6.308 -0.329 7.249 1.00 87.94 341 VAL A C 1
ATOM 2690 O O . VAL A 1 341 ? 6.250 -0.618 6.061 1.00 87.94 341 VAL A O 1
ATOM 2693 N N . GLU A 1 342 ? 7.312 0.379 7.754 1.00 80.38 342 GLU A N 1
ATOM 2694 C CA . GLU A 1 342 ? 8.491 0.746 6.965 1.00 80.38 342 GLU A CA 1
ATOM 2695 C C . GLU A 1 342 ? 9.710 0.847 7.888 1.00 80.38 342 GLU A C 1
ATOM 2697 O O . GLU A 1 342 ? 9.685 1.562 8.895 1.00 80.38 342 GLU A O 1
ATOM 2702 N N . ASP A 1 343 ? 10.781 0.117 7.572 1.00 64.31 343 ASP A N 1
ATOM 2703 C CA . ASP A 1 343 ? 12.053 0.286 8.270 1.00 64.31 343 ASP A CA 1
ATOM 2704 C C . ASP A 1 343 ? 12.875 1.401 7.609 1.00 64.31 343 ASP A C 1
ATOM 2706 O O . ASP A 1 343 ? 13.623 1.196 6.651 1.00 64.31 343 ASP A O 1
ATOM 2710 N N . HIS A 1 344 ? 12.787 2.608 8.172 1.00 55.00 344 HIS A N 1
ATOM 2711 C CA . HIS A 1 344 ? 13.563 3.773 7.729 1.00 55.00 344 HIS A CA 1
ATOM 2712 C C . HIS A 1 344 ? 15.078 3.588 7.805 1.00 55.00 344 HIS A C 1
ATOM 2714 O O . HIS A 1 344 ? 15.816 4.406 7.246 1.00 55.00 344 HIS A O 1
ATOM 2720 N N . LEU A 1 345 ? 15.563 2.564 8.513 1.00 44.06 345 LEU A N 1
ATOM 2721 C CA . LEU A 1 345 ? 16.977 2.428 8.823 1.00 44.06 345 LEU A CA 1
ATOM 2722 C C . LEU A 1 345 ? 17.740 1.599 7.787 1.00 44.06 345 LEU A C 1
ATOM 2724 O O . LEU A 1 345 ? 18.940 1.838 7.631 1.00 44.06 345 LEU A O 1
ATOM 2728 N N . THR A 1 346 ? 17.096 0.701 7.025 1.00 43.09 346 THR A N 1
ATOM 2729 C CA . THR A 1 346 ? 17.785 -0.076 5.978 1.00 43.09 346 THR A CA 1
ATOM 2730 C C . THR A 1 346 ? 16.901 -0.457 4.777 1.00 43.09 346 THR A C 1
ATOM 2732 O O . THR A 1 346 ? 16.214 -1.470 4.768 1.00 43.09 346 THR A O 1
ATOM 2735 N N . VAL A 1 347 ? 17.043 0.276 3.665 1.00 46.84 347 VAL A N 1
ATOM 2736 C CA . VAL A 1 347 ? 16.391 -0.011 2.359 1.00 46.84 347 VAL A CA 1
ATOM 2737 C C . VAL A 1 347 ? 16.799 -1.379 1.760 1.00 46.84 347 VAL A C 1
ATOM 2739 O O . VAL A 1 347 ? 16.277 -1.812 0.738 1.00 46.84 347 VAL A O 1
ATOM 2742 N N . SER A 1 348 ? 17.792 -2.062 2.339 1.00 45.88 348 SER A N 1
ATOM 2743 C CA . SER A 1 348 ? 18.425 -3.237 1.733 1.00 45.88 348 SER A CA 1
ATOM 2744 C C . SER A 1 348 ? 17.903 -4.591 2.212 1.00 45.88 348 SER A C 1
ATOM 2746 O O . SER A 1 348 ? 18.195 -5.580 1.541 1.00 45.88 348 SER A O 1
ATOM 2748 N N . GLU A 1 349 ? 17.189 -4.672 3.341 1.00 50.03 349 GLU A N 1
ATOM 2749 C CA . GLU A 1 349 ? 16.872 -5.977 3.953 1.00 50.03 349 GLU A CA 1
ATOM 2750 C C . GLU A 1 349 ? 15.381 -6.242 4.219 1.00 50.03 349 GLU A C 1
ATOM 2752 O O . GLU A 1 349 ? 15.065 -7.409 4.424 1.00 50.03 349 GLU A O 1
ATOM 2757 N N . HIS A 1 350 ? 14.490 -5.235 4.136 1.00 58.38 350 HIS A N 1
ATOM 2758 C CA . HIS A 1 350 ? 13.026 -5.319 4.360 1.00 58.38 350 HIS A CA 1
ATOM 2759 C C . HIS A 1 350 ? 12.585 -6.545 5.185 1.00 58.38 350 HIS A C 1
ATOM 2761 O O . HIS A 1 350 ? 11.996 -7.483 4.632 1.00 58.38 350 HIS A O 1
ATOM 2767 N N . PRO A 1 351 ? 12.929 -6.594 6.483 1.00 61.31 351 PRO A N 1
ATOM 2768 C CA . PRO A 1 351 ? 12.694 -7.778 7.289 1.00 61.31 351 PRO A CA 1
ATOM 2769 C C . PRO A 1 351 ? 11.194 -8.033 7.467 1.00 61.31 351 PRO A C 1
ATOM 2771 O O . PRO A 1 351 ? 10.404 -7.106 7.659 1.00 61.31 351 PRO A O 1
ATOM 2774 N N . ASP A 1 352 ? 10.813 -9.311 7.458 1.00 71.38 352 ASP A N 1
ATOM 2775 C CA . ASP A 1 352 ? 9.467 -9.745 7.825 1.00 71.38 352 ASP A CA 1
ATOM 2776 C C . ASP A 1 352 ? 9.093 -9.142 9.182 1.00 71.38 352 ASP A C 1
ATOM 2778 O O . ASP A 1 352 ? 9.760 -9.376 10.197 1.00 71.38 352 ASP A O 1
ATOM 2782 N N . THR A 1 353 ? 8.020 -8.355 9.210 1.00 77.06 353 THR A N 1
ATOM 2783 C CA . THR A 1 353 ? 7.619 -7.638 10.417 1.00 77.06 353 THR A CA 1
ATOM 2784 C C . THR A 1 353 ? 6.408 -8.309 11.031 1.00 77.06 353 THR A C 1
ATOM 2786 O O . THR A 1 353 ? 5.341 -8.418 10.429 1.00 77.06 353 THR A O 1
ATOM 2789 N N . THR A 1 354 ? 6.577 -8.758 12.270 1.00 83.12 354 THR A N 1
ATOM 2790 C CA . THR A 1 354 ? 5.474 -9.276 13.077 1.00 83.12 354 THR A CA 1
ATOM 2791 C C . THR A 1 354 ? 4.721 -8.107 13.701 1.00 83.12 354 THR A C 1
ATOM 2793 O O . THR A 1 354 ? 5.283 -7.357 14.499 1.00 83.12 354 THR A O 1
ATOM 2796 N N . VAL A 1 355 ? 3.448 -7.971 13.340 1.00 86.25 355 VAL A N 1
ATOM 2797 C CA . VAL A 1 355 ? 2.540 -6.945 13.845 1.00 86.25 355 VAL A CA 1
ATOM 2798 C C . VAL A 1 355 ? 1.488 -7.584 14.728 1.00 86.25 355 VAL A C 1
ATOM 2800 O O . VAL A 1 355 ? 0.767 -8.496 14.320 1.00 86.25 355 VAL A O 1
ATOM 2803 N N . HIS A 1 356 ? 1.382 -7.079 15.947 1.00 91.31 356 HIS A N 1
ATOM 2804 C CA . HIS A 1 356 ? 0.351 -7.484 16.884 1.00 91.31 356 HIS A CA 1
ATOM 2805 C C . HIS A 1 356 ? -0.779 -6.463 16.865 1.00 91.31 356 HIS A C 1
ATOM 2807 O O . HIS A 1 356 ? -0.540 -5.269 17.037 1.00 91.31 356 HIS A O 1
ATOM 2813 N N . VAL A 1 357 ? -2.005 -6.940 16.676 1.00 93.81 357 VAL A N 1
ATOM 2814 C CA . VAL A 1 357 ? -3.214 -6.123 16.568 1.00 93.81 357 VAL A CA 1
ATOM 2815 C C . VAL A 1 357 ? -4.162 -6.496 17.697 1.00 93.81 357 VAL A C 1
ATOM 2817 O O . VAL A 1 357 ? -4.400 -7.674 17.959 1.00 93.81 357 VAL A O 1
ATOM 2820 N N . SER A 1 358 ? -4.736 -5.501 18.364 1.00 96.81 358 SER A N 1
ATOM 2821 C CA . SER A 1 358 ? -5.775 -5.689 19.376 1.00 96.81 358 SER A CA 1
ATOM 2822 C C . SER A 1 358 ? -6.899 -4.675 19.201 1.00 96.81 358 SER A C 1
ATOM 2824 O O . SER A 1 358 ? -6.647 -3.498 18.962 1.00 96.81 358 SER A O 1
ATOM 2826 N N . VAL A 1 359 ? -8.144 -5.122 19.348 1.00 98.12 359 VAL A N 1
ATOM 2827 C CA . VAL A 1 359 ? -9.339 -4.272 19.265 1.00 98.12 359 VAL A CA 1
ATOM 2828 C C . VAL A 1 359 ? -10.032 -4.229 20.619 1.00 98.12 359 VAL A C 1
ATOM 2830 O O . VAL A 1 359 ? -10.315 -5.279 21.199 1.00 98.12 359 VAL A O 1
ATOM 2833 N N . TYR A 1 360 ? -10.354 -3.030 21.107 1.00 98.38 360 TYR A N 1
ATOM 2834 C CA . TYR A 1 360 ? -11.126 -2.836 22.339 1.00 98.38 360 TYR A CA 1
ATOM 2835 C C . TYR A 1 360 ? -12.457 -2.157 22.031 1.00 98.38 360 TYR A C 1
ATOM 2837 O O . TYR A 1 360 ? -12.526 -1.261 21.193 1.00 98.38 360 TYR A O 1
ATOM 2845 N N . LEU A 1 361 ? -13.508 -2.555 22.746 1.00 98.06 361 LEU A N 1
ATOM 2846 C CA . LEU A 1 361 ? -14.793 -1.855 22.755 1.00 98.06 361 LEU A CA 1
ATOM 2847 C C . LEU A 1 361 ? -14.898 -1.016 24.016 1.00 98.06 361 LEU A C 1
ATOM 2849 O O . LEU A 1 361 ? -14.544 -1.490 25.090 1.00 98.06 361 LEU A O 1
ATOM 2853 N N . ASP A 1 362 ? -15.401 0.204 23.876 1.00 97.44 362 ASP A N 1
ATOM 2854 C CA . ASP A 1 362 ? -15.605 1.162 24.959 1.00 97.44 362 ASP A CA 1
ATOM 2855 C C . ASP A 1 362 ? -14.338 1.370 25.821 1.00 97.44 362 ASP A C 1
ATOM 2857 O O . ASP A 1 362 ? -14.347 1.106 27.029 1.00 97.44 362 ASP A O 1
ATOM 2861 N N . PRO A 1 363 ? -13.212 1.811 25.217 1.00 97.19 363 PRO A N 1
ATOM 2862 C CA . PRO A 1 363 ? -11.993 2.101 25.964 1.00 97.19 363 PRO A CA 1
ATOM 2863 C C . PRO A 1 363 ? -12.214 3.247 26.969 1.00 97.19 363 PRO A C 1
ATOM 2865 O O . PRO A 1 363 ? -12.829 4.273 26.653 1.00 97.19 363 PRO A O 1
ATOM 2868 N N . ASP A 1 364 ? -11.699 3.071 28.189 1.00 93.56 364 ASP A N 1
ATOM 2869 C CA . ASP A 1 364 ? -11.845 4.000 29.321 1.00 93.56 364 ASP A CA 1
ATOM 2870 C C . ASP A 1 364 ? -10.503 4.442 29.936 1.00 93.56 364 ASP A C 1
ATOM 2872 O O . ASP A 1 364 ? -10.474 5.318 30.803 1.00 93.56 364 ASP A O 1
ATOM 2876 N N . SER A 1 365 ? -9.386 3.895 29.449 1.00 91.25 365 SER A N 1
ATOM 2877 C CA . SER A 1 365 ? -8.025 4.212 29.879 1.00 91.25 365 SER A CA 1
ATOM 2878 C C . SER A 1 365 ? -7.114 4.367 28.656 1.00 91.25 365 SER A C 1
ATOM 2880 O O . SER A 1 365 ? -6.374 3.464 28.276 1.00 91.25 365 SER A O 1
ATOM 2882 N N . GLY A 1 366 ? -7.211 5.519 27.988 1.00 94.50 366 GLY A N 1
ATOM 2883 C CA . GLY A 1 366 ? -6.559 5.731 26.693 1.00 94.50 366 GLY A CA 1
ATOM 2884 C C . GLY A 1 366 ? -7.210 4.864 25.608 1.00 94.50 366 GLY A C 1
ATOM 2885 O O . GLY A 1 366 ? -8.436 4.919 25.478 1.00 94.50 366 GLY A O 1
ATOM 2886 N N . PRO A 1 367 ? -6.447 4.049 24.858 1.00 97.62 367 PRO A N 1
ATOM 2887 C CA . PRO A 1 367 ? -7.003 3.155 23.853 1.00 97.62 367 PRO A CA 1
ATOM 2888 C C . PRO A 1 367 ? -7.383 1.778 24.416 1.00 97.62 367 PRO A C 1
ATOM 2890 O O . PRO A 1 367 ? -7.793 0.917 23.648 1.00 97.62 367 PRO A O 1
ATOM 2893 N N . VAL A 1 368 ? -7.260 1.533 25.724 1.00 97.69 368 VAL A N 1
ATOM 2894 C CA . VAL A 1 368 ? -7.555 0.228 26.343 1.00 97.69 368 VAL A CA 1
ATOM 2895 C C . VAL A 1 368 ? -8.617 0.344 27.440 1.00 97.69 368 VAL A C 1
ATOM 2897 O O . VAL A 1 368 ? -9.027 1.441 27.828 1.00 97.69 368 VAL A O 1
ATOM 2900 N N . ASN A 1 369 ? -9.068 -0.801 27.957 1.00 95.19 369 ASN A N 1
ATOM 2901 C CA . ASN A 1 369 ? -9.861 -0.883 29.183 1.00 95.19 369 ASN A CA 1
ATOM 2902 C C . ASN A 1 369 ? -9.535 -2.143 29.998 1.00 95.19 369 ASN A C 1
ATOM 2904 O O . ASN A 1 369 ? -8.794 -3.030 29.571 1.00 95.19 369 ASN A O 1
ATOM 2908 N N . THR A 1 370 ? -10.123 -2.223 31.191 1.00 90.56 370 THR A N 1
ATOM 2909 C CA . THR A 1 370 ? -9.896 -3.320 32.148 1.00 90.56 370 THR A CA 1
ATOM 2910 C C . THR A 1 370 ? -10.486 -4.670 31.734 1.00 90.56 370 THR A C 1
ATOM 2912 O O . THR A 1 370 ? -10.094 -5.688 32.303 1.00 90.56 370 THR A O 1
ATOM 2915 N N . SER A 1 371 ? -11.405 -4.701 30.762 1.00 91.94 371 SER A N 1
ATOM 2916 C CA . SER A 1 371 ? -12.014 -5.949 30.275 1.00 91.94 371 SER A CA 1
ATOM 2917 C C . SER A 1 371 ? -11.116 -6.695 29.285 1.00 91.94 371 SER A C 1
ATOM 2919 O O . SER A 1 371 ? -11.335 -7.880 29.047 1.00 91.94 371 SER A O 1
ATOM 2921 N N . GLY A 1 372 ? -10.086 -6.027 28.758 1.00 94.06 372 GLY A N 1
ATOM 2922 C CA . GLY A 1 372 ? -9.203 -6.580 27.738 1.00 94.06 372 GLY A CA 1
ATOM 2923 C C . GLY A 1 372 ? -9.766 -6.434 26.319 1.00 94.06 372 GLY A C 1
ATOM 2924 O O . GLY A 1 372 ? -10.887 -5.950 26.135 1.00 94.06 372 GLY A O 1
ATOM 2925 N N . PRO A 1 373 ? -8.974 -6.814 25.302 1.00 96.12 373 PRO A N 1
ATOM 2926 C CA . PRO A 1 373 ? -9.396 -6.710 23.916 1.00 96.12 373 PRO A CA 1
ATOM 2927 C C . PRO A 1 373 ? -10.494 -7.732 23.601 1.00 96.12 373 PRO A C 1
ATOM 2929 O O . PRO A 1 373 ? -10.469 -8.863 24.087 1.00 96.12 373 PRO A O 1
ATOM 2932 N N . VAL A 1 374 ? -11.441 -7.347 22.747 1.00 92.56 374 VAL A N 1
ATOM 2933 C CA . VAL A 1 374 ? -12.464 -8.259 22.203 1.00 92.56 374 VAL A CA 1
ATOM 2934 C C . VAL A 1 374 ? -11.924 -9.117 21.059 1.00 92.56 374 VAL A C 1
ATOM 2936 O O . VAL A 1 374 ? -12.503 -10.151 20.744 1.00 92.56 374 VAL A O 1
ATOM 2939 N N . SER A 1 375 ? -10.816 -8.694 20.449 1.00 90.12 375 SER A N 1
ATOM 2940 C CA . SER A 1 375 ? -10.069 -9.444 19.441 1.00 90.12 375 SER A CA 1
ATOM 2941 C C . SER A 1 375 ? -8.592 -9.099 19.554 1.00 90.12 375 SER A C 1
ATOM 2943 O O . SER A 1 375 ? -8.242 -7.933 19.739 1.00 90.12 375 SER A O 1
ATOM 2945 N N . SER A 1 376 ? -7.730 -10.106 19.464 1.00 90.38 376 SER A N 1
ATOM 2946 C CA . SER A 1 376 ? -6.282 -9.933 19.441 1.00 90.38 376 SER A CA 1
ATOM 2947 C C . SER A 1 376 ? -5.670 -11.006 18.555 1.00 90.38 376 SER A C 1
ATOM 2949 O O . SER A 1 376 ? -6.014 -12.183 18.684 1.00 90.38 376 SER A O 1
ATOM 2951 N N . PHE A 1 377 ? -4.803 -10.601 17.637 1.00 83.38 377 PHE A N 1
ATOM 2952 C CA . PHE A 1 377 ? -4.133 -11.510 16.719 1.00 83.38 377 PHE A CA 1
ATOM 2953 C C . PHE A 1 377 ? -2.784 -10.948 16.284 1.00 83.38 377 PHE A C 1
ATOM 2955 O O . PHE A 1 377 ? -2.485 -9.765 16.451 1.00 83.38 377 PHE A O 1
ATOM 2962 N N . THR A 1 378 ? -1.971 -11.828 15.719 1.00 83.00 378 THR A N 1
ATOM 2963 C CA . THR A 1 378 ? -0.662 -11.491 15.176 1.00 83.00 378 THR A CA 1
ATOM 2964 C C . THR A 1 378 ? -0.685 -11.761 13.684 1.00 83.00 378 THR A C 1
ATOM 2966 O O . THR A 1 378 ? -1.170 -12.807 13.256 1.00 83.00 378 THR A O 1
ATOM 2969 N N . THR A 1 379 ? -0.141 -10.836 12.904 1.00 78.44 379 THR A N 1
ATOM 2970 C CA . THR A 1 379 ? 0.079 -11.006 11.470 1.00 78.44 379 THR A CA 1
ATOM 2971 C C . THR A 1 379 ? 1.539 -10.744 11.145 1.00 78.44 379 THR A C 1
ATOM 2973 O O . THR A 1 379 ? 2.192 -9.936 11.803 1.00 78.44 379 THR A O 1
ATOM 2976 N N . VAL A 1 380 ? 2.060 -11.426 10.133 1.00 78.25 380 VAL A N 1
ATOM 2977 C CA . VAL A 1 380 ? 3.384 -11.141 9.579 1.00 78.25 380 VAL A CA 1
ATOM 2978 C C . VAL A 1 380 ? 3.172 -10.413 8.266 1.00 78.25 380 VAL A C 1
ATOM 2980 O O . VAL A 1 380 ? 2.424 -10.889 7.411 1.00 78.25 380 VAL A O 1
ATOM 2983 N N . VAL A 1 381 ? 3.790 -9.246 8.126 1.00 74.56 381 VAL A N 1
ATOM 2984 C CA . VAL A 1 381 ? 3.805 -8.507 6.867 1.00 74.56 381 VAL A CA 1
ATOM 2985 C C . VAL A 1 381 ? 5.170 -8.644 6.209 1.00 74.56 381 VAL A C 1
ATOM 2987 O O . VAL A 1 381 ? 6.205 -8.613 6.877 1.00 74.56 381 VAL A O 1
ATOM 2990 N N . TYR A 1 382 ? 5.145 -8.840 4.895 1.00 71.12 382 TYR A N 1
ATOM 2991 C CA . TYR A 1 382 ? 6.316 -9.130 4.079 1.00 71.12 382 TYR A CA 1
ATOM 2992 C C . TYR A 1 382 ? 6.606 -7.934 3.193 1.00 71.12 382 TYR A C 1
ATOM 2994 O O . TYR A 1 382 ? 5.804 -7.650 2.304 1.00 71.12 382 TYR A O 1
ATOM 3002 N N . MET A 1 383 ? 7.780 -7.329 3.373 1.00 77.88 383 MET A N 1
ATOM 3003 C CA . MET A 1 383 ? 8.187 -6.055 2.776 1.00 77.88 383 MET A CA 1
ATOM 3004 C C . MET A 1 383 ? 7.584 -4.824 3.452 1.00 77.88 383 MET A C 1
ATOM 3006 O O . MET A 1 383 ? 6.513 -4.869 4.061 1.00 77.88 383 MET A O 1
ATOM 3010 N N . ASP A 1 384 ? 8.269 -3.700 3.290 1.00 85.25 384 ASP A N 1
ATOM 3011 C CA . ASP A 1 384 ? 7.745 -2.414 3.725 1.00 85.25 384 ASP A CA 1
ATOM 3012 C C . ASP A 1 384 ? 6.540 -2.009 2.876 1.00 85.25 384 ASP A C 1
ATOM 3014 O O . ASP A 1 384 ? 6.435 -2.351 1.697 1.00 85.25 384 ASP A O 1
ATOM 3018 N N . GLY A 1 385 ? 5.626 -1.250 3.465 1.00 89.31 385 GLY A N 1
ATOM 3019 C CA . GLY A 1 385 ? 4.481 -0.682 2.785 1.00 89.31 385 GLY A CA 1
ATOM 3020 C C . GLY A 1 385 ? 3.229 -0.609 3.651 1.00 89.31 385 GLY A C 1
ATOM 3021 O O . GLY A 1 385 ? 3.298 -0.538 4.875 1.00 89.31 385 GLY A O 1
ATOM 3022 N N . TYR A 1 386 ? 2.072 -0.561 3.001 1.00 93.50 386 TYR A N 1
ATOM 3023 C CA . TYR A 1 386 ? 0.768 -0.425 3.642 1.00 93.50 386 TYR A CA 1
ATOM 3024 C C . TYR A 1 386 ? -0.023 -1.723 3.554 1.00 93.50 386 TYR A C 1
ATOM 3026 O O . TYR A 1 386 ? -0.037 -2.365 2.503 1.00 93.50 386 TYR A O 1
ATOM 3034 N N . TYR A 1 387 ? -0.733 -2.063 4.628 1.00 92.25 387 TYR A N 1
ATOM 3035 C CA . TYR A 1 387 ? -1.504 -3.293 4.738 1.00 92.25 387 TYR A CA 1
ATOM 3036 C C . TYR A 1 387 ? -2.896 -3.030 5.290 1.00 92.25 387 TYR A C 1
ATOM 3038 O O . TYR A 1 387 ? -3.043 -2.519 6.398 1.00 92.25 387 TYR A O 1
ATOM 3046 N N . THR A 1 388 ? -3.908 -3.470 4.546 1.00 92.50 388 THR A N 1
ATOM 3047 C CA . THR A 1 388 ? -5.253 -3.729 5.059 1.00 92.50 388 THR A CA 1
ATOM 3048 C C . THR A 1 388 ? -5.346 -5.204 5.418 1.00 92.50 388 THR A C 1
ATOM 3050 O O . THR A 1 388 ? -5.210 -6.070 4.555 1.00 92.50 388 THR A O 1
ATOM 3053 N N . VAL A 1 389 ? -5.526 -5.496 6.702 1.00 87.94 389 VAL A N 1
ATOM 3054 C CA . VAL A 1 389 ? -5.528 -6.855 7.248 1.00 87.94 389 VAL A CA 1
ATOM 3055 C C . VAL A 1 389 ? -6.924 -7.185 7.776 1.00 87.94 389 VAL A C 1
ATOM 3057 O O . VAL A 1 389 ? -7.373 -6.540 8.734 1.00 87.94 389 VAL A O 1
ATOM 3060 N N . PRO A 1 390 ? -7.618 -8.177 7.187 1.00 85.56 390 PRO A N 1
ATOM 3061 C CA . PRO A 1 390 ? -8.888 -8.663 7.706 1.00 85.56 390 PRO A CA 1
ATOM 3062 C C . PRO A 1 390 ? -8.763 -9.149 9.149 1.00 85.56 390 PRO A C 1
ATOM 3064 O O . PRO A 1 390 ? -7.787 -9.795 9.533 1.00 85.56 390 PRO A O 1
ATOM 3067 N N . LEU A 1 391 ? -9.776 -8.858 9.960 1.00 80.50 391 LEU A N 1
ATOM 3068 C CA . LEU A 1 391 ? -9.866 -9.405 11.304 1.00 80.50 391 LEU A CA 1
ATOM 3069 C C . LEU A 1 391 ? -10.195 -10.906 11.227 1.00 80.50 391 LEU A C 1
ATOM 3071 O O . LEU A 1 391 ? -11.109 -11.279 10.491 1.00 80.50 391 LEU A O 1
ATOM 3075 N N . PRO A 1 392 ? -9.560 -11.768 12.047 1.00 79.56 392 PRO A N 1
ATOM 3076 C CA . PRO A 1 392 ? -9.924 -13.189 12.120 1.00 79.56 392 PRO A CA 1
ATOM 3077 C C . PRO A 1 392 ? -11.382 -13.411 12.532 1.00 79.56 392 PRO A C 1
ATOM 3079 O O . PRO A 1 392 ? -12.002 -14.412 12.180 1.00 79.56 392 PRO A O 1
ATOM 3082 N N . GLN A 1 393 ? -11.923 -12.464 13.298 1.00 79.25 393 GLN A N 1
ATOM 3083 C CA . GLN A 1 393 ? -13.320 -12.412 13.679 1.00 79.25 393 GLN A CA 1
ATOM 3084 C C . GLN A 1 393 ? -13.835 -10.984 13.530 1.00 79.25 393 GLN A C 1
ATOM 3086 O O . GLN A 1 393 ? -13.280 -10.040 14.092 1.00 79.25 393 GLN A O 1
ATOM 3091 N N . GLU A 1 394 ? -14.940 -10.855 12.809 1.00 86.38 394 GLU A N 1
ATOM 3092 C CA . GLU A 1 394 ? -15.664 -9.604 12.650 1.00 86.38 394 GLU A CA 1
ATOM 3093 C C . GLU A 1 394 ? -16.334 -9.140 13.949 1.00 86.38 394 GLU A C 1
ATOM 3095 O O . GLU A 1 394 ? -16.875 -9.943 14.716 1.00 86.38 394 GLU A O 1
ATOM 3100 N N . ILE A 1 395 ? -16.334 -7.825 14.177 1.00 91.94 395 ILE A N 1
ATOM 3101 C CA . ILE A 1 395 ? -16.791 -7.225 15.434 1.00 91.94 395 ILE A CA 1
ATOM 3102 C C . ILE A 1 395 ? -17.979 -6.297 15.152 1.00 91.94 395 ILE A C 1
ATOM 3104 O O . ILE A 1 395 ? -17.801 -5.256 14.514 1.00 91.94 395 ILE A O 1
ATOM 3108 N N . PRO A 1 396 ? -19.192 -6.636 15.621 1.00 93.06 396 PRO A N 1
ATOM 3109 C CA . PRO A 1 396 ? -20.341 -5.745 15.530 1.00 93.06 396 PRO A CA 1
ATOM 3110 C C . PRO A 1 396 ? -20.132 -4.489 16.376 1.00 93.06 396 PRO A C 1
ATOM 3112 O O . PRO A 1 396 ? -19.755 -4.576 17.546 1.00 93.06 396 PRO A O 1
ATOM 3115 N N . LEU A 1 397 ? -20.438 -3.335 15.795 1.00 96.12 397 LEU A N 1
ATOM 3116 C CA . LEU A 1 397 ? -20.397 -2.029 16.436 1.00 96.12 397 LEU A CA 1
ATOM 3117 C C . LEU A 1 397 ? -21.797 -1.420 16.419 1.00 96.12 397 LEU A C 1
ATOM 3119 O O . LEU A 1 397 ? -22.498 -1.486 15.409 1.00 96.12 397 LEU A O 1
ATOM 3123 N N . SER A 1 398 ? -22.201 -0.826 17.540 1.00 96.56 398 SER A N 1
ATOM 3124 C CA . SER A 1 398 ? -23.429 -0.023 17.600 1.00 96.56 398 SER A CA 1
ATOM 3125 C C . SER A 1 398 ? -23.133 1.435 17.263 1.00 96.56 398 SER A C 1
ATOM 3127 O O . SER A 1 398 ? -22.082 1.953 17.641 1.00 96.56 398 SER A O 1
ATOM 3129 N N . ALA A 1 399 ? -24.075 2.137 16.639 1.00 96.81 399 ALA A N 1
ATOM 3130 C CA . ALA A 1 399 ? -23.943 3.568 16.391 1.00 96.81 399 ALA A CA 1
ATOM 3131 C C . ALA A 1 399 ? -23.643 4.337 17.697 1.00 96.81 399 ALA A C 1
ATOM 3133 O O . ALA A 1 399 ? -24.334 4.194 18.708 1.00 96.81 399 ALA A O 1
ATOM 3134 N N . GLY A 1 400 ? -22.605 5.172 17.673 1.00 97.81 400 GLY A N 1
ATOM 3135 C CA . GLY A 1 400 ? -22.099 5.926 18.820 1.00 97.81 400 GLY A CA 1
ATOM 3136 C C . GLY A 1 400 ? -21.186 5.139 19.765 1.00 97.81 400 GLY A C 1
ATOM 3137 O O . GLY A 1 400 ? -20.673 5.728 20.718 1.00 97.81 400 GLY A O 1
ATOM 3138 N N . GLN A 1 401 ? -20.962 3.842 19.531 1.00 98.06 401 GLN A N 1
ATOM 3139 C CA . GLN A 1 401 ? -20.059 3.034 20.346 1.00 98.06 401 GLN A CA 1
ATOM 3140 C C . GLN A 1 401 ? -18.605 3.440 20.106 1.00 98.06 401 GLN A C 1
ATOM 3142 O O . GLN A 1 401 ? -18.181 3.654 18.966 1.00 98.06 401 GLN A O 1
ATOM 3147 N N . ARG A 1 402 ? -17.828 3.533 21.188 1.00 98.31 402 ARG A N 1
ATOM 3148 C CA . ARG A 1 402 ? -16.388 3.765 21.086 1.00 98.31 402 ARG A CA 1
ATOM 3149 C C . ARG A 1 402 ? -15.685 2.442 20.848 1.00 98.31 402 ARG A C 1
ATOM 3151 O O . ARG A 1 402 ? -16.029 1.435 21.457 1.00 98.31 402 ARG A O 1
ATOM 3158 N N . PHE A 1 403 ? -14.657 2.454 20.023 1.00 98.69 403 PHE A N 1
ATOM 3159 C CA . PHE A 1 403 ? -13.763 1.315 19.869 1.00 98.69 403 PHE A CA 1
ATOM 3160 C C . PHE A 1 403 ? -12.353 1.812 19.588 1.00 98.69 403 PHE A C 1
ATOM 3162 O O . PHE A 1 403 ? -12.166 2.974 19.232 1.00 98.69 403 PHE A O 1
ATOM 3169 N N . SER A 1 404 ? -11.354 0.963 19.766 1.00 98.75 404 SER A N 1
ATOM 3170 C CA . SER A 1 404 ? -9.974 1.294 19.432 1.00 98.75 404 SER A CA 1
ATOM 3171 C C . SER A 1 404 ? -9.296 0.163 18.688 1.00 98.75 404 SER A C 1
ATOM 3173 O O . SER A 1 404 ? -9.646 -1.006 18.854 1.00 98.75 404 SER A O 1
ATOM 3175 N N . VAL A 1 405 ? -8.302 0.535 17.890 1.00 98.62 405 VAL A N 1
ATOM 3176 C CA . VAL A 1 405 ? -7.342 -0.388 17.288 1.00 98.62 405 VAL A CA 1
ATOM 3177 C C . VAL A 1 405 ? -5.986 -0.063 17.887 1.00 98.62 405 VAL A C 1
ATOM 3179 O O . VAL A 1 405 ? -5.530 1.074 17.798 1.00 98.62 405 VAL A O 1
ATOM 3182 N N . VAL A 1 406 ? -5.370 -1.056 18.517 1.00 98.19 406 VAL A N 1
ATOM 3183 C CA . VAL A 1 406 ? -4.048 -0.985 19.133 1.00 98.19 406 VAL A CA 1
ATOM 3184 C C . VAL A 1 406 ? -3.098 -1.878 18.352 1.00 98.19 406 VAL A C 1
ATOM 3186 O O . VAL A 1 406 ? -3.393 -3.051 18.127 1.00 98.19 406 VAL A O 1
ATOM 3189 N N . LEU A 1 407 ? -1.953 -1.325 17.975 1.00 95.62 407 LEU A N 1
ATOM 3190 C CA . LEU A 1 407 ? -0.868 -2.018 17.300 1.00 95.62 407 LEU A CA 1
ATOM 3191 C C . LEU A 1 407 ? 0.380 -2.012 18.174 1.00 95.62 407 LEU A C 1
ATOM 3193 O O . LEU A 1 407 ? 0.632 -1.039 18.891 1.00 95.62 407 LEU A O 1
ATOM 3197 N N . HIS A 1 408 ? 1.195 -3.056 18.063 1.00 89.69 408 HIS A N 1
ATOM 3198 C CA . HIS A 1 408 ? 2.601 -2.957 18.435 1.00 89.69 408 HIS A CA 1
ATOM 3199 C C . HIS A 1 408 ? 3.503 -3.801 17.540 1.00 89.69 408 HIS A C 1
ATOM 3201 O O . HIS A 1 408 ? 3.212 -4.962 17.243 1.00 89.69 408 HIS A O 1
ATOM 3207 N N . TYR A 1 409 ? 4.597 -3.183 17.108 1.00 85.56 409 TYR A N 1
ATOM 3208 C CA . TYR A 1 409 ? 5.657 -3.747 16.276 1.00 85.56 409 TYR A CA 1
ATOM 3209 C C . TYR A 1 409 ? 6.830 -2.762 16.245 1.00 85.56 409 TYR A C 1
ATOM 3211 O O . TYR A 1 409 ? 6.644 -1.593 16.572 1.00 85.56 409 TYR A O 1
ATOM 3219 N N . GLY A 1 410 ? 8.015 -3.238 15.850 1.00 80.56 410 GLY A N 1
ATOM 3220 C CA . GLY A 1 410 ? 9.164 -2.401 15.480 1.00 80.56 410 GLY A CA 1
ATOM 3221 C C . GLY A 1 410 ? 9.558 -1.285 16.459 1.00 80.56 410 GLY A C 1
ATOM 3222 O O . GLY A 1 410 ? 9.155 -1.232 17.616 1.00 80.56 410 GLY A O 1
ATOM 3223 N N . THR A 1 411 ? 10.383 -0.356 15.993 1.00 75.44 411 THR A N 1
ATOM 3224 C CA . THR A 1 411 ? 10.886 0.775 16.794 1.00 75.44 411 THR A CA 1
ATOM 3225 C C . THR A 1 411 ? 10.199 2.097 16.479 1.00 75.44 411 THR A C 1
ATOM 3227 O O . THR A 1 411 ? 10.460 3.083 17.171 1.00 75.44 411 THR A O 1
ATOM 3230 N N . ASN A 1 412 ? 9.348 2.135 15.454 1.00 83.50 412 ASN A N 1
ATOM 3231 C CA . ASN A 1 412 ? 8.697 3.344 14.981 1.00 83.50 412 ASN A CA 1
ATOM 3232 C C . ASN A 1 412 ? 7.225 3.095 14.615 1.00 83.50 412 ASN A C 1
ATOM 3234 O O . ASN A 1 412 ? 6.813 1.963 14.366 1.00 83.50 412 ASN A O 1
ATOM 3238 N N . LEU A 1 413 ? 6.425 4.162 14.635 1.00 88.38 413 LEU A N 1
ATOM 3239 C CA . LEU A 1 413 ? 5.049 4.150 14.145 1.00 88.38 413 LEU A CA 1
ATOM 3240 C C . LEU A 1 413 ? 4.853 5.229 13.080 1.00 88.38 413 LEU A C 1
ATOM 3242 O O . LEU A 1 413 ? 5.334 6.352 13.266 1.00 88.38 413 LEU A O 1
ATOM 3246 N N . PRO A 1 414 ? 4.099 4.931 12.011 1.00 90.38 414 PRO A N 1
ATOM 3247 C CA . PRO A 1 414 ? 3.728 5.913 11.014 1.00 90.38 414 PRO A CA 1
ATOM 3248 C C . PRO A 1 414 ? 2.813 6.968 11.627 1.00 90.38 414 PRO A C 1
ATOM 3250 O O . PRO A 1 414 ? 1.864 6.664 12.361 1.00 90.38 414 PRO A O 1
ATOM 3253 N N . ILE A 1 415 ? 3.093 8.224 11.306 1.00 88.62 415 ILE A N 1
ATOM 3254 C CA . ILE A 1 415 ? 2.367 9.356 11.861 1.00 88.62 415 ILE A CA 1
ATOM 3255 C C . ILE A 1 415 ? 2.207 10.464 10.821 1.00 88.62 415 ILE A C 1
ATOM 3257 O O . ILE A 1 415 ? 3.104 10.726 10.010 1.00 88.62 415 ILE A O 1
ATOM 3261 N N . GLU A 1 416 ? 1.061 11.140 10.830 1.00 88.00 416 GLU A N 1
ATOM 3262 C CA . GLU A 1 416 ? 0.915 12.367 10.052 1.00 88.00 416 GLU A CA 1
ATOM 3263 C C . GLU A 1 416 ? 1.723 13.504 10.705 1.00 88.00 416 GLU A C 1
ATOM 3265 O O . GLU A 1 416 ? 1.912 13.573 11.923 1.00 88.00 416 GLU A O 1
ATOM 3270 N N . THR A 1 417 ? 2.208 14.441 9.900 1.00 78.06 417 THR A N 1
ATOM 3271 C CA . THR A 1 417 ? 2.890 15.636 10.404 1.00 78.06 417 THR A CA 1
ATOM 3272 C C . THR A 1 417 ? 2.522 16.847 9.568 1.00 78.06 417 THR A C 1
ATOM 3274 O O . THR A 1 417 ? 1.854 16.758 8.536 1.00 78.06 417 THR A O 1
ATOM 3277 N N . LYS A 1 418 ? 2.949 18.021 10.028 1.00 70.56 418 LYS A N 1
ATOM 3278 C CA . LYS A 1 418 ? 2.618 19.285 9.380 1.00 70.56 418 LYS A CA 1
ATOM 3279 C C . LYS A 1 418 ? 3.467 19.454 8.145 1.00 70.56 418 LYS A C 1
ATOM 3281 O O . LYS A 1 418 ? 4.686 19.526 8.242 1.00 70.56 418 LYS A O 1
ATOM 3286 N N . THR A 1 419 ? 2.813 19.618 7.004 1.00 64.75 419 THR A N 1
ATOM 3287 C CA . THR A 1 419 ? 3.482 20.111 5.804 1.00 64.75 419 THR A CA 1
ATOM 3288 C C . THR A 1 419 ? 3.346 21.630 5.721 1.00 64.75 419 THR A C 1
ATOM 3290 O O . THR A 1 419 ? 2.594 22.269 6.466 1.00 64.75 419 THR A O 1
ATOM 3293 N N . LEU A 1 420 ? 4.119 22.247 4.828 1.00 59.38 420 LEU A N 1
ATOM 3294 C CA . LEU A 1 420 ? 4.040 23.690 4.591 1.00 59.38 420 LEU A CA 1
ATOM 3295 C C . LEU A 1 420 ? 2.659 24.120 4.069 1.00 59.38 420 LEU A C 1
ATOM 3297 O O . LEU A 1 420 ? 2.263 25.261 4.303 1.00 59.38 420 LEU A O 1
ATOM 3301 N N . THR A 1 421 ? 1.947 23.213 3.398 1.00 58.06 421 THR A N 1
ATOM 3302 C CA . THR A 1 421 ? 0.716 23.485 2.646 1.00 58.06 421 THR A CA 1
ATOM 3303 C C . THR A 1 421 ? -0.533 22.901 3.304 1.00 58.06 421 THR A C 1
ATOM 3305 O O . THR A 1 421 ? -1.573 23.546 3.294 1.00 58.06 421 THR A O 1
ATOM 3308 N N . HIS A 1 422 ? -0.427 21.764 3.996 1.00 64.38 422 HIS A N 1
ATOM 3309 C CA . HIS A 1 422 ? -1.571 21.111 4.628 1.00 64.38 422 HIS A CA 1
ATOM 3310 C C . HIS A 1 422 ? -1.543 21.248 6.152 1.00 64.38 422 HIS A C 1
ATOM 3312 O O . HIS A 1 422 ? -0.507 21.162 6.822 1.00 64.38 422 HIS A O 1
ATOM 3318 N N . HIS A 1 423 ? -2.719 21.484 6.725 1.00 64.56 423 HIS A N 1
ATOM 3319 C CA . HIS A 1 423 ? -2.931 21.546 8.164 1.00 64.56 423 HIS A CA 1
ATOM 3320 C C . HIS A 1 423 ? -3.879 20.422 8.567 1.00 64.56 423 HIS A C 1
ATOM 3322 O O . HIS A 1 423 ? -4.974 20.313 8.026 1.00 64.56 423 HIS A O 1
ATOM 3328 N N . PHE A 1 424 ? -3.464 19.618 9.537 1.00 72.69 424 PHE A N 1
ATOM 3329 C CA . PHE A 1 424 ? -4.307 18.631 10.203 1.00 72.69 424 PHE A CA 1
ATOM 3330 C C . PHE A 1 424 ? -4.682 19.154 11.594 1.00 72.69 424 PHE A C 1
ATOM 3332 O O . PHE A 1 424 ? -4.047 20.068 12.140 1.00 72.69 424 PHE A O 1
ATOM 3339 N N . ALA A 1 425 ? -5.744 18.587 12.154 1.00 76.94 425 ALA A N 1
ATOM 3340 C CA . ALA A 1 425 ? -6.135 18.808 13.534 1.00 76.94 425 ALA A CA 1
ATOM 3341 C C . ALA A 1 425 ? -5.826 17.541 14.328 1.00 76.94 425 ALA A C 1
ATOM 3343 O O . ALA A 1 425 ? -6.127 16.448 13.871 1.00 76.94 425 ALA A O 1
ATOM 3344 N N . VAL A 1 426 ? -5.252 17.715 15.515 1.00 84.25 426 VAL A N 1
ATOM 3345 C CA . VAL A 1 426 ? -5.105 16.638 16.497 1.00 84.25 426 VAL A CA 1
ATOM 3346 C C . VAL A 1 426 ? -6.001 16.984 17.659 1.00 84.25 426 VAL A C 1
ATOM 3348 O O . VAL A 1 426 ? -5.834 18.057 18.255 1.00 84.25 426 VAL A O 1
ATOM 3351 N N . SER A 1 427 ? -6.932 16.099 17.985 1.00 91.00 427 SER A N 1
ATOM 3352 C CA . SER A 1 427 ? -7.804 16.277 19.138 1.00 91.00 427 SER A CA 1
ATOM 3353 C C . SER A 1 427 ? -7.387 15.340 20.271 1.00 91.00 427 SER A C 1
ATOM 3355 O O . SER A 1 427 ? -7.034 14.186 20.020 1.00 91.00 427 SER A O 1
ATOM 3357 N N . PRO A 1 428 ? -7.471 15.789 21.537 1.00 92.94 428 PRO A N 1
ATOM 3358 C CA . PRO A 1 428 ? -7.322 14.891 22.672 1.00 92.94 428 PRO A CA 1
ATOM 3359 C C . PRO A 1 428 ? -8.316 13.730 22.574 1.00 92.94 428 PRO A C 1
ATOM 3361 O O . PRO A 1 428 ? -9.500 13.932 22.289 1.00 92.94 428 PRO A O 1
ATOM 3364 N N . GLY A 1 429 ? -7.843 12.525 22.855 1.00 94.38 429 GLY A N 1
ATOM 3365 C CA . GLY A 1 429 ? -8.626 11.300 22.843 1.00 94.38 429 GLY A CA 1
ATOM 3366 C C . GLY A 1 429 ? -8.621 10.527 21.526 1.00 94.38 429 GLY A C 1
ATOM 3367 O O . GLY A 1 429 ? -9.293 9.498 21.477 1.00 94.38 429 GLY A O 1
ATOM 3368 N N . GLU A 1 430 ? -7.911 10.989 20.493 1.00 95.62 430 GLU A N 1
ATOM 3369 C CA . GLU A 1 430 ? -7.848 10.338 19.174 1.00 95.62 430 GLU A CA 1
ATOM 3370 C C . GLU A 1 430 ? -6.733 9.290 19.097 1.00 95.62 430 GLU A C 1
ATOM 3372 O O . GLU A 1 430 ? -7.028 8.108 18.922 1.00 95.62 430 GLU A O 1
ATOM 3377 N N . SER A 1 431 ? -5.476 9.709 19.273 1.00 95.56 431 SER A N 1
ATOM 3378 C CA . SER A 1 431 ? -4.291 8.850 19.148 1.00 95.56 431 SER A CA 1
ATOM 3379 C C . SER A 1 431 ? -3.508 8.764 20.453 1.00 95.56 431 SER A C 1
ATOM 3381 O O . SER A 1 431 ? -3.281 9.764 21.141 1.00 95.56 431 SER A O 1
ATOM 3383 N N . PHE A 1 432 ? -3.039 7.562 20.768 1.00 95.44 432 PHE A N 1
ATOM 3384 C CA . PHE A 1 432 ? -2.295 7.261 21.982 1.00 95.44 432 PHE A CA 1
ATOM 3385 C C . PHE A 1 432 ? -1.045 6.452 21.680 1.00 95.44 432 PHE A C 1
ATOM 3387 O O . PHE A 1 432 ? -1.042 5.588 20.805 1.00 95.44 432 PHE A O 1
ATOM 3394 N N . ILE A 1 433 ? -0.004 6.685 22.471 1.00 94.12 433 ILE A N 1
ATOM 3395 C CA . ILE A 1 433 ? 1.279 5.995 22.348 1.00 94.12 433 ILE A CA 1
ATOM 3396 C C . ILE A 1 433 ? 1.692 5.383 23.681 1.00 94.12 433 ILE A C 1
ATOM 3398 O O . ILE A 1 433 ? 1.357 5.889 24.759 1.00 94.12 433 ILE A O 1
ATOM 3402 N N . SER A 1 434 ? 2.431 4.284 23.616 1.00 92.38 434 SER A N 1
ATOM 3403 C CA . SER A 1 434 ? 2.984 3.627 24.791 1.00 92.38 434 SER A CA 1
ATOM 3404 C C . SER A 1 434 ? 4.287 2.907 24.459 1.00 92.38 434 SER A C 1
ATOM 3406 O O . SER A 1 434 ? 4.510 2.437 23.347 1.00 92.38 434 SER A O 1
ATOM 3408 N N . LYS A 1 435 ? 5.158 2.798 25.462 1.00 89.00 435 LYS A N 1
ATOM 3409 C CA . LYS A 1 435 ? 6.383 1.995 25.378 1.00 89.00 435 LYS A CA 1
ATOM 3410 C C . LYS A 1 435 ? 6.188 0.540 25.816 1.00 89.00 435 LYS A C 1
ATOM 3412 O O . LYS A 1 435 ? 7.062 -0.284 25.591 1.00 89.00 435 LYS A O 1
ATOM 3417 N N . ASP A 1 436 ? 5.112 0.245 26.546 1.00 87.44 436 ASP A N 1
ATOM 3418 C CA . ASP A 1 436 ? 4.919 -1.049 27.220 1.00 87.44 436 ASP A CA 1
ATOM 3419 C C . ASP A 1 436 ? 3.482 -1.581 27.164 1.00 87.44 436 ASP A C 1
ATOM 3421 O O . ASP A 1 436 ? 3.194 -2.627 27.742 1.00 87.44 436 ASP A O 1
ATOM 3425 N N . GLY A 1 437 ? 2.573 -0.860 26.506 1.00 90.81 437 GLY A N 1
ATOM 3426 C CA . GLY A 1 437 ? 1.161 -1.219 26.393 1.00 90.81 437 GLY A CA 1
ATOM 3427 C C . GLY A 1 437 ? 0.358 -1.060 27.690 1.00 90.81 437 GLY A C 1
ATOM 3428 O O . GLY A 1 437 ? -0.843 -1.331 27.697 1.00 90.81 437 GLY A O 1
ATOM 3429 N N . THR A 1 438 ? 0.979 -0.607 28.787 1.00 89.12 438 THR A N 1
ATOM 3430 C CA . THR A 1 438 ? 0.326 -0.442 30.097 1.00 89.12 438 THR A CA 1
ATOM 3431 C C . THR A 1 438 ? 0.132 1.020 30.473 1.00 89.12 438 THR A C 1
ATOM 3433 O O . THR A 1 438 ? -0.948 1.398 30.926 1.00 89.12 438 THR A O 1
ATOM 3436 N N . GLN A 1 439 ? 1.149 1.858 30.258 1.00 91.06 439 GLN A N 1
ATOM 3437 C CA . GLN A 1 439 ? 1.052 3.298 30.461 1.00 91.06 439 GLN A CA 1
ATOM 3438 C C . GLN A 1 439 ? 0.892 3.990 29.113 1.00 91.06 439 GLN A C 1
ATOM 3440 O O . GLN A 1 439 ? 1.800 3.955 28.283 1.00 91.06 439 GLN A O 1
ATOM 3445 N N . TRP A 1 440 ? -0.255 4.634 28.920 1.00 94.31 440 TRP A N 1
ATOM 3446 C CA . TRP A 1 440 ? -0.616 5.307 27.678 1.00 94.31 440 TRP A CA 1
ATOM 3447 C C . TRP A 1 440 ? -0.538 6.821 27.825 1.00 94.31 440 TRP A C 1
ATOM 3449 O O . TRP A 1 440 ? -0.948 7.375 28.847 1.00 94.31 440 TRP A O 1
ATOM 3459 N N . PHE A 1 441 ? -0.035 7.477 26.786 1.00 93.31 441 PHE A N 1
ATOM 3460 C CA . PHE A 1 441 ? 0.003 8.928 26.666 1.00 93.31 441 PHE A CA 1
ATOM 3461 C C . PHE A 1 441 ? -0.851 9.347 25.480 1.00 93.31 441 PHE A C 1
ATOM 3463 O O . PHE A 1 441 ? -0.726 8.773 24.399 1.00 93.31 441 PHE A O 1
ATOM 3470 N N . ASP A 1 442 ? -1.715 10.333 25.693 1.00 93.94 442 ASP A N 1
ATOM 3471 C CA . ASP A 1 442 ? -2.377 11.029 24.597 1.00 93.94 442 ASP A CA 1
ATOM 3472 C C . ASP A 1 442 ? -1.312 11.783 23.800 1.00 93.94 442 ASP A C 1
ATOM 3474 O O . ASP A 1 442 ? -0.459 12.459 24.384 1.00 93.94 442 ASP A O 1
ATOM 3478 N N . ILE A 1 443 ? -1.334 11.665 22.475 1.00 89.81 443 ILE A N 1
ATOM 3479 C CA . ILE A 1 443 ? -0.307 12.287 21.641 1.00 89.81 443 ILE A CA 1
ATOM 3480 C C . ILE A 1 443 ? -0.286 13.817 21.768 1.00 89.81 443 ILE A C 1
ATOM 3482 O O . ILE A 1 443 ? 0.748 14.454 21.560 1.00 89.81 443 ILE A O 1
ATOM 3486 N N . THR A 1 444 ? -1.410 14.424 22.163 1.00 88.88 444 THR A N 1
ATOM 3487 C CA . THR A 1 444 ? -1.500 15.867 22.410 1.00 88.88 444 THR A CA 1
ATOM 3488 C C . THR A 1 444 ? -0.707 16.325 23.639 1.00 88.88 444 THR A C 1
ATOM 3490 O O . THR A 1 444 ? -0.331 17.498 23.703 1.00 88.88 444 THR A O 1
ATOM 3493 N N . ASP A 1 445 ? -0.379 15.410 24.557 1.00 87.00 445 ASP A N 1
ATOM 3494 C CA . ASP A 1 445 ? 0.392 15.676 25.778 1.00 87.00 445 ASP A CA 1
ATOM 3495 C C . ASP A 1 445 ? 1.905 15.426 25.611 1.00 87.00 445 ASP A C 1
ATOM 3497 O O . ASP A 1 445 ? 2.699 15.754 26.501 1.00 87.00 445 ASP A O 1
ATOM 3501 N N . VAL A 1 446 ? 2.335 14.853 24.482 1.00 79.25 446 VAL A N 1
ATOM 3502 C CA . VAL A 1 446 ? 3.743 14.519 24.221 1.00 79.25 446 VAL A CA 1
ATOM 3503 C C . VAL A 1 446 ? 4.521 15.786 23.834 1.00 79.25 446 VAL A C 1
ATOM 3505 O O . VAL A 1 446 ? 4.093 16.526 22.941 1.00 79.25 446 VAL A O 1
ATOM 3508 N N . PRO A 1 447 ? 5.672 16.080 24.477 1.00 69.19 447 PRO A N 1
ATOM 3509 C CA . PRO A 1 447 ? 6.491 17.237 24.126 1.00 69.19 447 PRO A CA 1
ATOM 3510 C C . PRO A 1 447 ? 6.953 17.170 22.666 1.00 69.19 447 PRO A C 1
ATOM 3512 O O . PRO A 1 447 ? 7.729 16.299 22.294 1.00 69.19 447 PRO A O 1
ATOM 3515 N N . LYS A 1 448 ? 6.495 18.113 21.840 1.00 66.69 448 LYS A N 1
ATOM 3516 C CA . LYS A 1 448 ? 6.816 18.141 20.406 1.00 66.69 448 LYS A CA 1
ATOM 3517 C C . LYS A 1 448 ? 8.243 18.660 20.182 1.00 66.69 448 LYS A C 1
ATOM 3519 O O . LYS A 1 448 ? 8.545 19.807 20.526 1.00 66.69 448 LYS A O 1
ATOM 3524 N N . SER A 1 449 ? 9.125 17.837 19.621 1.00 53.44 449 SER A N 1
ATOM 3525 C CA . SER A 1 449 ? 10.503 18.181 19.252 1.00 53.44 449 SER A CA 1
ATOM 3526 C C . SER A 1 449 ? 10.575 18.623 17.787 1.00 53.44 449 SER A C 1
ATOM 3528 O O . SER A 1 449 ? 10.729 17.804 16.898 1.00 53.44 449 SER A O 1
ATOM 3530 N N . GLY A 1 450 ? 10.513 19.931 17.512 1.00 55.22 450 GLY A N 1
ATOM 3531 C CA . GLY A 1 450 ? 10.771 20.497 16.172 1.00 55.22 450 GLY A CA 1
ATOM 3532 C C . GLY A 1 450 ? 9.676 20.242 15.124 1.00 55.22 450 GLY A C 1
ATOM 3533 O O . GLY A 1 450 ? 9.173 21.208 14.550 1.00 55.22 450 GLY A O 1
ATOM 3534 N N . ASP A 1 451 ? 9.258 18.991 14.951 1.00 57.25 451 ASP A N 1
ATOM 3535 C CA . ASP A 1 451 ? 8.147 18.558 14.114 1.00 57.25 451 ASP A CA 1
ATOM 3536 C C . ASP A 1 451 ? 6.877 18.415 14.959 1.00 57.25 451 ASP A C 1
ATOM 3538 O O . ASP A 1 451 ? 6.862 17.878 16.071 1.00 57.25 451 ASP A O 1
ATOM 3542 N N . VAL A 1 452 ? 5.775 18.974 14.460 1.00 60.16 452 VAL A N 1
ATOM 3543 C CA . VAL A 1 452 ? 4.480 18.858 15.130 1.00 60.16 452 VAL A CA 1
ATOM 3544 C C . VAL A 1 452 ? 3.867 17.527 14.714 1.00 60.16 452 VAL A C 1
ATOM 3546 O O . VAL A 1 452 ? 3.247 17.450 13.661 1.00 60.16 452 VAL A O 1
ATOM 3549 N N . PHE A 1 453 ? 4.017 16.511 15.559 1.00 73.25 453 PHE A N 1
ATOM 3550 C CA . PHE A 1 453 ? 3.370 15.208 15.395 1.00 73.25 453 PHE A CA 1
ATOM 3551 C C . PHE A 1 453 ? 1.836 15.313 15.415 1.00 73.25 453 PHE A C 1
ATOM 3553 O O . PHE A 1 453 ? 1.276 16.082 16.222 1.00 73.25 453 PHE A O 1
ATOM 3560 N N . GLY A 1 454 ? 1.194 14.566 14.508 1.00 85.56 454 GLY A N 1
ATOM 3561 C CA . GLY A 1 454 ? -0.253 14.423 14.373 1.00 85.56 454 GLY A CA 1
ATOM 3562 C C . GLY A 1 454 ? -0.815 13.102 14.862 1.00 85.56 454 GLY A C 1
ATOM 3563 O O . GLY A 1 454 ? -0.332 12.578 15.857 1.00 85.56 454 GLY A O 1
ATOM 3564 N N . ASN A 1 455 ? -1.879 12.610 14.235 1.00 92.31 455 ASN A N 1
ATOM 3565 C CA . ASN A 1 455 ? -2.447 11.302 14.537 1.00 92.31 455 ASN A CA 1
ATOM 3566 C C . ASN A 1 455 ? -1.673 10.146 13.876 1.00 92.31 455 ASN A C 1
ATOM 3568 O O . ASN A 1 455 ? -1.016 10.317 12.846 1.00 92.31 455 ASN A O 1
ATOM 3572 N N . LEU A 1 456 ? -1.744 8.960 14.488 1.00 94.06 456 LEU A N 1
ATOM 3573 C CA . LEU A 1 456 ? -1.099 7.749 13.967 1.00 94.06 456 LEU A CA 1
ATOM 3574 C C . LEU A 1 456 ? -1.832 7.242 12.715 1.00 94.06 456 LEU A C 1
ATOM 3576 O O . LEU A 1 456 ? -3.066 7.275 12.684 1.00 94.06 456 LEU A O 1
ATOM 3580 N N . ASP A 1 457 ? -1.096 6.691 11.741 1.00 94.38 457 ASP A N 1
ATOM 3581 C CA . ASP A 1 457 ? -1.672 6.000 10.570 1.00 94.38 457 ASP A CA 1
ATOM 3582 C C . ASP A 1 457 ? -2.122 4.583 10.966 1.00 94.38 457 ASP A C 1
ATOM 3584 O O . ASP A 1 457 ? -1.486 3.564 10.681 1.00 94.38 457 ASP A O 1
ATOM 3588 N N . ILE A 1 458 ? -3.214 4.551 11.731 1.00 97.19 458 ILE A N 1
ATOM 3589 C CA . ILE A 1 458 ? -3.942 3.349 12.132 1.00 97.19 458 ILE A CA 1
ATOM 3590 C C . ILE A 1 458 ? -5.381 3.553 11.694 1.00 97.19 458 ILE A C 1
ATOM 3592 O O . ILE A 1 458 ? -6.053 4.479 12.160 1.00 97.19 458 ILE A O 1
ATOM 3596 N N . LYS A 1 459 ? -5.860 2.670 10.822 1.00 98.12 459 LYS A N 1
ATOM 3597 C CA . LYS A 1 459 ? -7.189 2.751 10.218 1.00 98.12 459 LYS A CA 1
ATOM 3598 C C . LYS A 1 459 ? -8.042 1.546 10.590 1.00 98.12 459 LYS A C 1
ATOM 3600 O O . LYS A 1 459 ? -7.537 0.459 10.871 1.00 98.12 459 LYS A O 1
ATOM 3605 N N . ALA A 1 460 ? -9.354 1.736 10.580 1.00 98.31 460 ALA A N 1
ATOM 3606 C CA . ALA A 1 460 ? -10.337 0.680 10.792 1.00 98.31 460 ALA A CA 1
ATOM 3607 C C . ALA A 1 460 ? -11.360 0.678 9.656 1.00 98.31 460 ALA A C 1
ATOM 3609 O O . ALA A 1 460 ? -11.942 1.714 9.337 1.00 98.31 460 ALA A O 1
ATOM 3610 N N . TYR A 1 461 ? -11.612 -0.491 9.074 1.00 97.62 461 TYR A N 1
ATOM 3611 C CA . TYR A 1 461 ? -12.526 -0.645 7.951 1.00 97.62 461 TYR A CA 1
ATOM 3612 C C . TYR A 1 461 ? -13.769 -1.408 8.372 1.00 97.62 461 TYR A C 1
ATOM 3614 O O . TYR A 1 461 ? -13.696 -2.530 8.892 1.00 97.62 461 TYR A O 1
ATOM 3622 N N . THR A 1 462 ? -14.925 -0.799 8.136 1.00 96.62 462 THR A N 1
ATOM 3623 C CA . THR A 1 462 ? -16.215 -1.404 8.453 1.00 96.62 462 THR A CA 1
ATOM 3624 C C . THR A 1 462 ? -17.009 -1.690 7.194 1.00 96.62 462 THR A C 1
ATOM 3626 O O . THR A 1 462 ? -16.913 -0.994 6.180 1.00 96.62 462 THR A O 1
ATOM 3629 N N . ARG A 1 463 ? -17.847 -2.719 7.268 1.00 91.00 463 ARG A N 1
ATOM 3630 C CA . ARG A 1 463 ? -18.871 -3.018 6.270 1.00 91.00 463 ARG A CA 1
ATOM 3631 C C . ARG A 1 463 ? -20.253 -2.865 6.882 1.00 91.00 463 ARG A C 1
ATOM 3633 O O . ARG A 1 463 ? -20.429 -2.868 8.102 1.00 91.00 463 ARG A O 1
ATOM 3640 N N . LYS A 1 464 ? -21.255 -2.723 6.018 1.00 81.88 464 LYS A N 1
ATOM 3641 C CA . LYS A 1 464 ? -22.642 -2.595 6.461 1.00 81.88 464 LYS A CA 1
ATOM 3642 C C . LYS A 1 464 ? -23.069 -3.863 7.200 1.00 81.88 464 LYS A C 1
ATOM 3644 O O . LYS A 1 464 ? -22.839 -4.967 6.711 1.00 81.88 464 LYS A O 1
ATOM 3649 N N . LEU A 1 465 ? -23.770 -3.698 8.321 1.00 67.12 465 LEU A N 1
ATOM 3650 C CA . LEU A 1 465 ? -24.485 -4.798 8.955 1.00 67.12 465 LEU A CA 1
ATOM 3651 C C . LEU A 1 465 ? -25.610 -5.259 8.015 1.00 67.12 465 LEU A C 1
ATOM 3653 O O . LEU A 1 465 ? -26.680 -4.651 7.945 1.00 67.12 465 LEU A O 1
ATOM 3657 N N . VAL A 1 466 ? -25.363 -6.318 7.246 1.00 57.09 466 VAL A N 1
ATOM 3658 C CA . VAL A 1 466 ? -26.412 -6.993 6.479 1.00 57.09 466 VAL A CA 1
ATOM 3659 C C . VAL A 1 466 ? -27.006 -8.058 7.387 1.00 57.09 466 VAL A C 1
ATOM 3661 O O . VAL A 1 466 ? -26.510 -9.177 7.468 1.00 57.09 466 VAL A O 1
ATOM 3664 N N . LEU A 1 467 ? -28.074 -7.704 8.102 1.00 43.75 467 LEU A N 1
ATOM 3665 C CA . LEU A 1 467 ? -28.915 -8.726 8.715 1.00 43.75 467 LEU A CA 1
ATOM 3666 C C . LEU A 1 467 ? -29.504 -9.575 7.578 1.00 43.75 467 LEU A C 1
ATOM 3668 O O . LEU A 1 467 ? -30.048 -8.995 6.630 1.00 43.75 467 LEU A O 1
ATOM 3672 N N . PRO A 1 468 ? -29.429 -10.917 7.640 1.00 36.66 468 PRO A N 1
ATOM 3673 C CA . PRO A 1 468 ? -30.131 -11.762 6.687 1.00 36.66 468 PRO A CA 1
ATOM 3674 C C . PRO A 1 468 ? -31.595 -11.314 6.609 1.00 36.66 468 PRO A C 1
ATOM 3676 O O . PRO A 1 468 ? -32.228 -11.069 7.641 1.00 36.66 468 PRO A O 1
ATOM 3679 N N . ALA A 1 469 ? -32.148 -11.213 5.397 1.00 34.47 469 ALA A N 1
ATOM 3680 C CA . ALA A 1 469 ? -33.498 -10.698 5.125 1.00 34.47 469 ALA A CA 1
ATOM 3681 C C . ALA A 1 469 ? -34.642 -11.449 5.854 1.00 34.47 469 ALA A C 1
ATOM 3683 O O . ALA A 1 469 ? -35.808 -11.081 5.740 1.00 34.47 469 ALA A O 1
ATOM 3684 N N . PHE A 1 470 ? -34.323 -12.484 6.631 1.00 37.34 470 PHE A N 1
ATOM 3685 C CA . PHE A 1 470 ? -35.255 -13.292 7.401 1.00 37.34 470 PHE A CA 1
ATOM 3686 C C . PHE A 1 470 ? -35.830 -12.589 8.647 1.00 37.34 470 PHE A C 1
ATOM 3688 O O . PHE A 1 470 ? -36.871 -13.000 9.156 1.00 37.34 470 PHE A O 1
ATOM 3695 N N . VAL A 1 471 ? -35.207 -11.513 9.146 1.00 32.31 471 VAL A N 1
ATOM 3696 C CA . VAL A 1 471 ? -35.619 -10.887 10.424 1.00 32.31 471 VAL A CA 1
ATOM 3697 C C . VAL A 1 471 ? -36.620 -9.730 10.250 1.00 32.31 471 VAL A C 1
ATOM 3699 O O . VAL A 1 471 ? -37.275 -9.331 11.210 1.00 32.31 471 VAL A O 1
ATOM 3702 N N . SER A 1 472 ? -36.839 -9.220 9.033 1.00 27.80 472 SER A N 1
ATOM 3703 C CA . SER A 1 472 ? -37.746 -8.078 8.806 1.00 27.80 472 SER A CA 1
ATOM 3704 C C . SER A 1 472 ? -39.240 -8.437 8.721 1.00 27.80 472 SER A C 1
ATOM 3706 O O . SER A 1 472 ? -40.069 -7.529 8.724 1.00 27.80 472 SER A O 1
ATOM 3708 N N . ASN A 1 473 ? -39.604 -9.728 8.708 1.00 30.25 473 ASN A N 1
ATOM 3709 C CA . ASN A 1 473 ? -40.994 -10.192 8.545 1.00 30.25 473 ASN A CA 1
ATOM 3710 C C . ASN A 1 473 ? -41.602 -10.926 9.756 1.00 30.25 473 ASN A C 1
ATOM 3712 O O . ASN A 1 473 ? -42.686 -11.503 9.644 1.00 30.25 473 ASN A O 1
ATOM 3716 N N . LEU A 1 474 ? -40.983 -10.871 10.938 1.00 28.84 474 LEU A N 1
ATOM 3717 C CA . LEU A 1 474 ? -41.622 -11.356 12.169 1.00 28.84 474 LEU A CA 1
ATOM 3718 C C . LEU A 1 474 ? -42.663 -10.345 12.677 1.00 28.84 474 LEU A C 1
ATOM 3720 O O . LEU A 1 474 ? -42.475 -9.633 13.661 1.00 28.84 474 LEU A O 1
ATOM 3724 N N . SER A 1 475 ? -43.808 -10.299 11.994 1.00 30.59 475 SER A N 1
ATOM 3725 C CA . SER A 1 475 ? -45.043 -9.826 12.612 1.00 30.59 475 SER A CA 1
ATOM 3726 C C . SER A 1 475 ? -45.509 -10.877 13.622 1.00 30.59 475 SER A C 1
ATOM 3728 O O . SER A 1 475 ? -45.559 -12.067 13.314 1.00 30.59 475 SER A O 1
ATOM 3730 N N . TRP A 1 476 ? -45.808 -10.446 14.845 1.00 29.75 476 TRP A N 1
ATOM 3731 C CA . TRP A 1 476 ? -46.258 -11.303 15.938 1.00 29.75 476 TRP A CA 1
ATOM 3732 C C . TRP A 1 476 ? -47.614 -11.948 15.602 1.00 29.75 476 TRP A C 1
ATOM 3734 O O . TRP A 1 476 ? -48.656 -11.360 15.885 1.00 29.75 476 TRP A O 1
ATOM 3744 N N . SER A 1 477 ? -47.627 -13.153 15.023 1.00 32.22 477 SER A N 1
ATOM 3745 C CA . SER A 1 477 ? -48.833 -13.991 14.980 1.00 32.22 477 SER A CA 1
ATOM 3746 C C . SER A 1 477 ? -48.786 -15.023 16.103 1.00 32.22 477 SER A C 1
ATOM 3748 O O . SER A 1 477 ? -47.924 -15.900 16.136 1.00 32.22 477 SER A O 1
ATOM 3750 N N . THR A 1 478 ? -49.717 -14.910 17.043 1.00 32.72 478 THR A N 1
ATOM 3751 C CA . THR A 1 478 ? -49.890 -15.802 18.193 1.00 32.72 478 THR A CA 1
ATOM 3752 C C . THR A 1 478 ? -50.602 -17.106 17.813 1.00 32.72 478 THR A C 1
ATOM 3754 O O . THR A 1 478 ? -51.679 -17.366 18.342 1.00 32.72 478 THR A O 1
ATOM 3757 N N . ASP A 1 479 ? -50.025 -17.926 16.932 1.00 30.03 479 ASP A N 1
ATOM 3758 C CA . ASP A 1 479 ? -50.585 -19.248 16.609 1.00 30.03 479 ASP A CA 1
ATOM 3759 C C . ASP A 1 479 ? -49.642 -20.383 17.034 1.00 30.03 479 ASP A C 1
ATOM 3761 O O . ASP A 1 479 ? -48.504 -20.504 16.587 1.00 30.03 479 ASP A O 1
ATOM 3765 N N . TRP A 1 480 ? -50.144 -21.217 17.948 1.00 33.81 480 TRP A N 1
ATOM 3766 C CA . TRP A 1 480 ? -49.440 -22.284 18.670 1.00 33.81 480 TRP A CA 1
ATOM 3767 C C . TRP A 1 480 ? -49.357 -23.628 17.915 1.00 33.81 480 TRP A C 1
ATOM 3769 O O . TRP A 1 480 ? -49.133 -24.662 18.540 1.00 33.81 480 TRP A O 1
ATOM 3779 N N . ASP A 1 481 ? -49.481 -23.643 16.585 1.00 33.00 481 ASP A N 1
ATOM 3780 C CA . ASP A 1 481 ? -49.612 -24.893 15.808 1.00 33.00 481 ASP A CA 1
ATOM 3781 C C . ASP A 1 481 ? -48.354 -25.330 15.027 1.00 33.00 481 ASP A C 1
ATOM 3783 O O . ASP A 1 481 ? -48.390 -26.305 14.279 1.00 33.00 481 ASP A O 1
ATOM 3787 N N . PHE A 1 482 ? -47.194 -24.695 15.227 1.00 29.97 482 PHE A N 1
ATOM 3788 C CA . PHE A 1 482 ? -45.990 -25.014 14.436 1.00 29.97 482 PHE A CA 1
ATOM 3789 C C . PHE A 1 482 ? -45.185 -26.248 14.911 1.00 29.97 482 PHE A C 1
ATOM 3791 O O . PHE A 1 482 ? -44.203 -26.626 14.277 1.00 29.97 482 PHE A O 1
ATOM 3798 N N . VAL A 1 483 ? -45.571 -26.919 16.005 1.00 29.94 483 VAL A N 1
ATOM 3799 C CA . VAL A 1 483 ? -44.742 -27.984 16.626 1.00 29.94 483 VAL A CA 1
ATOM 3800 C C . VAL A 1 483 ? -45.130 -29.415 16.196 1.00 29.94 483 VAL A C 1
ATOM 3802 O O . VAL A 1 483 ? -44.452 -30.373 16.556 1.00 29.94 483 VAL A O 1
ATOM 3805 N N . SER A 1 484 ? -46.168 -29.622 15.381 1.00 29.53 484 SER A N 1
ATOM 3806 C CA . SER A 1 484 ? -46.698 -30.976 15.108 1.00 29.53 484 SER A CA 1
ATOM 3807 C C . SER A 1 484 ? -46.378 -31.583 13.730 1.00 29.53 484 SER A C 1
ATOM 3809 O O . SER A 1 484 ? -46.776 -32.719 13.478 1.00 29.53 484 SER A O 1
ATOM 3811 N N . HIS A 1 485 ? -45.616 -30.912 12.856 1.00 31.44 485 HIS A N 1
ATOM 3812 C CA . HIS A 1 485 ? -45.391 -31.387 11.475 1.00 31.44 485 HIS A CA 1
ATOM 3813 C C . HIS A 1 485 ? -43.944 -31.739 11.087 1.00 31.44 485 HIS A C 1
ATOM 3815 O O . HIS A 1 485 ? -43.668 -31.947 9.907 1.00 31.44 485 HIS A O 1
ATOM 3821 N N . LEU A 1 486 ? -43.028 -31.908 12.047 1.00 27.92 486 LEU A N 1
ATOM 3822 C CA . LEU A 1 486 ? -41.630 -32.274 11.763 1.00 27.92 486 LEU A CA 1
ATOM 3823 C C . LEU A 1 486 ? -41.329 -33.791 11.807 1.00 27.92 486 LEU A C 1
ATOM 3825 O O . LEU A 1 486 ? -40.202 -34.183 12.095 1.00 27.92 486 LEU A O 1
ATOM 3829 N N . SER A 1 487 ? -42.315 -34.664 11.572 1.00 29.94 487 SER A N 1
ATOM 3830 C CA . SER A 1 487 ? -42.148 -36.119 11.768 1.00 29.94 487 SER A CA 1
ATOM 3831 C C . SER A 1 487 ? -42.408 -37.011 10.551 1.00 29.94 487 SER A C 1
ATOM 3833 O O . SER A 1 487 ? -42.307 -38.227 10.683 1.00 29.94 487 SER A O 1
ATOM 3835 N N . LEU A 1 488 ? -42.674 -36.474 9.356 1.00 30.95 488 LEU A N 1
ATOM 3836 C CA . LEU A 1 488 ? -42.867 -37.298 8.153 1.00 30.95 488 LEU A CA 1
ATOM 3837 C C . LEU A 1 488 ? -42.365 -36.584 6.888 1.00 30.95 488 LEU A C 1
ATOM 3839 O O . LEU A 1 488 ? -43.153 -36.003 6.146 1.00 30.95 488 LEU A O 1
ATOM 3843 N N . MET A 1 489 ? -41.061 -36.663 6.611 1.00 26.28 489 MET A N 1
ATOM 3844 C CA . MET A 1 489 ? -40.531 -36.454 5.257 1.00 26.28 489 MET A CA 1
ATOM 3845 C C . MET A 1 489 ? -39.752 -37.702 4.811 1.00 26.28 489 MET A C 1
ATOM 3847 O O . MET A 1 489 ? -38.961 -38.226 5.600 1.00 26.28 489 MET A O 1
ATOM 3851 N N . PRO A 1 490 ? -39.983 -38.225 3.591 1.00 29.33 490 PRO A N 1
ATOM 3852 C CA . PRO A 1 490 ? -39.253 -39.378 3.080 1.00 29.33 490 PRO A CA 1
ATOM 3853 C C . PRO A 1 490 ? -37.786 -39.023 2.828 1.00 29.33 490 PRO A C 1
ATOM 3855 O O . PRO A 1 490 ? -37.476 -37.987 2.245 1.00 29.33 490 PRO A O 1
ATOM 3858 N N . TRP A 1 491 ? -36.899 -39.926 3.234 1.00 24.28 491 TRP A N 1
ATOM 3859 C CA . TRP A 1 491 ? -35.484 -39.927 2.875 1.00 24.28 491 TRP A CA 1
ATOM 3860 C C . TRP A 1 491 ? -35.303 -39.897 1.347 1.00 24.28 491 TRP A C 1
ATOM 3862 O O . TRP A 1 491 ? -35.688 -40.845 0.659 1.00 24.28 491 TRP A O 1
ATOM 3872 N N . HIS A 1 492 ? -34.668 -38.845 0.827 1.00 29.05 492 HIS A N 1
ATOM 3873 C CA . HIS A 1 492 ? -34.051 -38.846 -0.499 1.00 29.05 492 HIS A CA 1
ATOM 3874 C C . HIS A 1 492 ? -32.567 -39.230 -0.346 1.00 29.05 492 HIS A C 1
ATOM 3876 O O . HIS A 1 492 ? -31.826 -38.498 0.310 1.00 29.05 492 HIS A O 1
ATOM 3882 N N . PRO A 1 493 ? -32.097 -40.354 -0.917 1.00 32.69 493 PRO A N 1
ATOM 3883 C CA . PRO A 1 493 ? -30.674 -40.663 -0.957 1.00 32.69 493 PRO A CA 1
ATOM 3884 C C . PRO A 1 493 ? -30.033 -39.799 -2.051 1.00 32.69 493 PRO A C 1
ATOM 3886 O O . PRO A 1 493 ? -30.280 -40.018 -3.235 1.00 32.69 493 PRO A O 1
ATOM 3889 N N . GLY A 1 494 ? -29.263 -38.785 -1.657 1.00 31.64 494 GLY A N 1
ATOM 3890 C CA . GLY A 1 494 ? -28.583 -37.909 -2.618 1.00 31.64 494 GLY A CA 1
ATOM 3891 C C . GLY A 1 494 ? -27.837 -36.699 -2.052 1.00 31.64 494 GLY A C 1
ATOM 3892 O O . GLY A 1 494 ? -27.087 -36.084 -2.797 1.00 31.64 494 GLY A O 1
ATOM 3893 N N . PHE A 1 495 ? -27.982 -36.367 -0.766 1.00 29.45 495 PHE A N 1
ATOM 3894 C CA . PHE A 1 495 ? -27.111 -35.393 -0.100 1.00 29.45 495 PHE A CA 1
ATOM 3895 C C . PHE A 1 495 ? -25.991 -36.133 0.632 1.00 29.45 495 PHE A C 1
ATOM 3897 O O . PHE A 1 495 ? -26.203 -36.682 1.712 1.00 29.45 495 PHE A O 1
ATOM 3904 N N . THR A 1 496 ? -24.799 -36.179 0.044 1.00 36.38 496 THR A N 1
ATOM 3905 C CA . THR A 1 496 ? -23.576 -36.449 0.804 1.00 36.38 496 THR A CA 1
ATOM 3906 C C . THR A 1 496 ? -23.187 -35.167 1.525 1.00 36.38 496 THR A C 1
ATOM 3908 O O . THR A 1 496 ? -22.817 -34.183 0.891 1.00 36.38 496 THR A O 1
ATOM 3911 N N . LEU A 1 497 ? -23.314 -35.181 2.854 1.00 43.06 497 LEU A N 1
ATOM 3912 C CA . LEU A 1 497 ? -22.595 -34.268 3.741 1.00 43.06 497 LEU A CA 1
ATOM 3913 C C . LEU A 1 497 ? -21.102 -34.340 3.365 1.00 43.06 497 LEU A C 1
ATOM 3915 O O . LEU A 1 497 ? -20.634 -35.446 3.077 1.00 43.06 497 LEU A O 1
ATOM 3919 N N . GLY A 1 498 ? -20.394 -33.204 3.323 1.00 54.94 498 GLY A N 1
ATOM 3920 C CA . GLY A 1 498 ? -18.960 -33.164 3.008 1.00 54.94 498 GLY A CA 1
ATOM 3921 C C . GLY A 1 498 ? -18.206 -34.258 3.765 1.00 54.94 498 GLY A C 1
ATOM 3922 O O . GLY A 1 498 ? -18.408 -34.442 4.968 1.00 54.94 498 GLY A O 1
ATOM 3923 N N . LYS A 1 499 ? -17.449 -35.080 3.037 1.00 68.62 499 LYS A N 1
ATOM 3924 C CA . LYS A 1 499 ? -16.642 -36.143 3.636 1.00 68.62 499 LYS A CA 1
ATOM 3925 C C . LYS A 1 499 ? -15.344 -35.497 4.114 1.00 68.62 499 LYS A C 1
ATOM 3927 O O . LYS A 1 499 ? -14.758 -34.722 3.367 1.00 68.62 499 LYS A O 1
ATOM 3932 N N . ALA A 1 500 ? -14.904 -35.833 5.327 1.00 81.12 500 ALA A N 1
ATOM 3933 C CA . ALA A 1 500 ? -13.626 -35.365 5.856 1.00 81.12 500 ALA A CA 1
ATOM 3934 C C . ALA A 1 500 ? -12.496 -35.582 4.824 1.00 81.12 500 ALA A C 1
ATOM 3936 O O . ALA A 1 500 ? -12.460 -36.663 4.215 1.00 81.12 500 ALA A O 1
ATOM 3937 N N . PRO A 1 501 ? -11.591 -34.600 4.630 1.00 86.06 501 PRO A N 1
ATOM 3938 C CA . PRO A 1 501 ? -10.476 -34.726 3.703 1.00 86.06 501 PRO A CA 1
ATOM 3939 C C . PRO A 1 501 ? -9.679 -35.998 3.974 1.00 86.06 501 PRO A C 1
ATOM 3941 O O . PRO A 1 501 ? -9.255 -36.259 5.102 1.00 86.06 501 PRO A O 1
ATOM 3944 N N . GLU A 1 502 ? -9.475 -36.797 2.931 1.00 90.31 502 GLU A N 1
ATOM 3945 C CA . GLU A 1 502 ? -8.753 -38.063 3.013 1.00 90.31 502 GLU A CA 1
ATOM 3946 C C . GLU A 1 502 ? -7.463 -37.962 2.199 1.00 90.31 502 GLU A C 1
ATOM 3948 O O . GLU A 1 502 ? -7.504 -37.649 1.007 1.00 90.31 502 GLU A O 1
ATOM 3953 N N . VAL A 1 503 ? -6.325 -38.253 2.833 1.00 92.44 503 VAL A N 1
ATOM 3954 C CA . VAL A 1 503 ? -5.023 -38.291 2.155 1.00 92.44 503 VAL A CA 1
ATOM 3955 C C . VAL A 1 503 ? -5.004 -39.428 1.129 1.00 92.44 503 VAL A C 1
ATOM 3957 O O . VAL A 1 503 ? -5.232 -40.592 1.465 1.00 92.44 503 VAL A O 1
ATOM 3960 N N . GLU A 1 504 ? -4.714 -39.092 -0.124 1.00 93.31 504 GLU A N 1
ATOM 3961 C CA . GLU A 1 504 ? -4.529 -40.026 -1.230 1.00 93.31 504 GLU A CA 1
ATOM 3962 C C . GLU A 1 504 ? -3.087 -40.543 -1.314 1.00 93.31 504 GLU A C 1
ATOM 3964 O O . GLU A 1 504 ? -2.870 -41.755 -1.387 1.00 93.31 504 GLU A O 1
ATOM 3969 N N . SER A 1 505 ? -2.092 -39.650 -1.295 1.00 94.06 505 SER A N 1
ATOM 3970 C CA . SER A 1 505 ? -0.673 -40.021 -1.382 1.00 94.06 505 SER A CA 1
ATOM 3971 C C . SER A 1 505 ? 0.262 -38.937 -0.834 1.00 94.06 505 SER A C 1
ATOM 3973 O O . SER A 1 505 ? -0.172 -37.834 -0.514 1.00 94.06 505 SER A O 1
ATOM 3975 N N . THR A 1 506 ? 1.553 -39.254 -0.701 1.00 94.44 506 THR A N 1
ATOM 3976 C CA . THR A 1 506 ? 2.591 -38.306 -0.273 1.00 94.44 506 THR A CA 1
ATOM 3977 C C . THR A 1 506 ? 3.785 -38.352 -1.215 1.00 94.44 506 THR A C 1
ATOM 3979 O O . THR A 1 506 ? 4.129 -39.412 -1.737 1.00 94.44 506 THR A O 1
ATOM 3982 N N . GLU A 1 507 ? 4.462 -37.221 -1.368 1.00 89.38 507 GLU A N 1
ATOM 3983 C CA . GLU A 1 507 ? 5.765 -37.114 -2.017 1.00 89.38 507 GLU A CA 1
ATOM 3984 C C . GLU A 1 507 ? 6.744 -36.498 -1.013 1.00 89.38 507 GLU A C 1
ATOM 3986 O O . GLU A 1 507 ? 6.493 -35.402 -0.521 1.00 89.38 507 GLU A O 1
ATOM 3991 N N . PRO A 1 508 ? 7.840 -37.169 -0.643 1.00 90.44 508 PRO A N 1
ATOM 3992 C CA . PRO A 1 508 ? 8.121 -38.575 -0.900 1.00 90.44 508 PRO A CA 1
ATOM 3993 C C . PRO A 1 508 ? 7.089 -39.528 -0.292 1.00 90.44 508 PRO A C 1
ATOM 3995 O O . PRO A 1 508 ? 6.384 -39.202 0.672 1.00 90.44 508 PRO A O 1
ATOM 3998 N N . LEU A 1 509 ? 7.052 -40.747 -0.821 1.00 90.06 509 LEU A N 1
ATOM 3999 C CA . LEU A 1 509 ? 6.289 -41.843 -0.244 1.00 90.06 509 LEU A CA 1
ATOM 4000 C C . LEU A 1 509 ? 6.829 -42.195 1.148 1.00 90.06 509 LEU A C 1
ATOM 4002 O O . LEU A 1 509 ? 8.003 -42.008 1.475 1.00 90.06 509 LEU A O 1
ATOM 4006 N N . ASN A 1 510 ? 5.966 -42.756 1.991 1.00 91.19 510 ASN A N 1
ATOM 4007 C CA . ASN A 1 510 ? 6.356 -43.131 3.345 1.00 91.19 510 ASN A CA 1
ATOM 4008 C C . ASN A 1 510 ? 7.516 -44.154 3.356 1.00 91.19 510 ASN A C 1
ATOM 4010 O O . ASN A 1 510 ? 7.403 -45.265 2.838 1.00 91.19 510 ASN A O 1
ATOM 4014 N N . ASN A 1 511 ? 8.599 -43.794 4.042 1.00 89.31 511 ASN A N 1
ATOM 4015 C CA . ASN A 1 511 ? 9.908 -44.447 4.120 1.00 89.31 511 ASN A CA 1
ATOM 4016 C C . ASN A 1 511 ? 10.723 -44.464 2.813 1.00 89.31 511 ASN A C 1
ATOM 4018 O O . ASN A 1 511 ? 11.646 -45.270 2.685 1.00 89.31 511 ASN A O 1
ATOM 4022 N N . GLU A 1 512 ? 10.424 -43.584 1.860 1.00 89.31 512 GLU A N 1
ATOM 4023 C CA . GLU A 1 512 ? 11.250 -43.402 0.667 1.00 89.31 512 GLU A CA 1
ATOM 4024 C C . GLU A 1 512 ? 12.579 -42.701 0.997 1.00 89.31 512 GLU A C 1
ATOM 4026 O O . GLU A 1 512 ? 12.705 -41.947 1.968 1.00 89.31 512 GLU A O 1
ATOM 4031 N N . THR A 1 513 ? 13.598 -43.000 0.188 1.00 86.69 513 THR A N 1
ATOM 4032 C CA . THR A 1 513 ? 14.901 -42.333 0.225 1.00 86.69 513 THR A CA 1
ATOM 4033 C C . THR A 1 513 ? 14.987 -41.344 -0.928 1.00 86.69 513 THR A C 1
ATOM 4035 O O . THR A 1 513 ? 14.845 -41.744 -2.080 1.00 86.69 513 THR A O 1
ATOM 4038 N N . VAL A 1 514 ? 15.248 -40.078 -0.619 1.00 82.56 514 VAL A N 1
ATOM 4039 C CA . VAL A 1 514 ? 15.270 -38.968 -1.578 1.00 82.56 514 VAL A CA 1
ATOM 4040 C C . VAL A 1 514 ? 16.619 -38.265 -1.610 1.00 82.56 514 VAL A C 1
ATOM 4042 O O . VAL A 1 514 ? 17.423 -38.379 -0.684 1.00 82.56 514 VAL A O 1
ATOM 4045 N N . THR A 1 515 ? 16.871 -37.551 -2.702 1.00 76.69 515 THR A N 1
ATOM 4046 C CA . THR A 1 515 ? 18.070 -36.733 -2.906 1.00 76.69 515 THR A CA 1
ATOM 4047 C C . THR A 1 515 ? 17.864 -35.306 -2.393 1.00 76.69 515 THR A C 1
ATOM 4049 O O . THR A 1 515 ? 16.742 -34.908 -2.079 1.00 76.69 515 THR A O 1
ATOM 4052 N N . ASP A 1 516 ? 18.948 -34.534 -2.326 1.00 67.00 516 ASP A N 1
ATOM 4053 C CA . ASP A 1 516 ? 18.939 -33.136 -1.881 1.00 67.00 516 ASP A CA 1
ATOM 4054 C C . ASP A 1 516 ? 17.885 -32.285 -2.616 1.00 67.00 516 ASP A C 1
ATOM 4056 O O . ASP A 1 516 ? 17.701 -32.413 -3.828 1.00 67.00 516 ASP A O 1
ATOM 4060 N N . GLY A 1 517 ? 17.217 -31.391 -1.876 1.00 62.75 517 GLY A N 1
ATOM 4061 C CA . GLY A 1 517 ? 16.237 -30.449 -2.438 1.00 62.75 517 GLY A CA 1
ATOM 4062 C C . GLY A 1 517 ? 14.826 -31.014 -2.644 1.00 62.75 517 GLY A C 1
ATOM 4063 O O . GLY A 1 517 ? 14.080 -30.485 -3.464 1.00 62.75 517 GLY A O 1
ATOM 4064 N N . VAL A 1 518 ? 14.453 -32.078 -1.923 1.00 72.19 518 VAL A N 1
ATOM 4065 C CA . VAL A 1 518 ? 13.103 -32.660 -1.988 1.00 72.19 518 VAL A CA 1
ATOM 4066 C C . VAL A 1 518 ? 12.022 -31.651 -1.574 1.00 72.19 518 VAL A C 1
ATOM 4068 O O . VAL A 1 518 ? 12.133 -30.985 -0.543 1.00 72.19 518 VAL A O 1
ATOM 4071 N N . VAL A 1 519 ? 10.954 -31.572 -2.367 1.00 71.38 519 VAL A N 1
ATOM 4072 C CA . VAL A 1 519 ? 9.721 -30.855 -2.018 1.00 71.38 519 VAL A CA 1
ATOM 4073 C C . VAL A 1 519 ? 8.766 -31.856 -1.380 1.00 71.38 519 VAL A C 1
ATOM 4075 O O . VAL A 1 519 ? 8.512 -32.909 -1.963 1.00 71.38 519 VAL A O 1
ATOM 4078 N N . LEU A 1 520 ? 8.259 -31.551 -0.185 1.00 83.69 520 LEU A N 1
ATOM 4079 C CA . LEU A 1 520 ? 7.325 -32.428 0.516 1.00 83.69 520 LEU A CA 1
ATOM 4080 C C . LEU A 1 520 ? 5.890 -32.052 0.127 1.00 83.69 520 LEU A C 1
ATOM 4082 O O . LEU A 1 520 ? 5.517 -30.883 0.228 1.00 83.69 520 LEU A O 1
ATOM 4086 N N . LYS A 1 521 ? 5.092 -33.027 -0.309 1.00 89.38 521 LYS A N 1
ATOM 4087 C CA . LYS A 1 521 ? 3.696 -32.847 -0.725 1.00 89.38 521 LYS A CA 1
ATOM 4088 C C . LYS A 1 521 ? 2.793 -33.917 -0.118 1.00 89.38 521 LYS A C 1
ATOM 4090 O O . LYS A 1 521 ? 3.195 -35.075 0.012 1.00 89.38 521 LYS A O 1
ATOM 4095 N N . VAL A 1 522 ? 1.560 -33.541 0.203 1.00 92.88 522 VAL A N 1
ATOM 4096 C CA . VAL A 1 522 ? 0.467 -34.461 0.550 1.00 92.88 522 VAL A CA 1
ATOM 4097 C C . VAL A 1 522 ? -0.693 -34.207 -0.394 1.00 92.88 522 VAL A C 1
ATOM 4099 O O . VAL A 1 522 ? -1.222 -33.103 -0.422 1.00 92.88 522 VAL A O 1
ATOM 4102 N N . HIS A 1 523 ? -1.090 -35.228 -1.140 1.00 89.50 523 HIS A N 1
ATOM 4103 C CA . HIS A 1 523 ? -2.229 -35.181 -2.052 1.00 89.50 523 HIS A CA 1
ATOM 4104 C C . HIS A 1 523 ? -3.467 -35.705 -1.341 1.00 89.50 523 HIS A C 1
ATOM 4106 O O . HIS A 1 523 ? -3.413 -36.769 -0.718 1.00 89.50 523 HIS A O 1
ATOM 4112 N N . PHE A 1 524 ? -4.575 -34.985 -1.441 1.00 90.31 524 PHE A N 1
ATOM 4113 C CA . PHE A 1 524 ? -5.878 -35.363 -0.906 1.00 90.31 524 PHE A CA 1
ATOM 4114 C C . PHE A 1 524 ? -6.810 -35.780 -2.040 1.00 90.31 524 PHE A C 1
ATOM 4116 O O . PHE A 1 524 ? -6.670 -35.335 -3.171 1.00 90.31 524 PHE A O 1
ATOM 4123 N N . LYS A 1 525 ? -7.792 -36.633 -1.737 1.00 87.75 525 LYS A N 1
ATOM 4124 C CA . LYS A 1 525 ? -8.766 -37.098 -2.744 1.00 87.75 525 LYS A CA 1
ATOM 4125 C C . LYS A 1 525 ? -9.705 -36.001 -3.250 1.00 87.75 525 LYS A C 1
ATOM 4127 O O . LYS A 1 525 ? -10.325 -36.165 -4.297 1.00 87.75 525 LYS A O 1
ATOM 4132 N N . ASP A 1 526 ? -9.854 -34.939 -2.467 1.00 81.12 526 ASP A N 1
ATOM 4133 C CA . ASP A 1 526 ? -10.769 -33.830 -2.696 1.00 81.12 526 ASP A CA 1
ATOM 4134 C C . ASP A 1 526 ? -10.041 -32.505 -2.421 1.00 81.12 526 ASP A C 1
ATOM 4136 O O . ASP A 1 526 ? -9.007 -32.474 -1.755 1.00 81.12 526 ASP A O 1
ATOM 4140 N N . GLN A 1 527 ? -10.604 -31.399 -2.914 1.00 74.88 527 GLN A N 1
ATOM 4141 C CA . GLN A 1 527 ? -10.083 -30.049 -2.677 1.00 74.88 527 GLN A CA 1
ATOM 4142 C C . GLN A 1 527 ? -10.090 -29.706 -1.181 1.00 74.88 527 GLN A C 1
ATOM 4144 O O . GLN A 1 527 ? -11.085 -29.951 -0.488 1.00 74.88 527 GLN A O 1
ATOM 4149 N N . ILE A 1 528 ? -9.013 -29.081 -0.707 1.00 79.12 528 ILE A N 1
ATOM 4150 C CA . ILE A 1 528 ? -8.807 -28.755 0.707 1.00 79.12 528 ILE A CA 1
ATOM 4151 C C . ILE A 1 528 ? -8.673 -27.243 0.931 1.00 79.12 528 ILE A C 1
ATOM 4153 O O . ILE A 1 528 ? -8.354 -26.472 0.029 1.00 79.12 528 ILE A O 1
ATOM 4157 N N . LYS A 1 529 ? -8.932 -26.812 2.164 1.00 70.75 529 LYS A N 1
ATOM 4158 C CA . LYS A 1 529 ? -8.794 -25.442 2.664 1.00 70.75 529 LYS A CA 1
ATOM 4159 C C . LYS A 1 529 ? -7.936 -25.424 3.930 1.00 70.75 529 LYS A C 1
ATOM 4161 O O . LYS A 1 529 ? -7.902 -26.426 4.650 1.00 70.75 529 LYS A O 1
ATOM 4166 N N . PRO A 1 530 ? -7.272 -24.298 4.239 1.00 59.44 530 PRO A N 1
ATOM 4167 C CA . PRO A 1 530 ? -6.509 -24.162 5.473 1.00 59.44 530 PRO A CA 1
ATOM 4168 C C . PRO A 1 530 ? -7.433 -24.285 6.690 1.00 59.44 530 PRO A C 1
ATOM 4170 O O . PRO A 1 530 ? -8.527 -23.720 6.709 1.00 59.44 530 PRO A O 1
ATOM 4173 N N . GLY A 1 531 ? -7.005 -25.048 7.692 1.00 68.06 531 GLY A N 1
ATOM 4174 C CA . GLY A 1 531 ? -7.683 -25.176 8.978 1.00 68.06 531 GLY A CA 1
ATOM 4175 C C . GLY A 1 531 ? -6.902 -24.509 10.122 1.00 68.06 531 GLY A C 1
ATOM 4176 O O . GLY A 1 531 ? -5.761 -24.083 9.925 1.00 68.06 531 GLY A O 1
ATOM 4177 N N . PRO A 1 532 ? -7.493 -24.406 11.328 1.00 60.19 532 PRO A N 1
ATOM 4178 C CA . PRO A 1 532 ? -6.875 -23.742 12.481 1.00 60.19 532 PRO A CA 1
ATOM 4179 C C . PRO A 1 532 ? -5.493 -24.286 12.870 1.00 60.19 532 PRO A C 1
ATOM 4181 O O . PRO A 1 532 ? -4.651 -23.519 13.327 1.00 60.19 532 PRO A O 1
ATOM 4184 N N . GLY A 1 533 ? -5.247 -25.581 12.654 1.00 67.31 533 GLY A N 1
ATOM 4185 C CA . GLY A 1 533 ? -3.986 -26.251 12.985 1.00 67.31 533 GLY A CA 1
ATOM 4186 C C . GLY A 1 533 ? -2.923 -26.189 11.884 1.00 67.31 533 GLY A C 1
ATOM 4187 O O . GLY A 1 533 ? -1.919 -26.894 11.968 1.00 67.31 533 GLY A O 1
ATOM 4188 N N . LEU A 1 534 ? -3.125 -25.410 10.808 1.00 74.19 534 LEU A N 1
ATOM 4189 C CA . LEU A 1 534 ? -2.197 -25.396 9.666 1.00 74.19 534 LEU A CA 1
ATOM 4190 C C . LEU A 1 534 ? -0.797 -24.914 10.073 1.00 74.19 534 LEU A C 1
ATOM 4192 O O . LEU A 1 534 ? 0.205 -25.440 9.596 1.00 74.19 534 LEU A O 1
ATOM 4196 N N . ALA A 1 535 ? -0.728 -23.945 10.987 1.00 63.03 535 ALA A N 1
ATOM 4197 C CA . ALA A 1 535 ? 0.528 -23.418 11.519 1.00 63.03 535 ALA A CA 1
ATOM 4198 C C . ALA A 1 535 ? 1.250 -24.395 12.471 1.00 63.03 535 ALA A C 1
ATOM 4200 O O . ALA A 1 535 ? 2.430 -24.208 12.759 1.00 63.03 535 ALA A O 1
ATOM 4201 N N . ASP A 1 536 ? 0.560 -25.442 12.933 1.00 74.69 536 ASP A N 1
ATOM 4202 C CA . ASP A 1 536 ? 1.088 -26.454 13.854 1.00 74.69 536 ASP A CA 1
ATOM 4203 C C . ASP A 1 536 ? 1.679 -27.672 13.118 1.00 74.69 536 ASP A C 1
ATOM 4205 O O . ASP A 1 536 ? 2.091 -28.659 13.739 1.00 74.69 536 ASP A O 1
ATOM 4209 N N . VAL A 1 537 ? 1.746 -27.623 11.783 1.00 75.81 537 VAL A N 1
ATOM 4210 C CA . VAL A 1 537 ? 2.446 -28.629 10.984 1.00 75.81 537 VAL A CA 1
ATOM 4211 C C . VAL A 1 537 ? 3.949 -28.515 11.227 1.00 75.81 537 VAL A C 1
ATOM 4213 O O . VAL A 1 537 ? 4.544 -27.441 11.139 1.00 75.81 537 VAL A O 1
ATOM 4216 N N . VAL A 1 538 ? 4.586 -29.649 11.520 1.00 81.94 538 VAL A N 1
ATOM 4217 C CA . VAL A 1 538 ? 6.015 -29.692 11.854 1.00 81.94 538 VAL A CA 1
ATOM 4218 C C . VAL A 1 538 ? 6.755 -30.785 11.104 1.00 81.94 538 VAL A C 1
ATOM 4220 O O . VAL A 1 538 ? 6.220 -31.860 10.821 1.00 81.94 538 VAL A O 1
ATOM 4223 N N . LEU A 1 539 ? 8.038 -30.534 10.856 1.00 85.50 539 LEU A N 1
ATOM 4224 C CA . LEU A 1 539 ? 8.988 -31.511 10.343 1.00 85.50 539 LEU A CA 1
ATOM 4225 C C . LEU A 1 539 ? 9.943 -31.916 11.472 1.00 85.50 539 LEU A C 1
ATOM 4227 O O . LEU A 1 539 ? 10.728 -31.110 11.962 1.00 85.50 539 LEU A O 1
ATOM 4231 N N . ALA A 1 540 ? 9.873 -33.170 11.904 1.00 85.06 540 ALA A N 1
ATOM 4232 C CA . ALA A 1 540 ? 10.605 -33.677 13.059 1.00 85.06 540 ALA A CA 1
ATOM 4233 C C . ALA A 1 540 ? 11.572 -34.811 12.691 1.00 85.06 540 ALA A C 1
ATOM 4235 O O . ALA A 1 540 ? 11.248 -35.687 11.893 1.00 85.06 540 ALA A O 1
ATOM 4236 N N . SER A 1 541 ? 12.734 -34.832 13.330 1.00 84.75 541 SER A N 1
ATOM 4237 C CA . SER A 1 541 ? 13.635 -35.982 13.423 1.00 84.75 541 SER A CA 1
ATOM 4238 C C . SER A 1 541 ? 13.798 -36.388 14.898 1.00 84.75 541 SER A C 1
ATOM 4240 O O . SER A 1 541 ? 13.135 -35.828 15.773 1.00 84.75 541 SER A O 1
ATOM 4242 N N . ASP A 1 542 ? 14.636 -37.385 15.194 1.00 77.56 542 ASP A N 1
ATOM 4243 C CA . ASP A 1 542 ? 14.794 -37.919 16.558 1.00 77.56 542 ASP A CA 1
ATOM 4244 C C . ASP A 1 542 ? 15.289 -36.874 17.581 1.00 77.56 542 ASP A C 1
ATOM 4246 O O . ASP A 1 542 ? 15.006 -36.996 18.773 1.00 77.56 542 ASP A O 1
ATOM 4250 N N . ASP A 1 543 ? 16.026 -35.854 17.133 1.00 77.81 543 ASP A N 1
ATOM 4251 C CA . ASP A 1 543 ? 16.658 -34.831 17.973 1.00 77.81 543 ASP A CA 1
ATOM 4252 C C . ASP A 1 543 ? 16.298 -33.386 17.587 1.00 77.81 543 ASP A C 1
ATOM 4254 O O . ASP A 1 543 ? 16.766 -32.446 18.230 1.00 77.81 543 ASP A O 1
ATOM 4258 N N . GLU A 1 544 ? 15.448 -33.189 16.575 1.00 76.62 544 GLU A N 1
ATOM 4259 C CA . GLU A 1 544 ? 15.126 -31.869 16.031 1.00 76.62 544 GLU A CA 1
ATOM 4260 C C . GLU A 1 544 ? 13.646 -31.765 15.639 1.00 76.62 544 GLU A C 1
ATOM 4262 O O . GLU A 1 544 ? 13.053 -32.707 15.121 1.00 76.62 544 GLU A O 1
ATOM 4267 N N . THR A 1 545 ? 13.027 -30.607 15.860 1.00 79.25 545 THR A N 1
ATOM 4268 C CA . THR A 1 545 ? 11.711 -30.271 15.299 1.00 79.25 545 THR A CA 1
ATOM 4269 C C . THR A 1 545 ? 11.803 -28.902 14.652 1.00 79.25 545 THR A C 1
ATOM 4271 O O . THR A 1 545 ? 12.234 -27.943 15.287 1.00 79.25 545 THR A O 1
ATOM 4274 N N . ARG A 1 546 ? 11.408 -28.830 13.385 1.00 72.25 546 ARG A N 1
ATOM 4275 C CA . ARG A 1 546 ? 11.361 -27.615 12.585 1.00 72.25 546 ARG A CA 1
ATOM 4276 C C . ARG A 1 546 ? 9.910 -27.217 12.387 1.00 72.25 546 ARG A C 1
ATOM 4278 O O . ARG A 1 546 ? 9.091 -28.044 11.980 1.00 72.25 546 ARG A O 1
ATOM 4285 N N . LEU A 1 547 ? 9.622 -25.950 12.658 1.00 63.59 547 LEU A N 1
ATOM 4286 C CA . LEU A 1 547 ? 8.432 -25.315 12.111 1.00 63.59 547 LEU A CA 1
ATOM 4287 C C . LEU A 1 547 ? 8.614 -25.234 10.596 1.00 63.59 547 LEU A C 1
ATOM 4289 O O . LEU A 1 547 ? 9.709 -24.933 10.115 1.00 63.59 547 LEU A O 1
ATOM 4293 N N . VAL A 1 548 ? 7.560 -25.553 9.862 1.00 60.38 548 VAL A N 1
ATOM 4294 C CA . VAL A 1 548 ? 7.557 -25.530 8.402 1.00 60.38 548 VAL A CA 1
ATOM 4295 C C . VAL A 1 548 ? 6.454 -24.606 7.935 1.00 60.38 548 VAL A C 1
ATOM 4297 O O . VAL A 1 548 ? 5.382 -24.551 8.531 1.00 60.38 548 VAL A O 1
ATOM 4300 N N . PHE A 1 549 ? 6.726 -23.870 6.865 1.00 57.53 549 PHE A N 1
ATOM 4301 C CA . PHE A 1 549 ? 5.659 -23.186 6.154 1.00 57.53 549 PHE A CA 1
ATOM 4302 C C . PHE A 1 549 ? 4.835 -24.237 5.416 1.00 57.53 549 PHE A C 1
ATOM 4304 O O . PHE A 1 549 ? 5.355 -25.283 5.034 1.00 57.53 549 PHE A O 1
ATOM 4311 N N . VAL A 1 550 ? 3.542 -23.998 5.255 1.00 62.88 550 VAL A N 1
ATOM 4312 C CA . VAL A 1 550 ? 2.660 -24.943 4.578 1.00 62.88 550 VAL A CA 1
ATOM 4313 C C . VAL A 1 550 ? 1.754 -24.175 3.639 1.00 62.88 550 VAL A C 1
ATOM 4315 O O . VAL A 1 550 ? 1.171 -23.166 4.026 1.00 62.88 550 VAL A O 1
ATOM 4318 N N . PHE A 1 551 ? 1.644 -24.659 2.408 1.00 65.00 551 PHE A N 1
ATOM 4319 C CA . PHE A 1 551 ? 0.812 -24.081 1.362 1.00 65.00 551 PHE A CA 1
ATOM 4320 C C . PHE A 1 551 ? -0.230 -25.094 0.905 1.00 65.00 551 PHE A C 1
ATOM 4322 O O . PHE A 1 551 ? -0.003 -26.300 0.981 1.00 65.00 551 PHE A O 1
ATOM 4329 N N . ILE A 1 552 ? -1.364 -24.604 0.413 1.00 68.81 552 ILE A N 1
ATOM 4330 C CA . ILE A 1 552 ? -2.410 -25.429 -0.189 1.00 68.81 552 ILE A CA 1
ATOM 4331 C C . ILE A 1 552 ? -2.591 -24.996 -1.639 1.00 68.81 552 ILE A C 1
ATOM 4333 O O . ILE A 1 552 ? -2.891 -23.836 -1.906 1.00 68.81 552 ILE A O 1
ATOM 4337 N N . GLU A 1 553 ? -2.454 -25.945 -2.559 1.00 69.25 553 GLU A N 1
ATOM 4338 C CA . GLU A 1 553 ? -2.748 -25.785 -3.981 1.00 69.25 553 GLU A CA 1
ATOM 4339 C C . GLU A 1 553 ? -3.815 -26.804 -4.383 1.00 69.25 553 GLU A C 1
ATOM 4341 O O . GLU A 1 553 ? -3.529 -27.968 -4.657 1.00 69.25 553 GLU A O 1
ATOM 4346 N N . GLY A 1 554 ? -5.074 -26.367 -4.384 1.00 76.50 554 GLY A N 1
ATOM 4347 C CA . GLY A 1 554 ? -6.215 -27.209 -4.732 1.00 76.50 554 GLY A CA 1
ATOM 4348 C C . GLY A 1 554 ? -6.431 -28.372 -3.756 1.00 76.50 554 GLY A C 1
ATOM 4349 O O . GLY A 1 554 ? -7.025 -28.199 -2.696 1.00 76.50 554 GLY A O 1
ATOM 4350 N N . ASP A 1 555 ? -5.984 -29.567 -4.134 1.00 83.69 555 ASP A N 1
ATOM 4351 C CA . ASP A 1 555 ? -6.038 -30.810 -3.348 1.00 83.69 555 ASP A CA 1
ATOM 4352 C C . ASP A 1 555 ? -4.679 -31.192 -2.730 1.00 83.69 555 ASP A C 1
ATOM 4354 O O . ASP A 1 555 ? -4.547 -32.242 -2.101 1.00 83.69 555 ASP A O 1
ATOM 4358 N N . THR A 1 556 ? -3.660 -30.348 -2.894 1.00 76.44 556 THR A N 1
ATOM 4359 C CA . THR A 1 556 ? -2.284 -30.645 -2.492 1.00 76.44 556 THR A CA 1
ATOM 4360 C C . THR A 1 556 ? -1.823 -29.729 -1.360 1.00 76.44 556 THR A C 1
ATOM 4362 O O . THR A 1 556 ? -1.924 -28.509 -1.452 1.00 76.44 556 THR A O 1
ATOM 4365 N N . LEU A 1 557 ? -1.253 -30.308 -0.303 1.00 81.31 557 LEU A N 1
ATOM 4366 C CA . LEU A 1 557 ? -0.569 -29.606 0.783 1.00 81.31 557 LEU A CA 1
ATOM 4367 C C . LEU A 1 557 ? 0.948 -29.628 0.537 1.00 81.31 557 LEU A C 1
ATOM 4369 O O . LEU A 1 557 ? 1.560 -30.695 0.600 1.00 81.31 557 LEU A O 1
ATOM 4373 N N . LEU A 1 558 ? 1.562 -28.475 0.271 1.00 79.44 558 LEU A N 1
ATOM 4374 C CA . LEU A 1 558 ? 3.006 -28.333 0.066 1.00 79.44 558 LEU A CA 1
ATOM 4375 C C . LEU A 1 558 ? 3.697 -27.899 1.355 1.00 79.44 558 LEU A C 1
ATOM 4377 O O . LEU A 1 558 ? 3.258 -26.968 2.022 1.00 79.44 558 LEU A O 1
ATOM 4381 N N . ILE A 1 559 ? 4.813 -28.544 1.682 1.00 77.62 559 ILE A N 1
ATOM 4382 C CA . ILE A 1 559 ? 5.550 -28.325 2.927 1.00 77.62 559 ILE A CA 1
ATOM 4383 C C . ILE A 1 559 ? 7.029 -28.113 2.578 1.00 77.62 559 ILE A C 1
ATOM 4385 O O . ILE A 1 559 ? 7.804 -29.073 2.502 1.00 77.62 559 ILE A O 1
ATOM 4389 N N . PRO A 1 560 ? 7.467 -26.870 2.322 1.00 72.62 560 PRO A N 1
ATOM 4390 C CA . PRO A 1 560 ? 8.865 -26.585 2.101 1.00 72.62 560 PRO A CA 1
ATOM 4391 C C . PRO A 1 560 ? 9.610 -26.653 3.440 1.00 72.62 560 PRO A C 1
ATOM 4393 O O . PRO A 1 560 ? 9.144 -26.147 4.463 1.00 72.62 560 PRO A O 1
ATOM 4396 N N . PRO A 1 561 ? 10.815 -27.226 3.458 1.00 58.72 561 PRO A N 1
ATOM 4397 C CA . PRO A 1 561 ? 11.505 -27.551 4.702 1.00 58.72 561 PRO A CA 1
ATOM 4398 C C . PRO A 1 561 ? 12.146 -26.368 5.459 1.00 58.72 561 PRO A C 1
ATOM 4400 O O . PRO A 1 561 ? 12.909 -26.598 6.398 1.00 58.72 561 PRO A O 1
ATOM 4403 N N . GLY A 1 562 ? 11.869 -25.114 5.073 1.00 52.28 562 GLY A N 1
ATOM 4404 C CA . GLY A 1 562 ? 12.354 -23.907 5.768 1.00 52.28 562 GLY A CA 1
ATOM 4405 C C . GLY A 1 562 ? 13.869 -23.651 5.671 1.00 52.28 562 GLY A C 1
ATOM 4406 O O . GLY A 1 562 ? 14.401 -22.804 6.380 1.00 52.28 562 GLY A O 1
ATOM 4407 N N . GLY A 1 563 ? 14.570 -24.388 4.808 1.00 57.78 563 GLY A N 1
ATOM 4408 C CA . GLY A 1 563 ? 16.018 -24.356 4.595 1.00 57.78 563 GLY A CA 1
ATOM 4409 C C . GLY A 1 563 ? 16.454 -25.578 3.777 1.00 57.78 563 GLY A C 1
ATOM 4410 O O . GLY A 1 563 ? 15.614 -26.434 3.486 1.00 57.78 563 GLY A O 1
ATOM 4411 N N . PRO A 1 564 ? 17.730 -25.704 3.377 1.00 57.38 564 PRO A N 1
ATOM 4412 C CA . PRO A 1 564 ? 18.171 -26.881 2.643 1.00 57.38 564 PRO A CA 1
ATOM 4413 C C . PRO A 1 564 ? 17.961 -28.150 3.497 1.00 57.38 564 PRO A C 1
ATOM 4415 O O . PRO A 1 564 ? 18.343 -28.222 4.664 1.00 57.38 564 PRO A O 1
ATOM 4418 N N . LEU A 1 565 ? 17.298 -29.164 2.934 1.00 65.00 565 LEU A N 1
ATOM 4419 C CA . LEU A 1 565 ? 17.389 -30.545 3.414 1.00 65.00 565 LEU A CA 1
ATOM 4420 C C . LEU A 1 565 ? 18.470 -31.222 2.579 1.00 65.00 565 LEU A C 1
ATOM 4422 O O . LEU A 1 565 ? 18.166 -31.886 1.588 1.00 65.00 565 LEU A O 1
ATOM 4426 N N . THR A 1 566 ? 19.735 -30.992 2.928 1.00 63.88 566 THR A N 1
ATOM 4427 C CA . THR A 1 566 ? 20.853 -31.672 2.262 1.00 63.88 566 THR A CA 1
ATOM 4428 C C . THR A 1 566 ? 21.265 -32.920 3.025 1.00 63.88 566 THR A C 1
ATOM 4430 O O . THR A 1 566 ? 21.151 -33.005 4.250 1.00 63.88 566 THR A O 1
ATOM 4433 N N . ALA A 1 567 ? 21.823 -33.898 2.326 1.00 60.31 567 ALA A N 1
ATOM 4434 C CA . ALA A 1 567 ? 22.452 -35.061 2.934 1.00 60.31 567 ALA A CA 1
ATOM 4435 C C . ALA A 1 567 ? 23.582 -34.686 3.910 1.00 60.31 567 ALA A C 1
ATOM 4437 O O . ALA A 1 567 ? 23.816 -35.395 4.888 1.00 60.31 567 ALA A O 1
ATOM 4438 N N . HIS A 1 568 ? 24.258 -33.556 3.669 1.00 59.69 568 HIS A N 1
ATOM 4439 C CA . HIS A 1 568 ? 25.294 -33.019 4.552 1.00 59.69 568 HIS A CA 1
ATOM 4440 C C . HIS A 1 568 ? 24.721 -32.534 5.895 1.00 59.69 568 HIS A C 1
ATOM 4442 O O . HIS A 1 568 ? 25.301 -32.813 6.941 1.00 59.69 568 HIS A O 1
ATOM 4448 N N . GLU A 1 569 ? 23.577 -31.847 5.887 1.00 59.25 569 GLU A N 1
ATOM 4449 C CA . GLU A 1 569 ? 22.923 -31.345 7.108 1.00 59.25 569 GLU A CA 1
ATOM 4450 C C . GLU A 1 569 ? 22.115 -32.424 7.828 1.00 59.25 569 GLU A C 1
ATOM 4452 O O . GLU A 1 569 ? 22.052 -32.454 9.055 1.00 59.25 569 GLU A O 1
ATOM 4457 N N . THR A 1 570 ? 21.501 -33.330 7.070 1.00 65.75 570 THR A N 1
ATOM 4458 C CA . THR A 1 570 ? 20.654 -34.389 7.620 1.00 65.75 570 THR A CA 1
ATOM 4459 C C . THR A 1 570 ? 21.452 -35.609 8.066 1.00 65.75 570 THR A C 1
ATOM 4461 O O . THR A 1 570 ? 20.952 -36.376 8.880 1.00 65.75 570 THR A O 1
ATOM 4464 N N . GLY A 1 571 ? 22.671 -35.828 7.561 1.00 65.25 571 GLY A N 1
ATOM 4465 C CA . GLY A 1 571 ? 23.513 -36.971 7.929 1.00 65.25 571 GLY A CA 1
ATOM 4466 C C . GLY A 1 571 ? 22.866 -38.340 7.669 1.00 65.25 571 GLY A C 1
ATOM 4467 O O . GLY A 1 571 ? 23.194 -39.302 8.361 1.00 65.25 571 GLY A O 1
ATOM 4468 N N . GLY A 1 572 ? 21.913 -38.430 6.731 1.00 72.62 572 GLY A N 1
ATOM 4469 C CA . GLY A 1 572 ? 21.128 -39.647 6.490 1.00 72.62 572 GLY A CA 1
ATOM 4470 C C . GLY A 1 572 ? 20.052 -39.936 7.548 1.00 72.62 572 GLY A C 1
ATOM 4471 O O . GLY A 1 572 ? 19.589 -41.073 7.652 1.00 72.62 572 GLY A O 1
ATOM 4472 N N . LYS A 1 573 ? 19.668 -38.945 8.366 1.00 79.31 573 LYS A N 1
ATOM 4473 C CA . LYS A 1 573 ? 18.612 -39.078 9.382 1.00 79.31 573 LYS A CA 1
ATOM 4474 C C . LYS A 1 573 ? 17.227 -39.264 8.753 1.00 79.31 573 LYS A C 1
ATOM 4476 O O . LYS A 1 573 ? 16.931 -38.757 7.669 1.00 79.31 573 LYS A O 1
ATOM 4481 N N . LYS A 1 574 ? 16.359 -39.964 9.492 1.00 87.50 574 LYS A N 1
ATOM 4482 C CA . LYS A 1 574 ? 14.934 -40.105 9.182 1.00 87.50 574 LYS A CA 1
ATOM 4483 C C . LYS A 1 574 ? 14.179 -38.855 9.633 1.00 87.50 574 LYS A C 1
ATOM 4485 O O . LYS A 1 574 ? 14.284 -38.450 10.788 1.00 87.50 574 LYS A O 1
ATOM 4490 N N . TRP A 1 575 ? 13.387 -38.297 8.730 1.00 88.00 575 TRP A N 1
ATOM 4491 C CA . TRP A 1 575 ? 12.513 -37.156 8.979 1.00 88.00 575 TRP A CA 1
ATOM 4492 C C . TRP A 1 575 ? 11.056 -37.587 8.930 1.00 88.00 575 TRP A C 1
ATOM 4494 O O . TRP A 1 575 ? 10.719 -38.531 8.223 1.00 88.00 575 TRP A O 1
ATOM 4504 N N . THR A 1 576 ? 10.207 -36.924 9.705 1.00 92.31 576 THR A N 1
ATOM 4505 C CA . THR A 1 576 ? 8.776 -37.200 9.836 1.00 92.31 576 THR A CA 1
ATOM 4506 C C . THR A 1 576 ? 8.003 -35.897 9.793 1.00 92.31 576 THR A C 1
ATOM 4508 O O . THR A 1 576 ? 8.227 -35.026 10.630 1.00 92.31 576 THR A O 1
ATOM 4511 N N . VAL A 1 577 ? 7.069 -35.778 8.860 1.00 92.31 577 VAL A N 1
ATOM 4512 C CA . VAL A 1 577 ? 6.097 -34.684 8.860 1.00 92.31 577 VAL A CA 1
ATOM 4513 C C . VAL A 1 577 ? 4.938 -35.066 9.771 1.00 92.31 577 VAL A C 1
ATOM 4515 O O . VAL A 1 577 ? 4.473 -36.206 9.727 1.00 92.31 577 VAL A O 1
ATOM 4518 N N . LYS A 1 578 ? 4.475 -34.128 10.596 1.00 92.25 578 LYS A N 1
ATOM 4519 C CA . LYS A 1 578 ? 3.298 -34.282 11.457 1.00 92.25 578 LYS A CA 1
ATOM 4520 C C . LYS A 1 578 ? 2.286 -33.191 11.127 1.00 92.25 578 LYS A C 1
ATOM 4522 O O . LYS A 1 578 ? 2.634 -32.016 11.181 1.00 92.25 578 LYS A O 1
ATOM 4527 N N . ILE A 1 579 ? 1.063 -33.598 10.806 1.00 92.06 579 ILE A N 1
ATOM 4528 C CA . ILE A 1 579 ? -0.050 -32.736 10.412 1.00 92.06 579 ILE A CA 1
ATOM 4529 C C . ILE A 1 579 ? -1.206 -32.965 11.399 1.00 92.06 579 ILE A C 1
ATOM 4531 O O . ILE A 1 579 ? -1.739 -34.078 11.435 1.00 92.06 579 ILE A O 1
ATOM 4535 N N . PRO A 1 580 ? -1.599 -31.957 12.193 1.00 88.12 580 PRO A N 1
ATOM 4536 C CA . PRO A 1 580 ? -2.783 -32.030 13.051 1.00 88.12 580 PRO A CA 1
ATOM 4537 C C . PRO A 1 580 ? -4.080 -32.257 12.265 1.00 88.12 580 PRO A C 1
ATOM 4539 O O . PRO A 1 580 ? -4.211 -31.800 11.130 1.00 88.12 580 PRO A O 1
ATOM 4542 N N . ALA A 1 581 ? -5.062 -32.930 12.866 1.00 88.81 581 ALA A N 1
ATOM 4543 C CA . ALA A 1 581 ? -6.359 -33.221 12.244 1.00 88.81 581 ALA A CA 1
ATOM 4544 C C . ALA A 1 581 ? -7.085 -31.963 11.726 1.00 88.81 581 ALA A C 1
ATOM 4546 O O . ALA A 1 581 ? -7.739 -31.987 10.685 1.00 88.81 581 ALA A O 1
ATOM 4547 N N . ASP A 1 582 ? -6.953 -30.851 12.443 1.00 81.00 582 ASP A N 1
ATOM 4548 C CA . ASP A 1 582 ? -7.551 -29.556 12.131 1.00 81.00 582 ASP A CA 1
ATOM 4549 C C . ASP A 1 582 ? -6.654 -28.653 11.272 1.00 81.00 582 ASP A C 1
ATOM 4551 O O . ASP A 1 582 ? -6.981 -27.484 11.080 1.00 81.00 582 ASP A O 1
ATOM 4555 N N . ALA A 1 583 ? -5.553 -29.172 10.719 1.00 70.81 583 ALA A N 1
ATOM 4556 C CA . ALA A 1 583 ? -4.672 -28.407 9.839 1.00 70.81 583 ALA A CA 1
ATOM 4557 C C . ALA A 1 583 ? -5.277 -28.131 8.460 1.00 70.81 583 ALA A C 1
ATOM 4559 O O . ALA A 1 583 ? -5.003 -27.092 7.864 1.00 70.81 583 ALA A O 1
ATOM 4560 N N . VAL A 1 584 ? -6.115 -29.039 7.956 1.00 81.12 584 VAL A N 1
ATOM 4561 C CA . VAL A 1 584 ? -6.812 -28.880 6.675 1.00 81.12 584 VAL A CA 1
ATOM 4562 C C . VAL A 1 584 ? -8.285 -29.245 6.820 1.00 81.12 584 VAL A C 1
ATOM 4564 O O . VAL A 1 584 ? -8.650 -30.121 7.606 1.00 81.12 584 VAL A O 1
ATOM 4567 N N . THR A 1 585 ? -9.131 -28.567 6.051 1.00 74.31 585 THR A N 1
ATOM 4568 C CA . THR A 1 585 ? -10.580 -28.790 5.997 1.00 74.31 585 THR A CA 1
ATOM 4569 C C . THR A 1 585 ? -11.040 -29.036 4.563 1.00 74.31 585 THR A C 1
ATOM 4571 O O . THR A 1 585 ? -10.335 -28.683 3.621 1.00 74.31 585 THR A O 1
ATOM 4574 N N . ASP A 1 586 ? -12.203 -29.656 4.366 1.00 78.50 586 ASP A N 1
ATOM 4575 C CA . ASP A 1 586 ? -12.830 -29.711 3.042 1.00 78.50 586 ASP A CA 1
ATOM 4576 C C . ASP A 1 586 ? -13.425 -28.340 2.665 1.00 78.50 586 ASP A C 1
ATOM 4578 O O . ASP A 1 586 ? -13.458 -27.389 3.453 1.00 78.50 586 ASP A O 1
ATOM 4582 N N . ILE A 1 587 ? -13.960 -28.222 1.449 1.00 67.69 587 ILE A N 1
ATOM 4583 C CA . ILE A 1 587 ? -14.602 -26.976 1.003 1.00 67.69 587 ILE A CA 1
ATOM 4584 C C . ILE A 1 587 ? -15.813 -26.556 1.860 1.00 67.69 587 ILE A C 1
ATOM 4586 O O . ILE A 1 587 ? -16.207 -25.387 1.787 1.00 67.69 587 ILE A O 1
ATOM 4590 N N . TYR A 1 588 ? -16.361 -27.476 2.662 1.00 68.81 588 TYR A N 1
ATOM 4591 C CA . TYR A 1 588 ? -17.501 -27.308 3.562 1.00 68.81 588 TYR A CA 1
ATOM 4592 C C . TYR A 1 588 ? -17.089 -27.070 5.031 1.00 68.81 588 TYR A C 1
ATOM 4594 O O . TYR A 1 588 ? -17.968 -26.872 5.869 1.00 68.81 588 TYR A O 1
ATOM 4602 N N . GLY A 1 589 ? -15.787 -27.047 5.343 1.00 62.41 589 GLY A N 1
ATOM 4603 C CA . GLY A 1 589 ? -15.245 -26.782 6.679 1.00 62.41 589 GLY A CA 1
ATOM 4604 C C . GLY A 1 589 ? -15.077 -28.009 7.586 1.00 62.41 589 GLY A C 1
ATOM 4605 O O . GLY A 1 589 ? -14.841 -27.838 8.780 1.00 62.41 589 GLY A O 1
ATOM 4606 N N . ASN A 1 590 ? -15.184 -29.238 7.070 1.00 78.31 590 ASN A N 1
ATOM 4607 C CA . ASN A 1 590 ? -14.934 -30.452 7.854 1.00 78.31 590 ASN A CA 1
ATOM 4608 C C . ASN A 1 590 ? -13.428 -30.747 7.930 1.00 78.31 590 ASN A C 1
ATOM 4610 O O . ASN A 1 590 ? -12.788 -30.893 6.892 1.00 78.31 590 ASN A O 1
ATOM 4614 N N . SER A 1 591 ? -12.871 -30.870 9.137 1.00 85.50 591 SER A N 1
ATOM 4615 C CA . SER A 1 591 ? -11.466 -31.250 9.367 1.00 85.50 591 SER A CA 1
ATOM 4616 C C . SER A 1 591 ? -11.170 -32.706 8.988 1.00 85.50 591 SER A C 1
ATOM 4618 O O . SER A 1 591 ? -12.089 -33.517 8.844 1.00 85.50 591 SER A O 1
ATOM 4620 N N . MET A 1 592 ? -9.884 -33.062 8.874 1.00 89.62 592 MET A N 1
ATOM 4621 C CA . MET A 1 592 ? -9.476 -34.467 8.756 1.00 89.62 592 MET A CA 1
ATOM 4622 C C . MET A 1 592 ? -9.958 -35.276 9.967 1.00 89.62 592 MET A C 1
ATOM 4624 O O . MET A 1 592 ? -10.081 -34.758 11.077 1.00 89.62 592 MET A O 1
ATOM 4628 N N . GLU A 1 593 ? -10.193 -36.577 9.778 1.00 88.62 593 GLU A N 1
ATOM 4629 C CA . GLU A 1 593 ? -10.687 -37.440 10.863 1.00 88.62 593 GLU A CA 1
ATOM 4630 C C . GLU A 1 593 ? -9.681 -37.599 12.017 1.00 88.62 593 GLU A C 1
ATOM 4632 O O . GLU A 1 593 ? -10.078 -37.849 13.156 1.00 88.62 593 GLU A O 1
ATOM 4637 N N . GLN A 1 594 ? -8.383 -37.491 11.725 1.00 91.44 594 GLN A N 1
ATOM 4638 C CA . GLN A 1 594 ? -7.290 -37.676 12.678 1.00 91.44 594 GLN A CA 1
ATOM 4639 C C . GLN A 1 594 ? -5.999 -37.021 12.174 1.00 91.44 594 GLN A C 1
ATOM 4641 O O . GLN A 1 594 ? -5.869 -36.731 10.983 1.00 91.44 594 GLN A O 1
ATOM 4646 N N . ASP A 1 595 ? -5.028 -36.859 13.074 1.00 92.06 595 ASP A N 1
ATOM 4647 C CA . ASP A 1 595 ? -3.677 -36.423 12.727 1.00 92.06 595 ASP A CA 1
ATOM 4648 C C . ASP A 1 595 ? -3.049 -37.357 11.682 1.00 92.06 595 ASP A C 1
ATOM 4650 O O . ASP A 1 595 ? -3.202 -38.585 11.729 1.00 92.06 595 ASP A O 1
ATOM 4654 N N . TYR A 1 596 ? -2.280 -36.778 10.765 1.00 95.31 596 TYR A N 1
ATOM 4655 C CA . TYR A 1 596 ? -1.556 -37.501 9.730 1.00 95.31 596 TYR A CA 1
ATOM 4656 C C . TYR A 1 596 ? -0.045 -37.336 9.901 1.00 95.31 596 TYR A C 1
ATOM 4658 O O . TYR A 1 596 ? 0.455 -36.264 10.236 1.00 95.31 596 TYR A O 1
ATOM 4666 N N . SER A 1 597 ? 0.719 -38.404 9.670 1.00 94.31 597 SER A N 1
ATOM 4667 C CA . SER A 1 597 ? 2.181 -38.321 9.647 1.00 94.31 597 SER A CA 1
ATOM 4668 C C . SER A 1 597 ? 2.794 -39.362 8.725 1.00 94.31 597 SER A C 1
ATOM 4670 O O . SER A 1 597 ? 2.290 -40.481 8.601 1.00 94.31 597 SER A O 1
ATOM 4672 N N . TRP A 1 598 ? 3.911 -39.005 8.099 1.00 94.44 598 TRP A N 1
ATOM 4673 C CA . TRP A 1 598 ? 4.726 -39.928 7.313 1.00 94.44 598 TRP A CA 1
ATOM 4674 C C . TRP A 1 598 ? 6.197 -39.550 7.417 1.00 94.44 598 TRP A C 1
ATOM 4676 O O . TRP A 1 598 ? 6.536 -38.439 7.829 1.00 94.44 598 TRP A O 1
ATOM 4686 N N . SER A 1 599 ? 7.075 -40.482 7.052 1.00 93.44 599 SER A N 1
ATOM 4687 C CA . SER A 1 599 ? 8.515 -40.295 7.177 1.00 93.44 599 SER A CA 1
ATOM 4688 C C . SER A 1 599 ? 9.277 -40.558 5.883 1.00 93.44 599 SER A C 1
ATOM 4690 O O . SER A 1 599 ? 8.784 -41.263 5.014 1.00 93.44 599 SER A O 1
ATOM 4692 N N . PHE A 1 600 ? 10.513 -40.071 5.785 1.00 91.50 600 PHE A N 1
ATOM 4693 C CA . PHE A 1 600 ? 11.428 -40.281 4.655 1.00 91.50 600 PHE A CA 1
ATOM 4694 C C . PHE A 1 600 ? 12.895 -40.115 5.096 1.00 91.50 600 PHE A C 1
ATOM 4696 O O . PHE A 1 600 ? 13.164 -39.737 6.240 1.00 91.50 600 PHE A O 1
ATOM 4703 N N . VAL A 1 601 ? 13.851 -40.427 4.217 1.00 88.75 601 VAL A N 1
ATOM 4704 C CA . VAL A 1 601 ? 15.302 -40.292 4.469 1.00 88.75 601 VAL A CA 1
ATOM 4705 C C . VAL A 1 601 ? 15.959 -39.508 3.335 1.00 88.75 601 VAL A C 1
ATOM 4707 O O . VAL A 1 601 ? 15.680 -39.781 2.173 1.00 88.75 601 VAL A O 1
ATOM 4710 N N . VAL A 1 602 ? 16.857 -38.573 3.652 1.00 82.12 602 VAL A N 1
ATOM 4711 C CA . VAL A 1 602 ? 17.616 -37.792 2.654 1.00 82.12 602 VAL A CA 1
ATOM 4712 C C . VAL A 1 602 ? 19.038 -38.347 2.528 1.00 82.12 602 VAL A C 1
ATOM 4714 O O . VAL A 1 602 ? 19.719 -38.518 3.538 1.00 82.12 602 VAL A O 1
ATOM 4717 N N . MET A 1 603 ? 19.495 -38.643 1.309 1.00 79.38 603 MET A N 1
ATOM 4718 C CA . MET A 1 603 ? 20.819 -39.217 1.024 1.00 79.38 603 MET A CA 1
ATOM 4719 C C . MET A 1 603 ? 21.544 -38.451 -0.088 1.00 79.38 603 MET A C 1
ATOM 4721 O O . MET A 1 603 ? 20.920 -37.939 -1.015 1.00 79.38 603 MET A O 1
ATOM 4725 N N . ALA A 1 604 ? 22.879 -38.410 -0.015 1.00 66.25 604 ALA A N 1
ATOM 4726 C CA . ALA A 1 60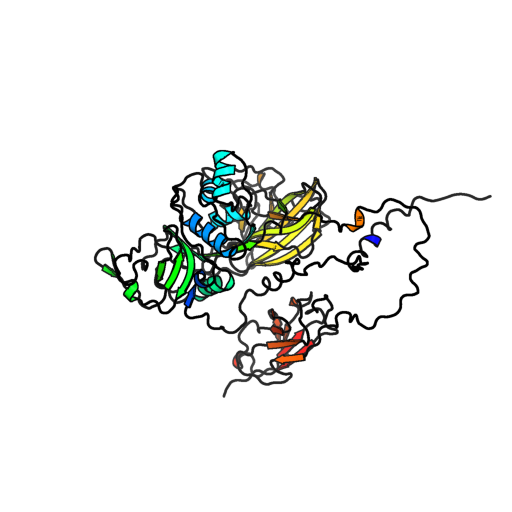4 ? 23.705 -37.726 -1.009 1.00 66.25 604 ALA A CA 1
ATOM 4727 C C . ALA A 1 604 ? 23.652 -38.465 -2.352 1.00 66.25 604 ALA A C 1
ATOM 4729 O O . ALA A 1 604 ? 23.658 -39.700 -2.388 1.00 66.25 604 ALA A O 1
ATOM 4730 N N . VAL A 1 605 ? 23.655 -37.716 -3.456 1.00 60.44 605 VAL A N 1
ATOM 4731 C CA . VAL A 1 605 ? 23.875 -38.290 -4.790 1.00 60.44 605 VAL A CA 1
ATOM 4732 C C . VAL A 1 605 ? 25.338 -38.740 -4.871 1.00 60.44 605 VAL A C 1
ATOM 4734 O O . VAL A 1 605 ? 26.237 -37.919 -4.694 1.00 60.44 605 VAL A O 1
ATOM 4737 N N . ASN A 1 606 ? 25.572 -40.041 -5.081 1.00 52.62 606 ASN A N 1
ATOM 4738 C CA . ASN A 1 606 ? 26.915 -40.599 -5.307 1.00 52.62 606 ASN A CA 1
ATOM 4739 C C . ASN A 1 606 ? 27.484 -40.217 -6.673 1.00 52.62 606 ASN A C 1
ATOM 4741 O O . ASN A 1 606 ? 26.713 -40.268 -7.660 1.00 52.62 606 ASN A O 1
#

Foldseek 3Di:
DDDDDDDPDPPPPPVVVVVPPPPDDDDDDDDPDDPDDPPPDPPPVVVQLVPDPDPPDPDPPQDLKDFLVVVQLFDQWFDPDPQQAFQLQQLQRQVCSQCPPVDRAAWDSPQLCCLQPVDSPDYDHVVSSQLCQQLPLAGAGPVQCVVACVVPVHRGDHFWHWFWKFWDFFAPALVSCCRQQVCCVSFNWKKWFADPPQQLCPQPVFNQEGADLDADGDHMWIFNMKHQAAAQVSSWDDDPNDIDTAPGGMFTWIDTNRTDIGTYRSNHNGTRRPTMIHIHIGGPQVFDDKDDQASNWFDDKDFQVLDVVRDDDPPDQFKKKKKFKDFAAAFWKFWWKKFWDDDPPDSHDQDWKKKKKFKDWQADQQQHHPVGGPAIDIDTDGHGIMHIGTGPDIDTDHHGIMMMMMMMIGGIFGWHWDDPPDDGDADFRTMWIDRPVPHIDGLVPRDDDPIDTHHTNMMITIHGPDDPPVPPPPDDDPDPPPPPPPPDDDDDPDDDDDDAWDWDAWVVGFAAEEEKPGKTKTFTPFFKDFFPCQQVKWKDFPPDIDRWHWRGDGRMITTGRPDIPHCVVCVFTKIKIKGAQRGMGHPNRHTHPGIDMGIYTYHYDD

Secondary structure (DSSP, 8-state):
--------S-SSSHHHHSTTTSSS---PPP-S-----TT--TTTTTHHHHS--S--SS-----SEEETTTTT-S-S-----SS--HHHHHHHHHHHHHHTTT----B-HHHHHHHHHSSTT----HHHHHHHHHTT----BHHHIIIIIITT--PPPP--EEEEEEEPPPPSSTT--HHHHHHHHHH--EEEEEES----TT-TT-TTEE--SS--EEEEEEEEEEETT--GGGG-EEETTEEE--SS--EEEEE-TTSSEEEEETT-SSTTTS-EEEEEEE-TTS-SEEE-S-TT---EEEEGGGSTT--PPTTS---EEEEEEEE-SSSEEEEEEEEEE--TT-TTT---EEEEEEEEES-SBTTB-TT--SEEEEEEE-SSEEEEEEEEEEEEE-TT-EEEEEEEESSEEEEEE--SS------TTSEEEESSSSS-EEGGGS---SS-EEEESEEEEEEE----TTSTT--------TTS-SS--PPPTT----PPP-EEEEESPTTEEE-TTPPEEEEESS-EEE-TTGGG-EEE-SS-EEE---EEETTEEEE--SS---HHHHTT-EEEEEE-TTSEEETTSPBPSS-EEEEEEE----

Radius of gyration: 28.62 Å; chains: 1; bounding box: 86×68×87 Å

pLDDT: mean 75.47, std 22.15, range [23.98, 98.75]